Protein AF-A0AAN6T987-F1 (afdb_monomer)

Mean predicted aligned error: 6.11 Å

Sequence (391 aa):
EFERRTQGKVRLLCLGVESRRFRLLRAQGKVAESEVWEEKSRRKEMAALRKELYGGGVGKEGRLFLDPEWDDVVPIVLQEPEKALAAIAYPHDYAEAMAYLRAVMQAKEYSPRCLRLTEHIIGMNPAHYTVWLYRAANVFALKLPLLDEIKWLNGVAFENLKNYQIWHHRHLLVENYYPSIADDADAIAQFAASEREFLQQILAEDTKNYHVWSYRSYLVGKLGVWGSEEERRAIEAMIDDDVRNNSAWSHRFFLVFSDPAHATPGAGATEPDPKVPQAIIDREVEYAKAKIPLAPQNQSGWNYLRGVLVKGARRLASVEDFVSDFVKGLGEGEDTEDVQSTHALDLLAEIYAENGDKDKADLALRRLGQKWDRIRIGYWEWRRKCLEVNA

pLDDT: mean 94.12, std 6.41, range [43.28, 98.75]

Nearest PDB structures (foldseek):
  3q78-assembly1_A  TM=8.808E-01  e=1.040E-16  Cryptococcus neoformans H99
  3q79-assembly1_A  TM=8.823E-01  e=2.554E-16  Cryptococcus neoformans H99
  3q75-assembly1_A  TM=8.668E-01  e=1.040E-16  Cryptococcus neoformans H99
  3e37-assembly1_A  TM=8.695E-01  e=2.386E-14  Homo sapiens
  3ksl-assembly1_A  TM=8.656E-01  e=3.661E-14  Rattus norvegicus

InterPro domains:
  IPR002088 Protein prenyltransferase, alpha subunit [PF01239] (147-176)
  IPR002088 Protein prenyltransferase, alpha subunit [PF01239] (194-222)
  IPR002088 Protein prenyltransferase, alpha subunit [PF01239] (229-257)
  IPR002088 Protein prenyltransferase, alpha subunit [PF01239] (282-309)
  IPR002088 Protein prenyltransferase, alpha subunit [PS51147] (110-144)
  IPR002088 Protein prenyltransferase, alpha subunit [PS51147] (145-179)
  IPR002088 Protein prenyltransferase, alpha subunit [PS51147] (191-225)
  IPR002088 Protein prenyltransferase, alpha subunit [PS51147] (227-261)
  IPR002088 Protein prenyltransferase, alpha subunit [PS51147] (280-314)

Solvent-accessible surface area (backbone atoms only — not comparable to full-atom values): 22014 Å² total; per-residue (Å²): 110,69,68,61,55,52,52,47,52,51,51,45,51,54,54,49,52,52,52,51,52,49,51,60,31,47,79,69,72,67,62,55,74,67,57,53,54,50,47,36,54,52,39,52,54,43,27,53,47,41,32,74,76,67,72,58,56,77,63,65,59,39,76,62,63,39,35,77,90,43,72,90,59,71,61,44,72,88,80,78,61,91,86,51,79,87,70,74,90,65,56,62,64,61,49,26,54,52,8,43,47,51,33,39,60,74,68,66,63,68,49,77,67,54,48,56,49,38,51,56,47,36,76,76,44,63,79,48,54,69,49,54,56,52,40,52,52,30,43,60,74,69,64,54,65,58,67,60,53,51,57,54,46,54,58,58,39,73,78,43,80,88,47,72,49,57,58,50,50,50,51,52,48,48,67,69,45,44,76,82,35,71,92,34,70,66,57,45,52,53,49,50,50,54,51,50,54,53,51,50,58,54,32,71,78,41,77,73,45,62,69,58,54,54,49,50,56,49,47,34,66,75,70,65,48,49,83,36,65,68,59,52,50,56,39,50,51,50,34,69,76,36,68,73,41,48,59,39,55,51,49,52,48,47,43,68,65,59,25,76,91,41,28,59,89,88,63,53,77,86,34,62,36,89,62,44,54,66,71,58,38,54,51,50,45,52,53,27,64,67,51,31,76,80,44,50,67,43,61,50,36,56,53,47,38,53,36,45,31,36,27,58,68,46,64,68,59,81,46,44,76,70,44,47,76,36,51,40,45,79,88,76,39,88,90,53,48,46,68,62,12,66,64,36,44,54,50,48,21,52,27,26,46,76,73,64,41,53,68,60,14,43,50,36,33,48,45,33,24,73,68,74,41,49,94,46,26,71,59,30,55,52,55,46,54,52,67,65,71,80,108

Secondary structure (DSSP, 8-state):
-HHHHHHHHHHHHHHHHHHHHHHHHHTTT---HHHHHHHHHHHHHHHHHHHHHH---TTSSSTTTT-GGGTT-------PPTT-TT-----HHHHHHHHHHHHHHHTT--SHHHHHHHHHHHHH-TT-HHHHHHHHHHHHHTT--HHHHHHHHHHHHHH-SS-HHHHHHHHHHHHHHGGGTTT-HHHHHHHHHHHHHHHHHHHHH-TT-HHHHHHHHHHHHHHT-TT-HHHHHHHHHHHHH-TT-HHHHHHHHHHHHS-TTTS-TT--TTS--TTS-HHHHHHHHHHHHHHGGGSTT-HHHHHHHHHHHHHTT--GGGGHHHHHTTEESTTS-TTT-EES-HHHHHHHHHHHHHHT-HHHHHHHHHHIIIII-GGGHHHHHHHHHHHHHT-

Structure (mmCIF, N/CA/C/O backbone):
data_AF-A0AAN6T987-F1
#
_entry.id   AF-A0AAN6T987-F1
#
loop_
_atom_site.group_PDB
_atom_site.id
_atom_site.type_symbol
_atom_site.label_atom_id
_atom_site.label_alt_id
_atom_site.label_comp_id
_atom_site.label_asym_id
_atom_site.label_entity_id
_atom_site.label_seq_id
_a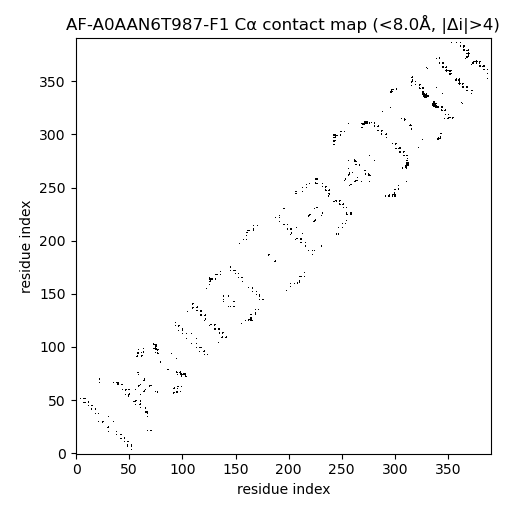tom_site.pdbx_PDB_ins_code
_atom_site.Cartn_x
_atom_site.Cartn_y
_atom_site.Cartn_z
_atom_site.occupancy
_atom_site.B_iso_or_equiv
_atom_site.auth_seq_id
_atom_site.auth_comp_id
_atom_site.auth_asym_id
_atom_site.auth_atom_id
_atom_site.pdbx_PDB_model_num
ATOM 1 N N . GLU A 1 1 ? 56.444 -11.459 -23.597 1.00 77.38 1 GLU A N 1
ATOM 2 C CA . GLU A 1 1 ? 55.361 -10.550 -23.143 1.00 77.38 1 GLU A CA 1
ATOM 3 C C . GLU A 1 1 ? 55.203 -9.330 -24.051 1.00 77.38 1 GLU A C 1
ATOM 5 O O . GLU A 1 1 ? 54.113 -9.112 -24.566 1.00 77.38 1 GLU A O 1
ATOM 10 N N . PHE A 1 2 ? 56.280 -8.581 -24.307 1.00 85.06 2 PHE A N 1
ATOM 11 C CA . PHE A 1 2 ? 56.275 -7.415 -25.201 1.00 85.06 2 PHE A CA 1
ATOM 12 C C . PHE A 1 2 ? 55.675 -7.697 -26.591 1.00 85.06 2 PHE A C 1
ATOM 14 O O . PHE A 1 2 ? 54.754 -7.002 -27.008 1.00 85.06 2 PHE A O 1
ATOM 21 N N . GLU A 1 3 ? 56.122 -8.755 -27.274 1.00 88.25 3 GLU A N 1
ATOM 22 C CA . GLU A 1 3 ? 55.606 -9.137 -28.600 1.00 88.25 3 GLU A CA 1
ATOM 23 C C . GLU A 1 3 ? 54.100 -9.427 -28.590 1.00 88.25 3 GLU A C 1
ATOM 25 O O . GLU A 1 3 ? 53.368 -8.918 -29.436 1.00 88.25 3 GLU A O 1
ATOM 30 N N . ARG A 1 4 ? 53.620 -10.162 -27.578 1.00 86.69 4 ARG A N 1
ATOM 31 C CA . ARG A 1 4 ? 52.193 -10.465 -27.380 1.00 86.69 4 ARG A CA 1
ATOM 32 C C . ARG A 1 4 ? 51.368 -9.184 -27.220 1.00 86.69 4 ARG A C 1
ATOM 34 O O . ARG A 1 4 ? 50.345 -9.023 -27.880 1.00 86.69 4 ARG A O 1
ATOM 41 N N . ARG A 1 5 ? 51.841 -8.232 -26.402 1.00 87.88 5 ARG A N 1
ATOM 42 C CA . ARG A 1 5 ? 51.177 -6.926 -26.228 1.00 87.88 5 ARG A CA 1
ATOM 43 C C . ARG A 1 5 ? 51.186 -6.106 -27.520 1.00 87.88 5 ARG A C 1
ATOM 45 O O . ARG A 1 5 ? 50.198 -5.440 -27.818 1.00 87.88 5 ARG A O 1
ATOM 52 N N . THR A 1 6 ? 52.266 -6.150 -28.297 1.00 90.19 6 THR A N 1
ATOM 53 C CA . THR A 1 6 ? 52.362 -5.455 -29.591 1.00 90.19 6 THR A CA 1
ATOM 54 C C . THR A 1 6 ? 51.392 -6.039 -30.620 1.00 90.19 6 THR A C 1
ATOM 56 O O . THR A 1 6 ? 50.662 -5.281 -31.256 1.00 90.19 6 THR A O 1
ATOM 59 N N . GLN A 1 7 ? 51.301 -7.367 -30.727 1.00 91.62 7 GLN A N 1
ATOM 60 C CA . GLN A 1 7 ? 50.327 -8.043 -31.592 1.00 91.62 7 GLN A CA 1
ATOM 61 C C . GLN A 1 7 ? 48.883 -7.698 -31.202 1.00 91.62 7 GLN A C 1
ATOM 63 O O . GLN A 1 7 ? 48.085 -7.334 -32.067 1.00 91.62 7 GLN A O 1
ATOM 68 N N . GLY A 1 8 ? 48.566 -7.713 -29.902 1.00 88.81 8 GLY A N 1
ATOM 69 C CA . GLY A 1 8 ? 47.251 -7.310 -29.398 1.00 88.81 8 GLY A CA 1
ATOM 70 C C . GLY A 1 8 ? 46.881 -5.870 -29.775 1.00 88.81 8 GLY A C 1
ATOM 71 O O . GLY A 1 8 ? 45.760 -5.613 -30.211 1.00 88.81 8 GLY A O 1
ATOM 72 N N . LYS A 1 9 ? 47.833 -4.927 -29.688 1.00 89.94 9 LYS A N 1
ATOM 73 C CA . LYS A 1 9 ? 47.623 -3.527 -30.106 1.00 89.94 9 LYS A CA 1
ATOM 74 C C . LYS A 1 9 ? 47.338 -3.399 -31.604 1.00 89.94 9 LYS A C 1
ATOM 76 O O . LYS A 1 9 ? 46.436 -2.655 -31.983 1.00 89.94 9 LYS A O 1
ATOM 81 N N . VAL A 1 10 ? 48.083 -4.118 -32.446 1.00 93.00 10 VAL A N 1
ATOM 82 C CA . VAL A 1 10 ? 47.891 -4.113 -33.908 1.00 93.00 10 VAL A CA 1
ATOM 83 C C . VAL A 1 10 ? 46.515 -4.675 -34.261 1.00 93.00 10 VAL A C 1
ATOM 85 O O . VAL A 1 10 ? 45.759 -4.031 -34.987 1.00 93.00 10 VAL A O 1
ATOM 88 N N . ARG A 1 11 ? 46.144 -5.823 -33.680 1.00 93.94 11 ARG A N 1
ATOM 89 C CA . ARG A 1 11 ? 44.827 -6.440 -33.885 1.00 93.94 11 ARG A CA 1
ATOM 90 C C . ARG A 1 11 ? 43.695 -5.503 -33.467 1.00 93.94 11 ARG A C 1
ATOM 92 O O . ARG A 1 11 ? 42.764 -5.297 -34.243 1.00 93.94 11 ARG A O 1
ATOM 99 N N . LEU A 1 12 ? 43.805 -4.877 -32.294 1.00 90.75 12 LEU A N 1
ATOM 100 C CA . LEU A 1 12 ? 42.829 -3.899 -31.810 1.00 90.75 12 LEU A CA 1
ATOM 101 C C . LEU A 1 12 ? 42.673 -2.709 -32.772 1.00 90.75 12 LEU A C 1
ATOM 103 O O . LEU A 1 12 ? 41.559 -2.223 -32.978 1.00 90.75 12 LEU A O 1
ATOM 107 N N . LEU A 1 13 ? 43.769 -2.246 -33.380 1.00 91.00 13 LEU A N 1
ATOM 108 C CA . LEU A 1 13 ? 43.745 -1.153 -34.350 1.00 91.00 13 LEU A CA 1
ATOM 109 C C . LEU A 1 13 ? 43.047 -1.561 -35.657 1.00 91.00 13 LEU A C 1
ATOM 111 O O . LEU A 1 13 ? 42.213 -0.796 -36.144 1.00 91.00 13 LEU A O 1
ATOM 115 N N . CYS A 1 14 ? 43.315 -2.766 -36.174 1.00 94.00 14 CYS A N 1
ATOM 116 C CA . CYS A 1 14 ? 42.636 -3.326 -37.351 1.00 94.00 14 CYS A CA 1
ATOM 117 C C . CYS A 1 14 ? 41.124 -3.464 -37.126 1.00 94.00 14 CYS A C 1
ATOM 119 O O . CYS A 1 14 ? 40.335 -2.914 -37.895 1.00 94.00 14 CYS A O 1
ATOM 121 N N . LEU A 1 15 ? 40.718 -4.101 -36.022 1.00 92.75 15 LEU A N 1
ATOM 122 C CA . LEU A 1 15 ? 39.304 -4.228 -35.645 1.00 92.75 15 LEU A CA 1
ATOM 123 C C . LEU A 1 15 ? 38.641 -2.850 -35.491 1.00 92.75 15 LEU A C 1
ATOM 125 O O . LEU A 1 15 ? 37.498 -2.644 -35.893 1.00 92.75 15 LEU A O 1
ATOM 129 N N . GLY A 1 16 ? 39.378 -1.866 -34.965 1.00 89.56 16 GLY A N 1
ATOM 130 C CA . GLY A 1 16 ? 38.910 -0.488 -34.856 1.00 89.56 16 GLY A CA 1
ATOM 131 C C . GLY A 1 16 ? 38.655 0.198 -36.203 1.00 89.56 16 GLY A C 1
ATOM 132 O O . GLY A 1 16 ? 37.735 1.010 -36.296 1.00 89.56 16 GLY A O 1
ATOM 133 N N . VAL A 1 17 ? 39.433 -0.106 -37.248 1.00 92.81 17 VAL A N 1
ATOM 134 C CA . VAL A 1 17 ? 39.189 0.400 -38.613 1.00 92.81 17 VAL A CA 1
ATOM 135 C C . VAL A 1 17 ? 37.902 -0.196 -39.179 1.00 92.81 17 VAL A C 1
ATOM 137 O O . VAL A 1 17 ? 37.063 0.544 -39.694 1.00 92.81 17 VAL A O 1
ATOM 140 N N . GLU A 1 18 ? 37.716 -1.507 -39.036 1.00 93.12 18 GLU A N 1
ATOM 141 C CA . GLU A 1 18 ? 36.511 -2.195 -39.504 1.00 93.12 18 GLU A CA 1
ATOM 142 C C . GLU A 1 18 ? 35.250 -1.706 -38.782 1.00 93.12 18 GLU A C 1
ATOM 144 O O . GLU A 1 18 ? 34.264 -1.381 -39.438 1.00 93.12 18 GLU A O 1
ATOM 149 N N . SER A 1 19 ? 35.301 -1.552 -37.453 1.00 91.31 19 SER A N 1
ATOM 150 C CA . SER A 1 19 ? 34.181 -1.012 -36.667 1.00 91.31 19 SER A CA 1
ATOM 151 C C . SER A 1 19 ? 33.830 0.422 -37.090 1.00 91.31 19 SER A C 1
ATOM 153 O O . SER A 1 19 ? 32.657 0.772 -37.210 1.00 91.31 19 SER A O 1
ATOM 155 N N . ARG A 1 20 ? 34.826 1.268 -37.409 1.00 90.94 20 ARG A N 1
ATOM 156 C CA . ARG A 1 20 ? 34.562 2.610 -37.965 1.00 90.94 20 ARG A CA 1
ATOM 157 C C . ARG A 1 20 ? 33.876 2.546 -39.328 1.00 90.94 20 ARG A C 1
ATOM 159 O O . ARG A 1 20 ? 32.931 3.297 -39.556 1.00 90.94 20 ARG A O 1
ATOM 166 N N . ARG A 1 21 ? 34.320 1.654 -40.220 1.00 92.12 21 ARG A N 1
ATOM 167 C CA . ARG A 1 21 ? 33.674 1.441 -41.524 1.00 92.12 21 ARG A CA 1
ATOM 168 C C . ARG A 1 21 ? 32.222 0.998 -41.346 1.00 92.12 21 ARG A C 1
ATOM 170 O O . ARG A 1 21 ? 31.346 1.564 -41.993 1.00 92.12 21 ARG A O 1
ATOM 177 N N . PHE A 1 22 ? 31.971 0.048 -40.448 1.00 93.19 22 PHE A N 1
ATOM 178 C CA . PHE A 1 22 ? 30.623 -0.406 -40.115 1.00 93.19 22 PHE A CA 1
ATOM 179 C C . PHE A 1 22 ? 29.729 0.761 -39.674 1.00 93.19 22 PHE A C 1
ATOM 181 O O . PHE A 1 22 ? 28.641 0.932 -40.217 1.00 93.19 22 PHE A O 1
ATOM 188 N N . ARG A 1 23 ? 30.196 1.620 -38.756 1.00 90.25 23 ARG A N 1
ATOM 189 C CA . ARG A 1 23 ? 29.413 2.781 -38.290 1.00 90.25 23 ARG A CA 1
ATOM 190 C C . ARG A 1 23 ? 29.047 3.739 -39.418 1.00 90.25 23 ARG A C 1
ATOM 192 O O . ARG A 1 23 ? 27.911 4.197 -39.479 1.00 90.25 23 ARG A O 1
ATOM 199 N N . LEU A 1 24 ? 29.984 4.009 -40.328 1.00 90.44 24 LEU A N 1
ATOM 200 C CA . LEU A 1 24 ? 29.734 4.862 -41.494 1.00 90.44 24 LEU A CA 1
ATOM 201 C C . LEU A 1 24 ? 28.675 4.267 -42.429 1.00 90.44 24 LEU A C 1
ATOM 203 O O . LEU A 1 24 ? 27.832 5.003 -42.935 1.00 90.44 24 LEU A O 1
ATOM 207 N N . LEU A 1 25 ? 28.699 2.949 -42.644 1.00 91.06 25 LEU A N 1
ATOM 208 C CA . LEU A 1 25 ? 27.689 2.254 -43.447 1.00 91.06 25 LEU A CA 1
ATOM 209 C C . LEU A 1 25 ? 26.327 2.233 -42.744 1.00 91.06 25 LEU A C 1
ATOM 211 O O . LEU A 1 25 ? 25.302 2.483 -43.381 1.00 91.06 25 LEU A O 1
ATOM 215 N N . ARG A 1 26 ? 26.310 1.999 -41.425 1.00 90.12 26 ARG A N 1
ATOM 216 C CA . ARG A 1 26 ? 25.089 1.966 -40.607 1.00 90.12 26 ARG A CA 1
ATOM 217 C C . ARG A 1 26 ? 24.388 3.319 -40.600 1.00 90.12 26 ARG A C 1
ATOM 219 O O . ARG A 1 26 ? 23.181 3.367 -40.799 1.00 90.12 26 ARG A O 1
ATOM 226 N N . ALA A 1 27 ? 25.142 4.410 -40.465 1.00 86.06 27 ALA A N 1
ATOM 227 C CA . ALA A 1 27 ? 24.610 5.771 -40.545 1.00 86.06 27 ALA A CA 1
ATOM 228 C C . ALA A 1 27 ? 23.956 6.094 -41.905 1.00 86.06 27 ALA A C 1
ATOM 230 O O . ALA A 1 27 ? 23.145 7.008 -41.995 1.00 86.06 27 ALA A O 1
ATOM 231 N N . GLN A 1 28 ? 24.283 5.341 -42.961 1.00 89.62 28 GLN A N 1
ATOM 232 C CA . GLN A 1 28 ? 23.681 5.465 -44.294 1.00 89.62 28 GLN A CA 1
ATOM 233 C C . GLN A 1 28 ? 22.525 4.478 -44.533 1.00 89.62 28 GLN A C 1
ATOM 235 O O . GLN A 1 28 ? 22.006 4.427 -45.646 1.00 89.62 28 GLN A O 1
ATOM 240 N N . GLY A 1 29 ? 22.158 3.653 -43.544 1.00 87.19 29 GLY A N 1
ATOM 241 C CA . GLY A 1 29 ? 21.160 2.589 -43.697 1.00 87.19 29 GLY A CA 1
ATOM 242 C C . GLY A 1 29 ? 21.611 1.422 -44.587 1.00 87.19 29 GLY A C 1
ATOM 243 O O . GLY A 1 29 ? 20.775 0.681 -45.090 1.00 87.19 29 GLY A O 1
ATOM 244 N N . LYS A 1 30 ? 22.923 1.259 -44.817 1.00 89.31 30 LYS A N 1
ATOM 245 C CA . LYS A 1 30 ? 23.503 0.278 -45.757 1.00 89.31 30 LYS A CA 1
ATOM 246 C C . LYS A 1 30 ? 24.151 -0.910 -45.044 1.00 89.31 30 LYS A C 1
ATOM 248 O O . LYS A 1 30 ? 25.292 -1.250 -45.342 1.00 89.31 30 LYS A O 1
ATOM 253 N N . VAL A 1 31 ? 23.473 -1.477 -44.054 1.00 89.44 31 VAL A N 1
ATOM 254 C CA . VAL A 1 31 ? 24.000 -2.587 -43.247 1.00 89.44 31 VAL A CA 1
ATOM 255 C C . VAL A 1 31 ? 22.921 -3.649 -43.094 1.00 89.44 31 VAL A C 1
ATOM 257 O O . VAL A 1 31 ? 21.801 -3.327 -42.700 1.00 89.44 31 VAL A O 1
ATOM 260 N N . ALA A 1 32 ? 23.260 -4.900 -43.391 1.00 89.69 32 ALA A N 1
ATOM 261 C CA . ALA A 1 32 ? 22.396 -6.058 -43.182 1.00 89.69 32 ALA A CA 1
ATOM 262 C C . ALA A 1 32 ? 22.442 -6.556 -41.724 1.00 89.69 32 ALA A C 1
ATOM 264 O O . ALA A 1 32 ? 23.400 -6.310 -40.992 1.00 89.69 32 ALA A O 1
ATOM 265 N N . GLU A 1 33 ? 21.438 -7.325 -41.291 1.00 86.75 33 GLU A N 1
ATOM 266 C CA . GLU A 1 33 ? 21.410 -7.894 -39.931 1.00 86.75 33 GLU A CA 1
ATOM 267 C C . GLU A 1 33 ? 22.618 -8.797 -39.626 1.00 86.75 33 GLU A C 1
ATOM 269 O O . GLU A 1 33 ? 23.150 -8.764 -38.514 1.00 86.75 33 GLU A O 1
ATOM 274 N N . SER A 1 34 ? 23.106 -9.551 -40.616 1.00 89.31 34 SER A N 1
ATOM 275 C CA . SER A 1 34 ? 24.316 -10.374 -40.484 1.00 89.31 34 SER A CA 1
ATOM 276 C C . SER A 1 34 ? 25.549 -9.531 -40.147 1.00 89.31 34 SER A C 1
ATOM 278 O O . SER A 1 34 ? 26.329 -9.895 -39.269 1.00 89.31 34 SER A O 1
ATOM 280 N N . GLU A 1 35 ? 25.684 -8.357 -40.766 1.00 90.19 35 GLU A N 1
ATOM 281 C CA . GLU A 1 35 ? 26.784 -7.427 -40.501 1.00 90.19 35 GLU A CA 1
ATOM 282 C C . GLU A 1 35 ? 26.675 -6.805 -39.097 1.00 90.19 35 GLU A C 1
ATOM 284 O O . GLU A 1 35 ? 27.693 -6.523 -38.463 1.00 90.19 35 GLU A O 1
ATOM 289 N N . VAL A 1 36 ? 25.457 -6.621 -38.566 1.00 89.69 36 VAL A N 1
ATOM 290 C CA . VAL A 1 36 ? 25.247 -6.193 -37.168 1.00 89.69 36 VAL A CA 1
ATOM 291 C C . VAL A 1 36 ? 25.736 -7.267 -36.196 1.00 89.69 36 VAL A C 1
ATOM 293 O O . VAL A 1 36 ? 26.368 -6.942 -35.188 1.00 89.69 36 VAL A O 1
ATOM 296 N N . TRP A 1 37 ? 25.471 -8.543 -36.486 1.00 88.50 37 TRP A N 1
ATOM 297 C CA . TRP A 1 37 ? 25.953 -9.652 -35.663 1.00 88.50 37 TRP A CA 1
ATOM 298 C C . TRP A 1 37 ? 27.482 -9.771 -35.703 1.00 88.50 37 TRP A C 1
ATOM 300 O O . TRP A 1 37 ? 28.122 -9.910 -34.655 1.00 88.50 37 TRP A O 1
ATOM 310 N N . GLU A 1 38 ? 28.082 -9.632 -36.886 1.00 92.00 38 GLU A N 1
ATOM 311 C CA . GLU A 1 38 ? 29.537 -9.582 -37.047 1.00 92.00 38 GLU A CA 1
ATOM 312 C C . GLU A 1 38 ? 30.159 -8.419 -36.272 1.00 92.00 38 GLU A C 1
ATOM 314 O O . GLU A 1 38 ? 31.164 -8.605 -35.586 1.00 92.00 38 GLU A O 1
ATOM 319 N N . GLU A 1 39 ? 29.548 -7.230 -36.308 1.00 93.88 39 GLU A N 1
ATOM 320 C CA . GLU A 1 39 ? 30.013 -6.087 -35.518 1.00 93.88 39 GLU A CA 1
ATOM 321 C C . GLU A 1 39 ? 29.928 -6.358 -34.012 1.00 93.88 39 GLU A C 1
ATOM 323 O O . GLU A 1 39 ? 30.866 -6.033 -33.282 1.00 93.88 39 GLU A O 1
ATOM 328 N N . LYS A 1 40 ? 28.857 -6.996 -33.525 1.00 90.25 40 LYS A N 1
ATOM 329 C CA . LYS A 1 40 ? 28.750 -7.379 -32.106 1.00 90.25 40 LYS A CA 1
ATOM 330 C C . LYS A 1 40 ? 29.888 -8.323 -31.700 1.00 90.25 40 LYS A C 1
ATOM 332 O O . LYS A 1 40 ? 30.499 -8.134 -30.646 1.00 90.25 40 LYS A O 1
ATOM 337 N N . SER A 1 41 ? 30.216 -9.302 -32.541 1.00 90.69 41 SER A N 1
ATOM 338 C CA . SER A 1 41 ? 31.347 -10.216 -32.327 1.00 90.69 41 SER A CA 1
ATOM 339 C C . SER A 1 41 ? 32.697 -9.489 -32.369 1.00 90.69 41 SER A C 1
ATOM 341 O O . SER A 1 41 ? 33.518 -9.663 -31.466 1.00 90.69 41 SER A O 1
ATOM 343 N N . ARG A 1 42 ? 32.892 -8.590 -33.341 1.00 93.06 42 ARG A N 1
ATOM 344 C CA . ARG A 1 42 ? 34.087 -7.742 -33.464 1.00 93.06 42 ARG A CA 1
ATOM 345 C C . ARG A 1 42 ? 34.313 -6.908 -32.205 1.00 93.06 42 ARG A C 1
ATOM 347 O O . ARG A 1 42 ? 35.422 -6.864 -31.674 1.00 93.06 42 ARG A O 1
ATOM 354 N N . ARG A 1 43 ? 33.263 -6.270 -31.684 1.00 91.19 43 ARG A N 1
ATOM 355 C CA . ARG A 1 43 ? 33.357 -5.436 -30.479 1.00 91.19 43 ARG A CA 1
ATOM 356 C C . ARG A 1 43 ? 33.686 -6.242 -29.227 1.00 91.19 43 ARG A C 1
ATOM 358 O O . ARG A 1 43 ? 34.440 -5.743 -28.395 1.00 91.19 43 ARG A O 1
ATOM 365 N N . LYS A 1 44 ? 33.189 -7.478 -29.100 1.00 89.06 44 LYS A N 1
ATOM 366 C CA . LYS A 1 44 ? 33.570 -8.379 -27.996 1.00 89.06 44 LYS A CA 1
ATOM 367 C C . LYS A 1 44 ? 35.070 -8.671 -28.011 1.00 89.06 44 LYS A C 1
ATOM 369 O O . LYS A 1 44 ? 35.715 -8.572 -26.971 1.00 89.06 44 LYS A O 1
ATOM 374 N N . GLU A 1 45 ? 35.632 -8.957 -29.187 1.00 91.00 45 GLU A N 1
ATOM 375 C CA . GLU A 1 45 ? 37.079 -9.152 -29.347 1.00 91.00 45 GLU A CA 1
ATOM 376 C C . GLU A 1 45 ? 37.850 -7.873 -28.977 1.00 91.00 45 GLU A C 1
ATOM 378 O O . GLU A 1 45 ? 38.806 -7.912 -28.201 1.00 91.00 45 GLU A O 1
ATOM 383 N N . MET A 1 46 ? 37.391 -6.713 -29.456 1.00 88.81 46 MET A N 1
ATOM 384 C CA . MET A 1 46 ? 37.994 -5.419 -29.118 1.00 88.81 46 MET A CA 1
ATOM 385 C C . MET A 1 46 ? 37.960 -5.123 -27.613 1.00 88.81 46 MET A C 1
ATOM 387 O O . MET A 1 46 ? 38.939 -4.605 -27.075 1.00 88.81 46 MET A O 1
ATOM 391 N N . ALA A 1 47 ? 36.852 -5.423 -26.933 1.00 86.75 47 ALA A N 1
ATOM 392 C CA . ALA A 1 47 ? 36.703 -5.235 -25.493 1.00 86.75 47 ALA A CA 1
ATOM 393 C C . ALA A 1 47 ? 37.654 -6.147 -24.705 1.00 86.75 47 ALA A C 1
ATOM 395 O O . ALA A 1 47 ? 38.369 -5.661 -23.828 1.00 86.75 47 ALA A O 1
ATOM 396 N N . ALA A 1 48 ? 37.755 -7.427 -25.078 1.00 88.00 48 ALA A N 1
ATOM 397 C CA . ALA A 1 48 ? 38.693 -8.367 -24.464 1.00 88.00 48 ALA A CA 1
ATOM 398 C C . ALA A 1 48 ? 40.152 -7.893 -24.600 1.00 88.00 48 ALA A C 1
ATOM 400 O O . ALA A 1 48 ? 40.877 -7.824 -23.606 1.00 88.00 48 ALA A O 1
ATOM 401 N N . LEU A 1 49 ? 40.550 -7.462 -25.805 1.00 88.00 49 LEU A N 1
ATOM 402 C CA . LEU A 1 49 ? 41.884 -6.907 -26.056 1.00 88.00 49 LEU A CA 1
ATOM 403 C C . LEU A 1 49 ? 42.139 -5.629 -25.246 1.00 88.00 49 LEU A C 1
ATOM 405 O O . LEU A 1 49 ? 43.229 -5.441 -24.711 1.00 88.00 49 LEU A O 1
ATOM 409 N N . ARG A 1 50 ? 41.149 -4.736 -25.120 1.00 86.06 50 ARG A N 1
ATOM 410 C CA . ARG A 1 50 ? 41.283 -3.515 -24.306 1.00 86.06 50 ARG A CA 1
ATOM 411 C C . ARG A 1 50 ? 41.453 -3.825 -22.827 1.00 86.06 50 ARG A C 1
ATOM 413 O O . ARG A 1 50 ? 42.276 -3.182 -22.178 1.00 86.06 50 ARG A O 1
ATOM 420 N N . LYS A 1 51 ? 40.700 -4.793 -22.309 1.00 84.75 51 LYS A N 1
ATOM 421 C CA . LYS A 1 51 ? 40.802 -5.233 -20.920 1.00 84.75 51 LYS A CA 1
ATOM 422 C C . LYS A 1 51 ? 42.188 -5.797 -20.620 1.00 84.75 51 LYS A C 1
ATOM 424 O O . LYS A 1 51 ? 42.812 -5.368 -19.656 1.00 84.75 51 LYS A O 1
ATOM 429 N N . GLU A 1 52 ? 42.701 -6.673 -21.482 1.00 86.56 52 GLU A N 1
ATOM 430 C CA . GLU A 1 52 ? 44.048 -7.245 -21.341 1.00 86.56 52 GLU A CA 1
ATOM 431 C C . GLU A 1 52 ? 45.147 -6.174 -21.436 1.00 86.56 52 GLU A C 1
ATOM 433 O O . GLU A 1 52 ? 46.099 -6.169 -20.657 1.00 86.56 52 GLU A O 1
ATOM 438 N N . LEU A 1 53 ? 45.028 -5.246 -22.388 1.00 85.31 53 LEU A N 1
ATOM 439 C CA . LEU A 1 53 ? 46.080 -4.265 -22.653 1.00 85.31 53 LEU A CA 1
ATOM 440 C C . LEU A 1 53 ? 46.083 -3.085 -21.674 1.00 85.31 53 LEU A C 1
ATOM 442 O O . LEU A 1 53 ? 47.167 -2.557 -21.395 1.00 85.31 53 LEU A O 1
ATOM 446 N N . TYR A 1 54 ? 44.902 -2.663 -21.206 1.00 82.62 54 TYR A N 1
ATOM 447 C CA . TYR A 1 54 ? 44.679 -1.369 -20.547 1.00 82.62 54 TYR A CA 1
ATOM 448 C C . TYR A 1 54 ? 43.807 -1.418 -19.282 1.00 82.62 54 TYR A C 1
ATOM 450 O O . TYR A 1 54 ? 43.589 -0.371 -18.682 1.00 82.62 54 TYR A O 1
ATOM 458 N N . GLY A 1 55 ? 43.306 -2.584 -18.861 1.00 73.38 55 GLY A N 1
ATOM 459 C CA . GLY A 1 55 ? 42.566 -2.724 -17.599 1.00 73.38 55 GLY A CA 1
ATOM 460 C C . GLY A 1 55 ? 41.074 -2.365 -17.642 1.00 73.38 55 GLY A C 1
ATOM 461 O O . GLY A 1 55 ? 40.445 -2.328 -16.591 1.00 73.38 55 GLY A O 1
ATOM 462 N N . GLY A 1 56 ? 40.491 -2.147 -18.827 1.00 68.12 56 GLY A N 1
ATOM 463 C CA . GLY A 1 56 ? 39.042 -1.946 -18.990 1.00 68.12 56 GLY A CA 1
ATOM 464 C C . GLY A 1 56 ? 38.544 -0.531 -18.655 1.00 68.12 56 GLY A C 1
ATOM 465 O O . GLY A 1 56 ? 39.306 0.439 -18.687 1.00 68.12 56 GLY A O 1
ATOM 466 N N . GLY A 1 57 ? 37.237 -0.385 -18.408 1.00 67.69 57 GLY A N 1
ATOM 467 C CA . GLY A 1 57 ? 36.619 0.877 -17.980 1.00 67.69 57 GLY A CA 1
ATOM 468 C C . GLY A 1 57 ? 35.113 0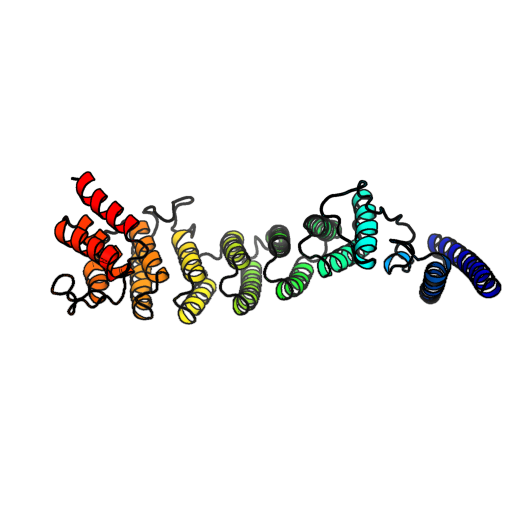.988 -18.253 1.00 67.69 57 GLY A C 1
ATOM 469 O O . GLY A 1 57 ? 34.595 0.445 -19.228 1.00 67.69 57 GLY A O 1
ATOM 470 N N . VAL A 1 58 ? 34.407 1.754 -17.411 1.00 68.94 58 VAL A N 1
ATOM 471 C CA . VAL A 1 58 ? 32.955 1.990 -17.536 1.00 68.94 58 VAL A CA 1
ATOM 472 C C . VAL A 1 58 ? 32.621 2.617 -18.896 1.00 68.94 58 VAL A C 1
ATOM 474 O O . VAL A 1 58 ? 33.238 3.606 -19.296 1.00 68.94 58 VAL A O 1
ATOM 477 N N . GLY A 1 59 ? 31.658 2.026 -19.612 1.00 64.38 59 GLY A N 1
ATOM 478 C CA . GLY A 1 59 ? 31.213 2.491 -20.932 1.00 64.38 59 GLY A CA 1
ATOM 479 C C . GLY A 1 59 ? 32.174 2.194 -22.088 1.00 64.38 59 GLY A C 1
ATOM 480 O O . GLY A 1 59 ? 32.044 2.799 -23.150 1.00 64.38 59 GLY A O 1
ATOM 481 N N . LYS A 1 60 ? 33.168 1.312 -21.899 1.00 68.56 60 LYS A N 1
ATOM 482 C CA . LYS A 1 60 ? 34.171 0.970 -22.932 1.00 68.56 60 LYS A CA 1
ATOM 483 C C . LYS A 1 60 ? 34.230 -0.511 -23.305 1.00 68.56 60 LYS A C 1
ATOM 485 O O . LYS A 1 60 ? 34.985 -0.863 -24.216 1.00 68.56 60 LYS A O 1
ATOM 490 N N . GLU A 1 61 ? 33.486 -1.353 -22.596 1.00 75.69 61 GLU A N 1
ATOM 491 C CA . GLU A 1 61 ? 33.521 -2.814 -22.737 1.00 75.69 61 GLU A CA 1
ATOM 492 C C . GLU A 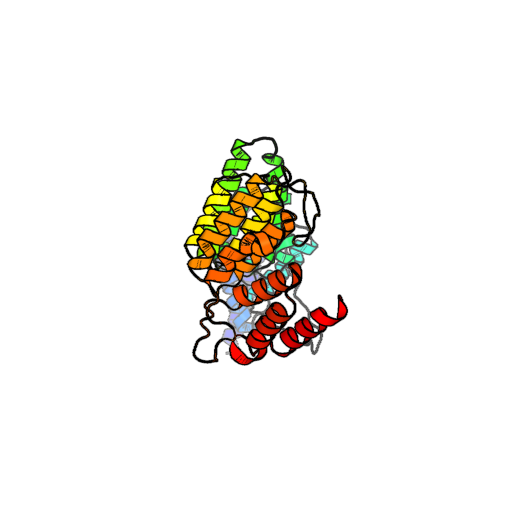1 61 ? 32.211 -3.517 -22.349 1.00 75.69 61 GLU A C 1
ATOM 494 O O . GLU A 1 61 ? 32.112 -4.732 -22.516 1.00 75.69 61 GLU A O 1
ATOM 499 N N . GLY A 1 62 ? 31.221 -2.789 -21.822 1.00 81.12 62 GLY A N 1
ATOM 500 C CA . GLY A 1 62 ? 29.986 -3.385 -21.335 1.00 81.12 62 GLY A CA 1
ATOM 501 C C . GLY A 1 62 ? 28.943 -3.587 -22.435 1.00 81.12 62 GLY A C 1
ATOM 502 O O . GLY A 1 62 ? 29.144 -3.255 -23.607 1.00 81.12 62 GLY A O 1
ATOM 503 N N . ARG A 1 63 ? 27.821 -4.203 -22.057 1.00 88.00 63 ARG A N 1
ATOM 504 C CA . ARG A 1 63 ? 26.778 -4.673 -22.975 1.00 88.00 63 ARG A CA 1
ATOM 505 C C . ARG A 1 63 ? 26.273 -3.570 -23.904 1.00 88.00 63 ARG A C 1
ATOM 507 O O . ARG A 1 63 ? 26.057 -3.851 -25.080 1.00 88.00 63 ARG A O 1
ATOM 514 N N . LEU A 1 64 ? 26.097 -2.350 -23.396 1.00 90.88 64 LEU A N 1
ATOM 515 C CA . LEU A 1 64 ? 25.549 -1.237 -24.177 1.00 90.88 64 LEU A CA 1
ATOM 516 C C . LEU A 1 64 ? 26.579 -0.694 -25.169 1.00 90.88 64 LEU A C 1
ATOM 518 O O . LEU A 1 64 ? 26.252 -0.490 -26.331 1.00 90.88 64 LEU A O 1
ATOM 522 N N . PHE A 1 65 ? 27.848 -0.574 -24.766 1.00 87.31 65 PHE A N 1
ATOM 523 C CA . PHE A 1 65 ? 28.936 -0.197 -25.677 1.00 87.31 65 PHE A CA 1
ATOM 524 C C . PHE A 1 65 ? 29.109 -1.191 -26.842 1.00 87.31 65 PHE A C 1
ATOM 526 O O . PHE A 1 65 ? 29.430 -0.823 -27.978 1.00 87.31 65 PHE A O 1
ATOM 533 N N . LEU A 1 66 ? 28.907 -2.479 -26.561 1.00 89.19 66 LEU A N 1
ATOM 534 C CA . LEU A 1 66 ? 28.996 -3.541 -27.559 1.00 89.19 66 LEU A CA 1
ATOM 535 C C . LEU A 1 66 ? 27.801 -3.571 -28.521 1.00 89.19 66 LEU A C 1
ATOM 537 O O . LEU A 1 66 ? 27.903 -4.212 -29.569 1.00 89.19 66 LEU A O 1
ATOM 541 N N . ASP A 1 67 ? 26.689 -2.913 -28.196 1.00 90.75 67 ASP A N 1
ATOM 542 C CA . ASP A 1 67 ? 25.504 -2.900 -29.042 1.00 90.75 67 ASP A CA 1
ATOM 543 C C . ASP A 1 67 ? 25.527 -1.693 -29.997 1.00 90.75 67 ASP A C 1
ATOM 545 O O . ASP A 1 67 ? 25.460 -0.549 -29.544 1.00 90.75 67 ASP A O 1
ATOM 549 N N . PRO A 1 68 ? 25.588 -1.902 -31.327 1.00 91.50 68 PRO A N 1
ATOM 550 C CA . PRO A 1 68 ? 25.647 -0.787 -32.266 1.00 91.50 68 PRO A CA 1
ATOM 551 C C . PRO A 1 68 ? 24.363 0.055 -32.325 1.00 91.50 68 PRO A C 1
ATOM 553 O O . PRO A 1 68 ? 24.347 1.098 -32.975 1.00 91.50 68 PRO A O 1
ATOM 556 N N . GLU A 1 69 ? 23.278 -0.370 -31.669 1.00 91.69 69 GLU A N 1
ATOM 557 C CA . GLU A 1 69 ? 22.112 0.487 -31.422 1.00 91.69 69 GLU A CA 1
ATOM 558 C C . GLU A 1 69 ? 22.441 1.716 -30.565 1.00 91.69 69 GLU A C 1
ATOM 560 O O . GLU A 1 69 ? 21.716 2.694 -30.659 1.00 91.69 69 GLU A O 1
ATOM 565 N N . TRP A 1 70 ? 23.519 1.702 -29.778 1.00 93.88 70 TRP A N 1
ATOM 566 C CA . TRP A 1 70 ? 23.889 2.787 -28.862 1.00 93.88 70 TRP A CA 1
ATOM 567 C C . TRP A 1 70 ? 25.046 3.666 -29.368 1.00 93.88 70 TRP A C 1
ATOM 569 O O . TRP A 1 70 ? 25.563 4.492 -28.621 1.00 93.88 70 TRP A O 1
ATOM 579 N N . ASP A 1 71 ? 25.460 3.513 -30.631 1.00 90.38 71 ASP A N 1
ATOM 580 C CA . ASP A 1 71 ? 26.613 4.224 -31.212 1.00 90.38 71 ASP A CA 1
ATOM 581 C C . ASP A 1 71 ? 26.465 5.750 -31.264 1.00 90.38 71 ASP A C 1
ATOM 583 O O . ASP A 1 71 ? 27.467 6.469 -31.285 1.00 90.38 71 ASP A O 1
ATOM 587 N N . ASP A 1 72 ? 25.231 6.242 -31.324 1.00 91.19 72 ASP A N 1
ATOM 588 C CA . ASP A 1 72 ? 24.886 7.662 -31.326 1.00 91.19 72 ASP A CA 1
ATOM 589 C C . ASP A 1 72 ? 24.860 8.277 -29.917 1.00 91.19 72 ASP A C 1
ATOM 591 O O . ASP A 1 72 ? 24.805 9.500 -29.784 1.00 91.19 72 ASP A O 1
ATOM 595 N N . VAL A 1 73 ? 24.945 7.458 -28.863 1.00 93.94 73 VAL A N 1
ATOM 596 C CA . VAL A 1 73 ? 24.876 7.909 -27.472 1.00 93.94 73 VAL A CA 1
ATOM 597 C C . VAL A 1 73 ? 26.271 7.944 -26.855 1.00 93.94 73 VAL A C 1
ATOM 599 O O . VAL A 1 73 ? 26.952 6.930 -26.722 1.00 93.94 73 VAL A O 1
ATOM 602 N N . VAL A 1 74 ? 26.690 9.128 -26.407 1.00 92.81 74 VAL A N 1
ATOM 603 C CA . VAL A 1 74 ? 27.922 9.289 -25.625 1.00 92.81 74 VAL A CA 1
ATOM 604 C C . VAL A 1 74 ? 27.584 9.146 -24.133 1.00 92.81 74 VAL A C 1
ATOM 606 O O . VAL A 1 74 ? 26.869 9.998 -23.604 1.00 92.81 74 VAL A O 1
ATOM 609 N N . PRO A 1 75 ? 28.069 8.103 -23.428 1.00 93.88 75 PRO A N 1
ATOM 610 C CA . PRO A 1 75 ? 27.698 7.861 -22.036 1.00 93.88 75 PRO A CA 1
ATOM 611 C C . PRO A 1 75 ? 28.264 8.936 -21.100 1.00 93.88 75 PRO A C 1
ATOM 613 O O . PRO A 1 75 ? 29.427 9.330 -21.204 1.00 93.88 75 PRO A O 1
ATOM 616 N N . ILE A 1 76 ? 27.460 9.358 -20.122 1.00 94.62 76 ILE A N 1
ATOM 617 C CA . ILE A 1 76 ? 27.850 10.351 -19.113 1.00 94.62 76 ILE A CA 1
ATOM 618 C C . ILE A 1 76 ? 28.246 9.612 -17.838 1.00 94.62 76 ILE A C 1
ATOM 620 O O . ILE A 1 76 ? 27.395 9.155 -17.078 1.00 94.62 76 ILE A O 1
ATOM 624 N N . VAL A 1 77 ? 29.543 9.448 -17.590 1.00 91.94 77 VAL A N 1
ATOM 625 C CA . VAL A 1 77 ? 30.054 8.718 -16.415 1.00 91.94 77 VAL A CA 1
ATOM 626 C C . VAL A 1 77 ? 29.902 9.568 -15.148 1.00 91.94 77 VAL A C 1
ATOM 628 O O . VAL A 1 77 ? 30.176 10.765 -15.169 1.00 91.94 77 VAL A O 1
ATOM 631 N N . LEU A 1 78 ? 29.454 8.953 -14.048 1.00 89.88 78 LEU A N 1
ATOM 632 C CA . LEU A 1 78 ? 29.368 9.616 -12.746 1.00 89.88 78 LEU A CA 1
ATOM 633 C C . LEU A 1 78 ? 30.781 9.970 -12.273 1.00 89.88 78 LEU A C 1
ATOM 635 O O . LEU A 1 78 ? 31.643 9.096 -12.212 1.00 89.88 78 LEU A O 1
ATOM 639 N N . GLN A 1 79 ? 31.004 11.239 -11.943 1.00 88.00 79 GLN A N 1
ATOM 640 C CA . GLN A 1 79 ? 32.241 11.701 -11.323 1.00 88.00 79 GLN A CA 1
ATOM 641 C C . GLN A 1 79 ? 31.941 12.052 -9.871 1.00 88.00 79 GLN A C 1
ATOM 643 O O . GLN A 1 79 ? 31.235 13.021 -9.596 1.00 88.00 79 GLN A O 1
ATOM 648 N N . GLU A 1 80 ? 32.446 11.237 -8.953 1.00 86.12 80 GLU A N 1
ATOM 649 C CA . GLU A 1 80 ? 32.352 11.509 -7.523 1.00 86.12 80 GLU A CA 1
ATOM 650 C C . GLU A 1 80 ? 33.551 12.358 -7.072 1.00 86.12 80 GLU A C 1
ATOM 652 O O . GLU A 1 80 ? 34.657 12.183 -7.596 1.00 86.12 80 GLU A O 1
ATOM 657 N N . PRO A 1 81 ? 33.358 13.296 -6.128 1.00 89.44 81 PRO A N 1
ATOM 658 C CA . PRO A 1 81 ? 34.451 14.104 -5.606 1.00 89.44 81 PRO A CA 1
ATOM 659 C C . PRO A 1 81 ? 35.484 13.240 -4.874 1.00 89.44 81 PRO A C 1
ATOM 661 O O . PRO A 1 81 ? 35.175 12.178 -4.326 1.00 89.44 81 PRO A O 1
ATOM 664 N N . GLU A 1 82 ? 36.723 13.726 -4.820 1.00 85.31 82 GLU A N 1
ATOM 665 C CA . GLU A 1 82 ? 37.775 13.082 -4.037 1.00 85.31 82 GLU A CA 1
ATOM 666 C C . GLU A 1 82 ? 37.341 13.005 -2.560 1.00 85.31 82 GLU A C 1
ATOM 668 O O . GLU A 1 82 ? 36.939 14.010 -1.974 1.00 85.31 82 GLU A O 1
ATOM 673 N N . LYS A 1 83 ? 37.406 11.804 -1.964 1.00 88.81 83 LYS A N 1
ATOM 674 C CA . LYS A 1 83 ? 36.912 11.494 -0.603 1.00 88.81 83 LYS A CA 1
ATOM 675 C C . LYS A 1 83 ? 35.388 11.588 -0.430 1.00 88.81 83 LYS A C 1
ATOM 677 O O . LYS A 1 83 ? 34.918 11.895 0.666 1.00 88.81 83 LYS A O 1
ATOM 682 N N . ALA A 1 84 ? 34.617 11.293 -1.478 1.00 90.12 84 ALA A N 1
ATOM 683 C CA . ALA A 1 84 ? 33.173 11.111 -1.365 1.00 90.12 84 ALA A CA 1
ATOM 684 C C . ALA A 1 84 ? 32.816 10.158 -0.205 1.00 90.12 84 ALA A C 1
ATOM 686 O O . ALA A 1 84 ? 33.319 9.035 -0.112 1.00 90.12 84 ALA A O 1
ATOM 687 N N . LEU A 1 85 ? 31.952 10.626 0.699 1.00 90.50 85 LEU A N 1
ATOM 688 C CA . LEU A 1 85 ? 31.425 9.809 1.787 1.00 90.50 85 LEU A CA 1
ATOM 689 C C . LEU A 1 85 ? 30.412 8.812 1.216 1.00 90.50 85 LEU A C 1
ATOM 691 O O . LEU A 1 85 ? 29.572 9.190 0.405 1.00 90.50 85 LEU A O 1
ATOM 695 N N . ALA A 1 86 ? 30.488 7.555 1.661 1.00 91.94 86 ALA A N 1
ATOM 696 C CA . ALA A 1 86 ? 29.604 6.470 1.224 1.00 91.94 86 ALA A CA 1
ATOM 697 C C . ALA A 1 86 ? 29.602 6.206 -0.300 1.00 91.94 86 ALA A C 1
ATOM 699 O O . ALA A 1 86 ? 28.594 5.760 -0.846 1.00 91.94 86 ALA A O 1
ATOM 700 N N . ALA A 1 87 ? 30.734 6.442 -0.977 1.00 90.88 87 ALA A N 1
ATOM 701 C CA . ALA A 1 87 ? 30.907 6.061 -2.376 1.00 90.88 87 ALA A CA 1
ATOM 702 C C . ALA A 1 87 ? 30.683 4.552 -2.556 1.00 90.88 87 ALA A C 1
ATOM 704 O O . ALA A 1 87 ? 31.256 3.726 -1.837 1.00 90.88 87 ALA A O 1
ATOM 705 N N . ILE A 1 88 ? 29.843 4.192 -3.522 1.00 91.56 88 ILE A N 1
ATOM 706 C CA . ILE A 1 88 ? 29.513 2.798 -3.809 1.00 91.56 88 ILE A CA 1
ATOM 707 C C . ILE A 1 88 ? 30.468 2.294 -4.887 1.00 91.56 88 ILE A C 1
ATOM 709 O O . ILE A 1 88 ? 30.574 2.867 -5.970 1.00 91.56 88 ILE A O 1
ATOM 713 N N . ALA A 1 89 ? 31.124 1.165 -4.626 1.00 91.12 89 ALA A N 1
ATOM 714 C CA . ALA A 1 89 ? 31.880 0.442 -5.641 1.00 91.12 89 ALA A CA 1
ATOM 715 C C . ALA A 1 89 ? 30.913 -0.274 -6.605 1.00 91.12 89 ALA A C 1
ATOM 717 O O . ALA A 1 89 ? 30.662 -1.472 -6.481 1.00 91.12 89 ALA A O 1
ATOM 718 N N . TYR A 1 90 ? 30.314 0.481 -7.530 1.00 90.75 90 TYR A N 1
ATOM 719 C CA . TYR A 1 90 ? 29.295 -0.037 -8.442 1.00 90.75 90 TYR A CA 1
ATOM 720 C C . TYR A 1 90 ? 29.836 -1.168 -9.333 1.00 90.75 90 TYR A C 1
ATOM 722 O O . TYR A 1 90 ? 30.918 -1.026 -9.914 1.00 90.75 90 TYR A O 1
ATOM 730 N N . PRO A 1 91 ? 29.062 -2.251 -9.542 1.00 90.75 91 PRO A N 1
ATOM 731 C CA . PRO A 1 91 ? 29.347 -3.212 -10.600 1.00 90.75 91 PRO A CA 1
ATOM 732 C C . PRO A 1 91 ? 29.446 -2.518 -11.964 1.00 90.75 91 PRO A C 1
ATOM 734 O O . PRO A 1 91 ? 28.689 -1.588 -12.252 1.00 90.75 91 PRO A O 1
ATOM 737 N N . HIS A 1 92 ? 30.349 -2.995 -12.828 1.00 87.62 92 HIS A N 1
ATOM 738 C CA . HIS A 1 92 ? 30.597 -2.385 -14.141 1.00 87.62 92 HIS A CA 1
ATOM 739 C C . HIS A 1 92 ? 29.332 -2.243 -14.996 1.00 87.62 92 HIS A C 1
ATOM 741 O O . HIS A 1 92 ? 29.169 -1.223 -15.662 1.00 87.62 92 HIS A O 1
ATOM 747 N N . ASP A 1 93 ? 28.442 -3.238 -14.952 1.00 91.12 93 ASP A N 1
ATOM 748 C CA . ASP A 1 93 ? 27.184 -3.231 -15.703 1.00 91.12 93 ASP A CA 1
ATOM 749 C C . ASP A 1 93 ? 26.233 -2.126 -15.217 1.00 91.12 93 ASP A C 1
ATOM 751 O O . ASP A 1 93 ? 25.761 -1.313 -16.010 1.00 91.12 93 ASP A O 1
ATOM 755 N N . TYR A 1 94 ? 26.045 -2.001 -13.898 1.00 94.44 94 TYR A N 1
ATOM 756 C CA . TYR A 1 94 ? 25.234 -0.928 -13.316 1.00 94.44 94 TYR A CA 1
ATOM 757 C C . TYR A 1 94 ? 25.817 0.458 -13.622 1.00 94.44 94 TYR A C 1
ATOM 759 O O . TYR A 1 94 ? 25.095 1.372 -14.023 1.00 94.44 94 TYR A O 1
ATOM 767 N N . ALA A 1 95 ? 27.138 0.616 -13.477 1.00 93.56 95 ALA A N 1
ATOM 768 C CA . ALA A 1 95 ? 27.821 1.873 -13.766 1.00 93.56 95 ALA A CA 1
ATOM 769 C C . ALA A 1 95 ? 27.685 2.284 -15.244 1.00 93.56 95 ALA A C 1
ATOM 771 O O . ALA A 1 95 ? 27.476 3.466 -15.532 1.00 93.56 95 ALA A O 1
ATOM 772 N N . GLU A 1 96 ? 27.777 1.323 -16.173 1.00 94.38 96 GLU A N 1
ATOM 773 C CA . GLU A 1 96 ? 27.565 1.559 -17.602 1.00 94.38 96 GLU A CA 1
ATOM 774 C C . GLU A 1 96 ? 26.109 1.933 -17.887 1.00 94.38 96 GLU A C 1
ATOM 776 O O 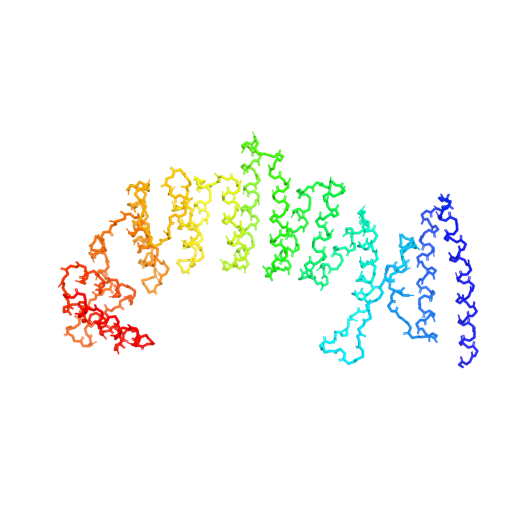. GLU A 1 96 ? 25.864 2.984 -18.482 1.00 94.38 96 GLU A O 1
ATOM 781 N N . ALA A 1 97 ? 25.147 1.130 -17.428 1.00 97.00 97 ALA A N 1
ATOM 782 C CA . ALA A 1 97 ? 23.727 1.373 -17.662 1.00 97.00 97 ALA A CA 1
ATOM 783 C C . ALA A 1 97 ? 23.299 2.757 -17.155 1.00 97.00 97 ALA A C 1
ATOM 785 O O . ALA A 1 97 ? 22.658 3.518 -17.879 1.00 97.00 97 ALA A O 1
ATOM 786 N N . MET A 1 98 ? 23.754 3.148 -15.961 1.00 97.38 98 MET A N 1
ATOM 787 C CA . MET A 1 98 ? 23.510 4.483 -15.416 1.00 97.38 98 MET A CA 1
ATOM 788 C C . MET A 1 98 ? 24.177 5.604 -16.226 1.00 97.38 98 MET A C 1
ATOM 790 O O . MET A 1 98 ? 23.658 6.721 -16.264 1.00 97.38 98 MET A O 1
ATOM 794 N N . ALA A 1 99 ? 25.318 5.350 -16.875 1.00 96.25 99 ALA A N 1
ATOM 795 C CA . ALA A 1 99 ? 25.982 6.345 -17.716 1.00 96.25 99 ALA A CA 1
ATOM 796 C C . ALA A 1 99 ? 25.238 6.602 -19.028 1.00 96.25 99 ALA A C 1
ATOM 798 O O . ALA A 1 99 ? 25.088 7.760 -19.428 1.00 96.25 99 ALA A O 1
ATOM 799 N N . TYR A 1 100 ? 24.722 5.546 -19.655 1.00 97.81 100 TYR A N 1
ATOM 800 C CA . TYR A 1 100 ? 23.828 5.677 -20.803 1.00 97.81 100 TYR A CA 1
ATOM 801 C C . TYR A 1 100 ? 22.493 6.304 -20.403 1.00 97.81 100 TYR A C 1
ATOM 803 O O . TYR A 1 100 ? 22.025 7.199 -21.102 1.00 97.81 100 TYR A O 1
ATOM 811 N N . LEU A 1 101 ? 21.932 5.930 -19.245 1.00 98.19 101 LEU A N 1
ATOM 812 C CA . LEU A 1 101 ? 20.688 6.510 -18.734 1.00 98.19 101 LEU A CA 1
ATOM 813 C C . LEU A 1 101 ? 20.805 8.031 -18.599 1.00 98.19 101 LEU A C 1
ATOM 815 O O . LEU A 1 101 ? 19.954 8.757 -19.103 1.00 98.19 101 LEU A O 1
ATOM 819 N N . ARG A 1 102 ? 21.880 8.525 -17.970 1.00 98.06 102 ARG A N 1
ATOM 820 C CA . ARG A 1 102 ? 22.126 9.971 -17.841 1.00 98.06 102 ARG A CA 1
ATOM 821 C C . ARG A 1 102 ? 22.167 10.672 -19.202 1.00 98.06 102 ARG A C 1
ATOM 823 O O . ARG A 1 102 ? 21.598 11.753 -19.329 1.00 98.06 102 ARG A O 1
ATOM 830 N N . ALA A 1 103 ? 22.792 10.055 -20.205 1.00 97.75 103 ALA A N 1
ATOM 831 C CA . ALA A 1 103 ? 22.887 10.613 -21.552 1.00 97.75 103 ALA A CA 1
ATOM 832 C C . ALA A 1 103 ? 21.513 10.732 -22.234 1.00 97.75 103 ALA A C 1
ATOM 834 O O . ALA A 1 103 ? 21.143 11.817 -22.685 1.00 97.75 103 ALA A O 1
ATOM 835 N N . VAL A 1 104 ? 20.720 9.654 -22.248 1.00 98.31 104 VAL A N 1
ATOM 836 C CA . VAL A 1 104 ? 19.392 9.666 -22.892 1.00 98.31 104 VAL A CA 1
ATOM 837 C C . VAL A 1 104 ? 18.380 10.531 -22.142 1.00 98.31 104 VAL A C 1
ATOM 839 O O . VAL A 1 104 ? 17.556 11.200 -22.766 1.00 98.31 104 VAL A O 1
ATOM 842 N N . MET A 1 105 ? 18.487 10.610 -20.811 1.00 98.19 105 MET A N 1
ATOM 843 C CA . MET A 1 105 ? 17.688 11.531 -20.003 1.00 98.19 105 MET A CA 1
ATOM 844 C C . MET A 1 105 ? 18.013 12.995 -20.319 1.00 98.19 105 MET A C 1
ATOM 846 O O . MET A 1 105 ? 17.094 13.800 -20.464 1.00 98.19 105 MET A O 1
ATOM 850 N N . GLN A 1 106 ? 19.297 13.349 -20.459 1.00 97.56 106 GLN A N 1
ATOM 851 C CA . GLN A 1 106 ? 19.703 14.708 -20.832 1.00 97.56 106 GLN A CA 1
ATOM 852 C C . GLN A 1 106 ? 19.203 15.084 -22.233 1.00 97.56 106 GLN A C 1
ATOM 854 O O . GLN A 1 106 ? 18.757 16.212 -22.441 1.00 97.56 106 GLN A O 1
ATOM 859 N N . ALA A 1 107 ? 19.229 14.135 -23.171 1.00 97.44 107 ALA A N 1
ATOM 860 C CA . ALA A 1 107 ? 18.693 14.311 -24.518 1.00 97.44 107 ALA A CA 1
ATOM 861 C C . ALA A 1 107 ? 17.152 14.310 -24.577 1.00 97.44 107 ALA A C 1
ATOM 863 O O . ALA A 1 107 ? 16.591 14.601 -25.631 1.00 97.44 107 ALA A O 1
ATOM 864 N N . LYS A 1 108 ? 16.466 13.993 -23.465 1.00 97.50 108 LYS A N 1
ATOM 865 C CA . LYS A 1 108 ? 15.012 13.760 -23.401 1.00 97.50 108 LYS A CA 1
ATOM 866 C C . LYS A 1 108 ? 14.536 12.762 -24.461 1.00 97.50 108 LYS A C 1
ATOM 868 O O . LYS A 1 108 ? 13.491 12.943 -25.081 1.00 97.50 108 LYS A O 1
ATOM 873 N N . GLU A 1 109 ? 15.322 11.716 -24.688 1.00 98.19 109 GLU A N 1
ATOM 874 C CA . GLU A 1 109 ? 14.969 10.686 -25.655 1.00 98.19 109 GLU A CA 1
ATOM 875 C C . GLU A 1 109 ? 13.853 9.796 -25.096 1.00 98.19 109 GLU A C 1
ATOM 877 O O . GLU A 1 109 ? 13.952 9.308 -23.972 1.00 98.19 109 GLU A O 1
ATOM 882 N N . TYR A 1 110 ? 12.813 9.529 -25.884 1.00 98.25 110 TYR A N 1
ATOM 883 C CA . TYR A 1 110 ? 11.785 8.541 -25.555 1.00 98.25 110 TYR A CA 1
ATOM 884 C C . TYR A 1 110 ? 11.709 7.522 -26.688 1.00 98.25 110 TYR A C 1
ATOM 886 O O . TYR A 1 110 ? 11.363 7.868 -27.815 1.00 98.25 110 TYR A O 1
ATOM 894 N N . SER A 1 111 ? 12.121 6.284 -26.418 1.00 98.06 111 SER A N 1
ATOM 895 C CA . SER A 1 111 ? 12.356 5.274 -27.446 1.00 98.06 111 SER A CA 1
ATOM 896 C C . SER A 1 111 ? 12.283 3.855 -26.864 1.00 98.06 111 SER A C 1
ATOM 898 O O . SER A 1 111 ? 12.550 3.651 -25.674 1.00 98.06 111 SER A O 1
ATOM 900 N N . PRO A 1 112 ? 11.995 2.831 -27.690 1.00 97.56 112 PRO A N 1
ATOM 901 C CA . PRO A 1 112 ? 11.981 1.442 -27.231 1.00 97.56 112 PRO A CA 1
ATOM 902 C C . PRO A 1 112 ? 13.297 0.977 -26.582 1.00 97.56 112 PRO A C 1
ATOM 904 O O . PRO A 1 112 ? 13.274 0.126 -25.691 1.00 97.56 112 PRO A O 1
ATOM 907 N N . ARG A 1 113 ? 14.452 1.533 -26.984 1.00 96.94 113 ARG A N 1
ATOM 908 C CA . ARG A 1 113 ? 15.745 1.214 -26.349 1.00 96.94 113 ARG A CA 1
ATOM 909 C C . ARG A 1 113 ? 15.868 1.808 -24.947 1.00 96.94 113 ARG A C 1
ATOM 911 O O . ARG A 1 113 ? 16.393 1.138 -24.060 1.00 96.94 113 ARG A O 1
ATOM 918 N N . CYS A 1 114 ? 15.321 3.003 -24.712 1.00 98.31 114 CYS A N 1
ATOM 919 C CA . CYS A 1 114 ? 15.263 3.593 -23.376 1.00 98.31 114 CYS A CA 1
ATOM 920 C C . CYS A 1 114 ? 14.386 2.762 -22.432 1.00 98.31 114 CYS A C 1
ATOM 922 O O . CYS A 1 114 ? 14.760 2.572 -21.277 1.00 98.31 114 CYS A O 1
ATOM 924 N N . LEU A 1 115 ? 13.275 2.192 -22.912 1.00 97.56 115 LEU A N 1
ATOM 925 C CA . LEU A 1 115 ? 12.460 1.273 -22.107 1.00 97.56 115 LEU A CA 1
ATOM 926 C C . LEU A 1 115 ? 13.242 0.036 -21.666 1.00 97.56 115 LEU A C 1
ATOM 928 O O . LEU A 1 115 ? 13.279 -0.249 -20.468 1.00 97.56 115 LEU A O 1
ATOM 932 N N . ARG A 1 116 ? 13.937 -0.639 -22.592 1.00 97.81 116 ARG A N 1
ATOM 933 C CA . ARG A 1 116 ? 14.800 -1.787 -22.251 1.00 97.81 116 ARG A CA 1
ATOM 934 C C . ARG A 1 116 ? 15.911 -1.407 -21.272 1.00 97.81 116 ARG A C 1
ATOM 936 O O . ARG A 1 116 ? 16.238 -2.184 -20.381 1.00 97.81 116 ARG A O 1
ATOM 943 N N . LEU A 1 117 ? 16.482 -0.208 -21.415 1.00 98.44 117 LEU A N 1
ATOM 944 C CA . LEU A 1 117 ? 17.487 0.296 -20.480 1.00 98.44 117 LEU A CA 1
ATOM 945 C C . LEU A 1 117 ? 16.902 0.499 -19.075 1.00 98.44 117 LEU A C 1
ATOM 947 O O . LEU A 1 117 ? 17.505 0.064 -18.099 1.00 98.44 117 LEU A O 1
ATOM 951 N N . THR A 1 118 ? 15.731 1.134 -18.962 1.00 98.62 118 THR A N 1
ATOM 952 C CA . THR A 1 118 ? 15.081 1.337 -17.655 1.00 98.62 118 THR A CA 1
ATOM 953 C C . THR A 1 118 ? 14.702 0.020 -16.989 1.00 98.62 118 THR A C 1
ATOM 955 O O . THR A 1 118 ? 14.931 -0.122 -15.796 1.00 98.62 118 THR A O 1
ATOM 958 N N . GLU A 1 119 ? 14.196 -0.955 -17.747 1.00 98.12 119 GLU A N 1
ATOM 959 C CA . GLU A 1 119 ? 13.904 -2.305 -17.252 1.00 98.12 119 GLU A CA 1
ATOM 960 C C . GLU A 1 119 ? 15.161 -2.983 -16.695 1.00 98.12 119 GLU A C 1
ATOM 962 O O . GLU A 1 119 ? 15.148 -3.467 -15.566 1.00 98.12 119 GLU A O 1
ATOM 967 N N . HIS A 1 120 ? 16.274 -2.938 -17.438 1.00 97.62 120 HIS A N 1
ATOM 968 C CA . HIS A 1 120 ? 17.555 -3.496 -16.992 1.00 97.62 120 HIS A CA 1
ATOM 969 C C . HIS A 1 120 ? 18.041 -2.855 -15.685 1.00 97.62 120 HIS A C 1
ATOM 971 O O . HIS A 1 120 ? 18.480 -3.546 -14.767 1.00 97.62 120 HIS A O 1
ATOM 977 N N . ILE A 1 121 ? 17.932 -1.529 -15.568 1.00 98.31 121 ILE A N 1
ATOM 978 C CA . ILE A 1 121 ? 18.348 -0.807 -14.359 1.00 98.31 121 ILE A CA 1
ATOM 979 C C . ILE A 1 121 ? 17.414 -1.106 -13.182 1.00 98.31 121 ILE A C 1
ATOM 981 O O . ILE A 1 121 ? 17.904 -1.286 -12.071 1.00 98.31 121 ILE A O 1
ATOM 985 N N . ILE A 1 122 ? 16.101 -1.202 -13.410 1.00 98.38 122 ILE A N 1
ATOM 986 C CA . ILE A 1 122 ? 15.121 -1.584 -12.382 1.00 98.38 122 ILE A CA 1
ATOM 987 C C . ILE A 1 122 ? 15.409 -2.996 -11.865 1.00 98.38 122 ILE A C 1
ATOM 989 O O . ILE A 1 122 ? 15.386 -3.198 -10.656 1.00 98.38 122 ILE A O 1
ATOM 993 N N . GLY A 1 123 ? 15.774 -3.934 -12.744 1.00 97.12 123 GLY A N 1
ATOM 994 C CA . GLY A 1 123 ? 16.181 -5.285 -12.344 1.00 97.12 123 GLY A CA 1
ATOM 995 C C . GLY A 1 123 ? 17.432 -5.327 -11.454 1.00 97.12 123 GLY A C 1
ATOM 996 O O . GLY A 1 123 ? 17.598 -6.259 -10.675 1.00 97.12 123 GLY A O 1
ATOM 997 N N . MET A 1 124 ? 18.303 -4.312 -11.520 1.00 96.81 124 MET A N 1
ATOM 998 C CA . MET A 1 124 ? 19.467 -4.186 -10.629 1.00 96.81 124 MET A CA 1
ATOM 999 C C . MET A 1 124 ? 19.180 -3.358 -9.370 1.00 96.81 124 MET A C 1
ATOM 1001 O O . MET A 1 124 ? 19.736 -3.631 -8.308 1.00 96.81 124 MET A O 1
ATOM 1005 N N . ASN A 1 125 ? 18.368 -2.306 -9.488 1.00 97.50 125 ASN A N 1
ATOM 1006 C CA . ASN A 1 125 ? 18.017 -1.398 -8.401 1.00 97.50 125 ASN A CA 1
ATOM 1007 C C . ASN A 1 125 ? 16.571 -0.893 -8.559 1.00 97.50 125 ASN A C 1
ATOM 1009 O O . ASN A 1 125 ? 16.339 0.209 -9.077 1.00 97.50 125 ASN A O 1
ATOM 1013 N N . PRO A 1 126 ? 15.587 -1.646 -8.050 1.00 97.44 126 PRO A N 1
ATOM 1014 C CA . PRO A 1 126 ? 14.180 -1.288 -8.175 1.00 97.44 126 PRO A CA 1
ATOM 1015 C C . PRO A 1 126 ? 13.813 -0.084 -7.301 1.00 97.44 126 PRO A C 1
ATOM 1017 O O . PRO A 1 126 ? 12.730 0.469 -7.451 1.00 97.44 126 PRO A O 1
ATOM 1020 N N . ALA A 1 127 ? 14.677 0.365 -6.386 1.00 97.62 127 ALA A N 1
ATOM 1021 C CA . ALA A 1 127 ? 14.420 1.532 -5.540 1.00 97.62 127 ALA A CA 1
ATOM 1022 C C . ALA A 1 127 ? 14.791 2.871 -6.213 1.00 97.62 127 ALA A C 1
ATOM 1024 O O . ALA A 1 127 ? 14.558 3.945 -5.649 1.00 97.62 127 ALA A O 1
ATOM 1025 N N . HIS A 1 128 ? 15.372 2.850 -7.419 1.00 97.88 128 HIS A N 1
ATOM 1026 C CA . HIS A 1 128 ? 15.852 4.066 -8.073 1.00 97.88 128 HIS A CA 1
ATOM 1027 C C . HIS A 1 128 ? 14.711 4.902 -8.679 1.00 97.88 128 HIS A C 1
ATOM 1029 O O . HIS A 1 128 ? 14.397 4.810 -9.864 1.00 97.88 128 HIS A O 1
ATOM 1035 N N . TYR A 1 129 ? 14.129 5.801 -7.885 1.00 97.94 129 TYR A N 1
ATOM 1036 C CA . TYR A 1 129 ? 12.954 6.602 -8.266 1.00 97.94 129 TYR A CA 1
ATOM 1037 C C . TYR A 1 129 ? 13.107 7.403 -9.573 1.00 97.94 129 TYR A C 1
ATOM 1039 O O . TYR A 1 129 ? 12.169 7.473 -10.360 1.00 97.94 129 TYR A O 1
ATOM 1047 N N . THR A 1 130 ? 14.287 7.961 -9.862 1.00 98.00 130 THR A N 1
ATOM 1048 C CA . THR A 1 130 ? 14.550 8.674 -11.125 1.00 98.00 130 THR A CA 1
ATOM 1049 C C . THR A 1 130 ? 14.331 7.797 -12.361 1.00 98.00 130 THR A C 1
ATOM 1051 O O . THR A 1 130 ? 13.807 8.274 -13.367 1.00 98.00 130 THR A O 1
ATOM 1054 N N . VAL A 1 131 ? 14.705 6.516 -12.284 1.00 98.50 131 VAL A N 1
ATOM 1055 C CA . VAL A 1 131 ? 14.549 5.553 -13.383 1.00 98.50 131 VAL A CA 1
ATOM 1056 C C . VAL A 1 131 ? 13.069 5.282 -13.628 1.00 98.50 131 VAL A C 1
ATOM 1058 O O . VAL A 1 131 ? 12.637 5.288 -14.775 1.00 98.50 131 VAL A O 1
ATOM 1061 N N . TRP A 1 132 ? 12.284 5.127 -12.559 1.00 98.69 132 TRP A N 1
ATOM 1062 C CA . TRP A 1 132 ? 10.834 4.939 -12.640 1.00 98.69 132 TRP A CA 1
ATOM 1063 C C . TRP A 1 132 ? 10.116 6.137 -13.256 1.00 98.69 132 TRP A C 1
ATOM 1065 O O . TRP A 1 132 ? 9.307 5.963 -14.164 1.00 98.69 132 TRP A O 1
ATOM 1075 N N . LEU A 1 133 ? 10.462 7.359 -12.840 1.00 98.19 133 LEU A N 1
ATOM 1076 C CA . LEU A 1 133 ? 9.895 8.574 -13.434 1.00 98.19 133 LEU A CA 1
ATOM 1077 C C . LEU A 1 133 ? 10.217 8.678 -14.929 1.00 98.19 133 LEU A C 1
ATOM 1079 O O . LEU A 1 133 ? 9.350 9.009 -15.739 1.00 98.19 133 LEU A O 1
ATOM 1083 N N . TYR A 1 134 ? 11.456 8.364 -15.312 1.00 98.62 134 TYR A N 1
ATOM 1084 C CA . TYR A 1 134 ? 11.853 8.372 -16.716 1.00 98.62 134 TYR A CA 1
ATOM 1085 C C . TYR A 1 134 ? 11.185 7.248 -17.520 1.00 98.62 134 TYR A C 1
ATOM 1087 O O . TYR A 1 134 ? 10.781 7.480 -18.661 1.00 98.62 134 TYR A O 1
ATOM 1095 N N . ARG A 1 135 ? 11.001 6.061 -16.927 1.00 98.62 135 ARG A N 1
ATOM 1096 C CA . ARG A 1 135 ? 10.250 4.957 -17.536 1.00 98.62 135 ARG A CA 1
ATOM 1097 C C . ARG A 1 135 ? 8.801 5.355 -17.802 1.00 98.62 135 ARG A C 1
ATOM 1099 O O . ARG A 1 135 ? 8.351 5.191 -18.930 1.00 98.62 135 ARG A O 1
ATOM 1106 N N . ALA A 1 136 ? 8.106 5.932 -16.820 1.00 98.44 136 ALA A N 1
ATOM 1107 C CA . ALA A 1 136 ? 6.737 6.423 -16.987 1.00 98.44 136 ALA A CA 1
ATOM 1108 C C . ALA A 1 136 ? 6.639 7.453 -18.125 1.00 98.44 136 ALA A C 1
ATOM 1110 O O . ALA A 1 136 ? 5.799 7.320 -19.013 1.00 98.44 136 ALA A O 1
ATOM 1111 N N . ALA A 1 137 ? 7.561 8.423 -18.171 1.00 98.25 137 ALA A N 1
ATOM 1112 C CA . ALA A 1 137 ? 7.624 9.388 -19.268 1.00 98.25 137 ALA A CA 1
ATOM 1113 C C . ALA A 1 137 ? 7.809 8.708 -20.638 1.00 98.25 137 ALA A C 1
ATOM 1115 O O . ALA A 1 137 ? 7.179 9.113 -21.612 1.00 98.25 137 ALA A O 1
ATOM 1116 N N . ASN A 1 138 ? 8.624 7.651 -20.709 1.00 98.12 138 ASN A N 1
ATOM 1117 C CA . ASN A 1 138 ? 8.816 6.854 -21.921 1.00 98.12 138 ASN A CA 1
ATOM 1118 C C . ASN A 1 138 ? 7.533 6.125 -22.349 1.00 98.12 138 ASN A C 1
ATOM 1120 O O . ASN A 1 138 ? 7.125 6.243 -23.502 1.00 98.12 138 ASN A O 1
ATOM 1124 N N . VAL A 1 139 ? 6.883 5.418 -21.416 1.00 98.50 139 VAL A N 1
ATOM 1125 C CA . VAL A 1 139 ? 5.621 4.689 -21.639 1.00 98.50 139 VAL A CA 1
ATOM 1126 C C . VAL A 1 139 ? 4.555 5.621 -22.217 1.00 98.50 139 VAL A C 1
ATOM 1128 O O . VAL A 1 139 ? 3.935 5.297 -23.231 1.00 98.50 139 VAL A O 1
ATOM 1131 N N . PHE A 1 140 ? 4.389 6.808 -21.626 1.00 97.94 140 PHE A N 1
ATOM 1132 C CA . PHE A 1 140 ? 3.386 7.778 -22.064 1.00 97.94 140 PHE A CA 1
ATOM 1133 C C . PHE A 1 140 ? 3.750 8.457 -23.388 1.00 97.94 140 PHE A C 1
ATOM 1135 O O . PHE A 1 140 ? 2.892 8.587 -24.261 1.00 97.94 140 PHE A O 1
ATOM 1142 N N . ALA A 1 141 ? 5.013 8.850 -23.583 1.00 97.69 141 ALA A N 1
ATOM 1143 C CA . ALA A 1 141 ? 5.460 9.475 -24.830 1.00 97.69 141 ALA A CA 1
ATOM 1144 C C . ALA A 1 141 ? 5.319 8.531 -26.035 1.00 97.69 141 ALA A C 1
ATOM 1146 O O . ALA A 1 141 ? 4.930 8.963 -27.120 1.00 97.69 141 ALA A O 1
ATOM 1147 N N . LEU A 1 142 ? 5.592 7.239 -25.831 1.00 97.44 142 LEU A N 1
ATOM 1148 C CA . LEU A 1 142 ? 5.452 6.201 -26.853 1.00 97.44 142 LEU A CA 1
ATOM 1149 C C . LEU A 1 142 ? 4.016 5.689 -27.013 1.00 97.44 142 LEU A C 1
ATOM 1151 O O . LEU A 1 142 ? 3.761 4.925 -27.941 1.00 97.44 142 LEU A O 1
ATOM 1155 N N . LYS A 1 143 ? 3.087 6.111 -26.143 1.00 97.19 143 LYS A N 1
ATOM 1156 C CA . LYS A 1 143 ? 1.687 5.661 -26.120 1.00 97.19 143 LYS A CA 1
ATOM 1157 C C . LYS A 1 143 ? 1.569 4.137 -26.087 1.00 97.19 143 LYS A C 1
ATOM 1159 O O . LYS A 1 143 ? 0.781 3.550 -26.829 1.00 97.19 143 LYS A O 1
ATOM 1164 N N . LEU A 1 144 ? 2.386 3.496 -25.253 1.00 97.12 144 LEU A N 1
ATOM 1165 C CA . LEU A 1 144 ? 2.303 2.050 -25.093 1.00 97.12 144 LEU A CA 1
ATOM 1166 C C . LEU A 1 144 ? 0.972 1.642 -24.445 1.00 97.12 144 LEU A C 1
ATOM 1168 O O . LEU A 1 144 ? 0.435 2.407 -23.638 1.00 97.12 144 LEU A O 1
ATOM 1172 N N . PRO A 1 145 ? 0.451 0.438 -24.746 1.00 97.56 145 PRO A N 1
ATOM 1173 C CA . PRO A 1 145 ? -0.713 -0.091 -24.050 1.00 97.56 145 PRO A CA 1
ATOM 1174 C C . PRO A 1 145 ? -0.441 -0.187 -22.543 1.00 97.56 145 PRO A C 1
ATOM 1176 O O . PRO A 1 145 ? 0.433 -0.930 -22.098 1.00 97.56 145 PRO A O 1
ATOM 1179 N N . LEU A 1 146 ? -1.191 0.571 -21.740 1.00 98.12 146 LEU A N 1
ATOM 1180 C CA . LEU A 1 146 ? -0.943 0.662 -20.295 1.00 98.12 146 LEU A CA 1
ATOM 1181 C C . LEU A 1 146 ? -1.190 -0.668 -19.573 1.00 98.12 146 LEU A C 1
ATOM 1183 O O . LEU A 1 146 ? -0.504 -0.967 -18.600 1.00 98.12 146 LEU A O 1
ATOM 1187 N N . LEU A 1 147 ? -2.114 -1.490 -20.077 1.00 97.81 147 LEU A N 1
ATOM 1188 C CA . LEU A 1 147 ? -2.368 -2.829 -19.541 1.00 97.81 147 LEU A CA 1
ATOM 1189 C C . LEU A 1 147 ? -1.168 -3.773 -19.717 1.00 97.81 147 LEU A C 1
ATOM 1191 O O . LEU A 1 147 ? -0.908 -4.591 -18.835 1.00 97.81 147 LEU A O 1
ATOM 1195 N N . ASP A 1 148 ? -0.402 -3.631 -20.802 1.00 97.94 148 ASP A N 1
ATOM 1196 C CA . ASP A 1 148 ? 0.810 -4.429 -21.011 1.00 97.94 148 ASP A CA 1
ATOM 1197 C C . ASP A 1 148 ? 1.906 -4.028 -20.014 1.00 97.94 148 ASP A C 1
ATOM 1199 O O . ASP A 1 148 ? 2.587 -4.888 -19.454 1.00 97.94 148 ASP A O 1
ATOM 1203 N N . GLU A 1 149 ? 2.036 -2.729 -19.724 1.00 98.38 149 GLU A N 1
ATOM 1204 C CA . GLU A 1 149 ? 2.964 -2.229 -18.704 1.00 98.38 149 GLU A CA 1
ATOM 1205 C C . GLU A 1 149 ? 2.533 -2.644 -17.286 1.00 98.38 149 GLU A C 1
ATOM 1207 O O . GLU A 1 149 ? 3.382 -3.030 -16.485 1.00 98.38 149 GLU A O 1
ATOM 1212 N N . ILE A 1 150 ? 1.229 -2.644 -16.974 1.00 98.31 150 ILE A N 1
ATOM 1213 C CA . ILE A 1 150 ? 0.700 -3.188 -15.709 1.00 98.31 150 ILE A CA 1
ATOM 1214 C C . ILE A 1 150 ? 1.042 -4.678 -15.586 1.00 98.31 150 ILE A C 1
ATOM 1216 O O . ILE A 1 150 ? 1.505 -5.121 -14.534 1.00 98.31 150 ILE A O 1
ATOM 1220 N N . LYS A 1 151 ? 0.876 -5.455 -16.663 1.00 97.94 151 LYS A N 1
ATOM 1221 C CA . LYS A 1 151 ? 1.222 -6.881 -16.684 1.00 97.94 151 LYS A CA 1
ATOM 1222 C C . LYS A 1 151 ? 2.718 -7.114 -16.464 1.00 97.94 151 LYS A C 1
ATOM 1224 O O . LYS A 1 151 ? 3.076 -8.013 -15.707 1.00 97.94 151 LYS A O 1
ATOM 1229 N N . TRP A 1 152 ? 3.584 -6.315 -17.087 1.00 97.75 152 TRP A N 1
ATOM 1230 C CA . TRP A 1 152 ? 5.024 -6.346 -16.814 1.00 97.75 152 TRP A CA 1
ATOM 1231 C C . TRP A 1 152 ? 5.318 -6.008 -15.344 1.00 97.75 152 TRP A C 1
ATOM 1233 O O . TRP A 1 152 ? 6.046 -6.739 -14.670 1.00 97.75 152 TRP A O 1
ATOM 1243 N N . LEU A 1 153 ? 4.682 -4.958 -14.815 1.00 98.06 153 LEU A N 1
ATOM 1244 C CA . LEU A 1 153 ? 4.858 -4.509 -13.435 1.00 98.06 153 LEU A CA 1
ATOM 1245 C C . LEU A 1 153 ? 4.429 -5.565 -12.407 1.00 98.06 153 LEU A C 1
ATOM 1247 O O . LEU A 1 153 ? 5.036 -5.631 -11.341 1.00 98.06 153 LEU A O 1
ATOM 1251 N N . ASN A 1 154 ? 3.432 -6.406 -12.717 1.00 97.50 154 ASN A N 1
ATOM 1252 C CA . ASN A 1 154 ? 3.047 -7.529 -11.856 1.00 97.50 154 ASN A CA 1
ATOM 1253 C C . ASN A 1 154 ? 4.252 -8.436 -11.561 1.00 97.50 154 ASN A C 1
ATOM 1255 O O . ASN A 1 154 ? 4.491 -8.763 -10.402 1.00 97.50 154 ASN A O 1
ATOM 1259 N N . GLY A 1 155 ? 5.044 -8.787 -12.582 1.00 96.50 155 GLY A N 1
ATOM 1260 C CA . GLY A 1 155 ? 6.252 -9.603 -12.410 1.00 96.50 155 GLY A CA 1
ATOM 1261 C C . GLY A 1 155 ? 7.287 -8.919 -11.516 1.00 96.50 155 GLY A C 1
ATOM 1262 O O . GLY A 1 155 ? 7.755 -9.506 -10.543 1.00 96.50 155 GLY A O 1
ATOM 1263 N N . VAL A 1 156 ? 7.555 -7.634 -11.773 1.00 96.88 156 VAL A N 1
ATOM 1264 C CA . VAL A 1 156 ? 8.498 -6.839 -10.966 1.00 96.88 156 VAL A CA 1
ATOM 1265 C C . VAL A 1 156 ? 8.052 -6.749 -9.501 1.00 96.88 156 VAL A C 1
ATOM 1267 O O . VAL A 1 156 ? 8.890 -6.781 -8.599 1.00 96.88 156 VAL A O 1
ATOM 1270 N N . ALA A 1 157 ? 6.743 -6.653 -9.247 1.00 96.38 157 ALA A N 1
ATOM 1271 C CA . ALA A 1 157 ? 6.173 -6.583 -7.906 1.00 96.38 157 ALA A CA 1
ATOM 1272 C C . ALA A 1 157 ? 6.340 -7.888 -7.112 1.00 96.38 157 ALA A C 1
ATOM 1274 O O . ALA A 1 157 ? 6.686 -7.818 -5.933 1.00 96.38 157 ALA A O 1
ATOM 1275 N N . PHE A 1 158 ? 6.155 -9.058 -7.739 1.00 94.88 158 PHE A N 1
ATOM 1276 C CA . PHE A 1 158 ? 6.388 -10.354 -7.083 1.00 94.88 158 PHE A CA 1
ATOM 1277 C C . PHE A 1 158 ? 7.848 -10.547 -6.674 1.00 94.88 158 PHE A C 1
ATOM 1279 O O . PHE A 1 158 ? 8.130 -11.081 -5.606 1.00 94.88 158 PHE A O 1
ATOM 1286 N N . GLU A 1 159 ? 8.782 -10.054 -7.484 1.00 94.50 159 GLU A N 1
ATOM 1287 C CA . GLU A 1 159 ? 10.209 -10.103 -7.162 1.00 94.50 159 GLU A CA 1
ATOM 1288 C C . GLU A 1 159 ? 10.597 -9.105 -6.055 1.00 94.50 159 GLU A C 1
ATOM 1290 O O . GLU A 1 159 ? 11.622 -9.271 -5.395 1.00 94.50 159 GLU A O 1
ATOM 1295 N N . ASN A 1 160 ? 9.787 -8.061 -5.829 1.00 93.69 160 ASN A N 1
ATOM 1296 C CA . ASN A 1 160 ? 10.141 -6.905 -5.003 1.00 93.69 160 ASN A CA 1
ATOM 1297 C C . ASN A 1 160 ? 8.965 -6.405 -4.146 1.00 93.69 160 ASN A C 1
ATOM 1299 O O . ASN A 1 160 ? 8.551 -5.246 -4.238 1.00 93.69 160 ASN A O 1
ATOM 1303 N N . LEU A 1 161 ? 8.458 -7.264 -3.256 1.00 89.62 161 LEU A N 1
ATOM 1304 C CA . LEU A 1 161 ? 7.235 -7.026 -2.471 1.00 89.62 161 LEU A CA 1
ATOM 1305 C C . LEU A 1 161 ? 7.215 -5.699 -1.678 1.00 89.62 161 LEU A C 1
ATOM 1307 O O . LEU A 1 161 ? 6.149 -5.119 -1.457 1.00 89.62 161 LEU A O 1
ATOM 1311 N N . LYS A 1 162 ? 8.378 -5.200 -1.233 1.00 93.12 162 LYS A N 1
ATOM 1312 C CA . LYS A 1 162 ? 8.510 -4.011 -0.366 1.00 93.12 162 LYS A CA 1
ATOM 1313 C C . LYS A 1 162 ? 9.251 -2.877 -1.069 1.00 93.12 162 LYS A C 1
ATOM 1315 O O . LYS A 1 162 ? 10.392 -2.564 -0.737 1.00 93.12 162 LYS A O 1
ATOM 1320 N N . ASN A 1 163 ? 8.599 -2.263 -2.054 1.00 94.94 163 ASN A N 1
ATOM 1321 C CA . ASN A 1 163 ? 9.183 -1.192 -2.855 1.00 94.94 163 ASN A CA 1
ATOM 1322 C C . ASN A 1 163 ? 8.168 -0.075 -3.155 1.00 94.94 163 ASN A C 1
ATOM 1324 O O . ASN A 1 163 ? 7.164 -0.304 -3.824 1.00 94.94 163 ASN A O 1
ATOM 1328 N N . TYR A 1 164 ? 8.451 1.153 -2.709 1.00 96.88 164 TYR A N 1
ATOM 1329 C CA . TYR A 1 164 ? 7.567 2.308 -2.920 1.00 96.88 164 TYR A CA 1
ATOM 1330 C C . TYR A 1 164 ? 7.370 2.660 -4.399 1.00 96.88 164 TYR A C 1
ATOM 1332 O O . TYR A 1 164 ? 6.278 3.062 -4.799 1.00 96.88 164 TYR A O 1
ATOM 1340 N N . GLN A 1 165 ? 8.423 2.549 -5.208 1.00 98.00 165 GLN A N 1
ATOM 1341 C CA . GLN A 1 165 ? 8.413 2.998 -6.594 1.00 98.00 165 GLN A CA 1
ATOM 1342 C C . GLN A 1 165 ? 7.511 2.126 -7.469 1.00 98.00 165 GLN A C 1
ATOM 1344 O O . GLN A 1 165 ? 6.827 2.666 -8.331 1.00 98.00 165 GLN A O 1
ATOM 1349 N N . ILE A 1 166 ? 7.438 0.819 -7.202 1.00 97.62 166 ILE A N 1
ATOM 1350 C CA . ILE A 1 166 ? 6.533 -0.109 -7.897 1.00 97.62 166 ILE A CA 1
ATOM 1351 C C . ILE A 1 166 ? 5.074 0.306 -7.697 1.00 97.62 166 ILE A C 1
ATOM 1353 O O . ILE A 1 166 ? 4.337 0.472 -8.667 1.00 97.62 166 ILE A O 1
ATOM 1357 N N . TRP A 1 167 ? 4.659 0.538 -6.450 1.00 97.69 167 TRP A N 1
ATOM 1358 C CA . TRP A 1 167 ? 3.279 0.927 -6.139 1.00 97.69 167 TRP A CA 1
ATOM 1359 C C . TRP A 1 167 ? 2.942 2.332 -6.634 1.00 97.69 167 TRP A C 1
ATOM 1361 O O . TRP A 1 167 ? 1.833 2.570 -7.111 1.00 97.69 167 TRP A O 1
ATOM 1371 N N . HIS A 1 168 ? 3.909 3.252 -6.599 1.00 97.88 168 HIS A N 1
ATOM 1372 C CA . HIS A 1 168 ? 3.736 4.573 -7.193 1.00 97.88 168 HIS A CA 1
ATOM 1373 C C . HIS A 1 168 ? 3.617 4.511 -8.724 1.00 97.88 168 HIS A C 1
ATOM 1375 O O . HIS A 1 168 ? 2.743 5.160 -9.293 1.00 97.88 168 HIS A O 1
ATOM 1381 N N . HIS A 1 169 ? 4.442 3.704 -9.400 1.00 98.44 169 HIS A N 1
ATOM 1382 C CA . HIS A 1 169 ? 4.346 3.500 -10.849 1.00 98.44 169 HIS A CA 1
ATOM 1383 C C . HIS A 1 169 ? 3.003 2.873 -11.220 1.00 98.44 169 HIS A C 1
ATOM 1385 O O . HIS A 1 169 ? 2.339 3.361 -12.128 1.00 98.44 169 HIS A O 1
ATOM 1391 N N . ARG A 1 170 ? 2.537 1.878 -10.452 1.00 98.25 170 ARG A N 1
ATOM 1392 C CA . ARG A 1 170 ? 1.203 1.292 -10.630 1.00 98.25 170 ARG A CA 1
ATOM 1393 C C . ARG A 1 170 ? 0.102 2.346 -10.521 1.00 98.25 170 ARG A C 1
ATOM 1395 O O . ARG A 1 170 ? -0.739 2.432 -11.409 1.00 98.25 170 ARG A O 1
ATOM 1402 N N . HIS A 1 171 ? 0.153 3.196 -9.494 1.00 97.94 171 HIS A N 1
ATOM 1403 C CA . HIS A 1 171 ? -0.776 4.317 -9.337 1.00 97.94 171 HIS A CA 1
ATOM 1404 C C . HIS A 1 171 ? -0.762 5.252 -10.558 1.00 97.94 171 HIS A C 1
ATOM 1406 O O . HIS A 1 171 ? -1.821 5.616 -11.059 1.00 97.94 171 HIS A O 1
ATOM 1412 N N . LEU A 1 172 ? 0.411 5.625 -11.085 1.00 98.19 172 LEU A N 1
ATOM 1413 C CA . LEU A 1 172 ? 0.500 6.458 -12.295 1.00 98.19 172 LEU A CA 1
ATOM 1414 C C . LEU A 1 172 ? -0.141 5.785 -13.514 1.00 98.19 172 LEU A C 1
ATOM 1416 O O . LEU A 1 172 ? -0.827 6.456 -14.285 1.00 98.19 172 LEU A O 1
ATOM 1420 N N . LEU A 1 173 ? 0.061 4.478 -13.694 1.00 98.56 173 LEU A N 1
ATOM 1421 C CA . LEU A 1 173 ? -0.551 3.731 -14.794 1.00 98.56 173 LEU A CA 1
ATOM 1422 C C . LEU A 1 173 ? -2.077 3.723 -14.673 1.00 98.56 173 LEU A C 1
ATOM 1424 O O . LEU A 1 173 ? -2.752 4.005 -15.659 1.00 98.56 173 LEU A O 1
ATOM 1428 N N . VAL A 1 174 ? -2.621 3.491 -13.473 1.00 98.25 174 VAL A N 1
ATOM 1429 C CA . VAL A 1 174 ? -4.074 3.539 -13.232 1.00 98.25 174 VAL A CA 1
ATOM 1430 C C . VAL A 1 174 ? -4.640 4.936 -13.460 1.00 98.25 174 VAL A C 1
ATOM 1432 O O . VAL A 1 174 ? -5.659 5.068 -14.133 1.00 98.25 174 VAL A O 1
ATOM 1435 N N . GLU A 1 175 ? -3.974 5.987 -12.978 1.00 98.06 175 GLU A N 1
ATOM 1436 C CA . GLU A 1 175 ? -4.412 7.370 -13.208 1.00 98.06 175 GLU A CA 1
ATOM 1437 C C . GLU A 1 175 ? -4.509 7.721 -14.699 1.00 98.06 175 GLU A C 1
ATOM 1439 O O . GLU A 1 175 ? -5.410 8.459 -15.092 1.00 98.06 175 GLU A O 1
ATOM 1444 N N . ASN A 1 176 ? -3.619 7.174 -15.532 1.00 98.06 176 ASN A N 1
ATOM 1445 C CA . ASN A 1 176 ? -3.615 7.419 -16.977 1.00 98.06 176 ASN A CA 1
ATOM 1446 C C . ASN A 1 176 ? -4.502 6.439 -17.762 1.00 98.06 176 ASN A C 1
ATOM 1448 O O . ASN A 1 176 ? -4.933 6.764 -18.866 1.00 98.06 176 ASN A O 1
ATOM 1452 N N . TYR A 1 177 ? -4.791 5.259 -17.209 1.00 98.19 177 TYR A N 1
ATOM 1453 C CA . TYR A 1 177 ? -5.669 4.270 -17.829 1.00 98.19 177 TYR A CA 1
ATOM 1454 C C . TYR A 1 177 ? -7.147 4.543 -17.543 1.00 98.19 177 TYR A C 1
ATOM 1456 O O . TYR A 1 177 ? -7.966 4.475 -18.458 1.00 98.19 177 TYR A O 1
ATOM 1464 N N . TYR A 1 178 ? -7.493 4.920 -16.309 1.00 98.06 178 TYR A N 1
ATOM 1465 C CA . TYR A 1 178 ? -8.877 5.124 -15.876 1.00 98.06 178 TYR A CA 1
ATOM 1466 C C . TYR A 1 178 ? -9.703 6.047 -16.794 1.00 98.06 178 TYR A C 1
ATOM 1468 O O . TYR A 1 178 ? -10.823 5.667 -17.124 1.00 98.06 178 TYR A O 1
ATOM 1476 N N . PRO A 1 179 ? -9.194 7.198 -17.291 1.00 97.81 179 PRO A N 1
ATOM 1477 C CA . PRO A 1 179 ? -9.957 8.050 -18.207 1.00 97.81 179 PRO A CA 1
ATOM 1478 C C . PRO A 1 179 ? -10.434 7.342 -19.483 1.00 97.81 179 PRO A C 1
ATOM 1480 O O . PRO A 1 179 ? -11.410 7.780 -20.078 1.00 97.81 179 PRO A O 1
ATOM 1483 N N . SER A 1 180 ? -9.769 6.260 -19.906 1.00 97.19 180 SER A N 1
ATOM 1484 C CA . SER A 1 180 ? -10.173 5.476 -21.082 1.00 97.19 180 SER A CA 1
ATOM 1485 C C . SER A 1 180 ? -11.344 4.522 -20.829 1.00 97.19 180 SER A C 1
ATOM 1487 O O . SER A 1 180 ? -11.956 4.066 -21.790 1.00 97.19 180 SER A O 1
ATOM 1489 N N . ILE A 1 181 ? -11.663 4.241 -19.561 1.00 97.69 181 ILE A N 1
ATOM 1490 C CA . ILE A 1 181 ? -12.741 3.331 -19.142 1.00 97.69 181 ILE A CA 1
ATOM 1491 C C . ILE A 1 181 ? -13.778 4.011 -18.237 1.00 97.69 181 ILE A C 1
ATOM 1493 O O . ILE A 1 181 ? -14.699 3.354 -17.773 1.00 97.69 181 ILE A O 1
ATOM 1497 N N . ALA A 1 182 ? -13.637 5.311 -17.957 1.00 96.44 182 ALA A N 1
ATOM 1498 C CA . ALA A 1 182 ? -14.420 6.012 -16.935 1.00 96.44 182 ALA A CA 1
ATOM 1499 C C . ALA A 1 182 ? -15.941 5.982 -17.180 1.00 96.44 182 ALA A C 1
ATOM 1501 O O . ALA A 1 182 ? -16.709 5.985 -16.221 1.00 96.44 182 ALA A O 1
ATOM 1502 N N . ASP A 1 183 ? -16.355 5.928 -18.448 1.00 96.38 183 ASP A N 1
ATOM 1503 C CA . ASP A 1 183 ? -17.763 5.880 -18.861 1.00 96.38 183 ASP A CA 1
ATOM 1504 C C . ASP A 1 183 ? -18.259 4.445 -19.150 1.00 96.38 183 ASP A C 1
ATOM 1506 O O . ASP A 1 183 ? -19.395 4.258 -19.586 1.00 96.38 183 ASP A O 1
ATOM 1510 N N . ASP A 1 184 ? -17.426 3.424 -18.914 1.00 97.31 184 ASP A N 1
ATOM 1511 C CA . ASP A 1 184 ? -17.725 2.011 -19.169 1.00 97.31 184 ASP A CA 1
ATOM 1512 C C . ASP A 1 184 ? -17.694 1.209 -17.858 1.00 97.31 184 ASP A C 1
ATOM 1514 O O . ASP A 1 184 ? -16.644 0.800 -17.351 1.00 97.31 184 ASP A O 1
ATOM 1518 N N . ALA A 1 185 ? -18.885 0.976 -17.302 1.00 95.44 185 ALA A N 1
ATOM 1519 C CA . ALA A 1 185 ? -19.054 0.251 -16.048 1.00 95.44 185 ALA A CA 1
ATOM 1520 C C . ALA A 1 185 ? -18.544 -1.200 -16.119 1.00 95.44 185 ALA A C 1
ATOM 1522 O O . ALA A 1 185 ? -17.990 -1.696 -15.135 1.00 95.44 185 ALA A O 1
ATOM 1523 N N . ASP A 1 186 ? -18.680 -1.865 -17.270 1.00 96.62 186 ASP A N 1
ATOM 1524 C CA . ASP A 1 186 ? -18.222 -3.244 -17.445 1.00 96.62 186 ASP A CA 1
ATOM 1525 C C . ASP A 1 186 ? -16.691 -3.292 -17.502 1.00 96.62 186 ASP A C 1
ATOM 1527 O O . ASP A 1 186 ? -16.073 -4.151 -16.866 1.00 96.62 186 ASP A O 1
ATOM 1531 N N . ALA A 1 187 ? -16.059 -2.338 -18.191 1.00 97.50 187 ALA A N 1
ATOM 1532 C CA . ALA A 1 187 ? -14.603 -2.217 -18.219 1.00 97.50 187 ALA A CA 1
ATOM 1533 C C . ALA A 1 187 ? -14.022 -1.879 -16.834 1.00 97.50 187 ALA A C 1
ATOM 1535 O O . ALA A 1 187 ? -13.003 -2.456 -16.443 1.00 97.50 187 ALA A O 1
ATOM 1536 N N . ILE A 1 188 ? -14.678 -1.007 -16.058 1.00 97.19 188 ILE A N 1
ATOM 1537 C CA . ILE A 1 188 ? -14.298 -0.721 -14.663 1.00 97.19 188 ILE A CA 1
ATOM 1538 C C . ILE A 1 188 ? -14.413 -1.981 -13.804 1.00 97.19 188 ILE A C 1
ATOM 1540 O O . ILE A 1 188 ? -13.479 -2.295 -13.065 1.00 97.19 188 ILE A O 1
ATOM 1544 N N . ALA A 1 189 ? -15.515 -2.726 -13.913 1.00 95.56 189 ALA A N 1
ATOM 1545 C CA . ALA A 1 189 ? -15.723 -3.949 -13.142 1.00 95.56 189 ALA A CA 1
ATOM 1546 C C . ALA A 1 189 ? -14.681 -5.029 -13.480 1.00 95.56 189 ALA A C 1
ATOM 1548 O O . ALA A 1 189 ? -14.117 -5.652 -12.575 1.00 95.56 189 ALA A O 1
ATOM 1549 N N . GLN A 1 190 ? -14.371 -5.217 -14.767 1.00 96.50 190 GLN A N 1
ATOM 1550 C CA . GLN A 1 190 ? -13.325 -6.138 -15.222 1.00 96.50 190 GLN A CA 1
ATOM 1551 C C . GLN A 1 190 ? -11.945 -5.717 -14.712 1.00 96.50 190 GLN A C 1
ATOM 1553 O O . GLN A 1 190 ? -11.195 -6.548 -14.193 1.00 96.50 190 GLN A O 1
ATOM 1558 N N . PHE A 1 191 ? -11.621 -4.424 -14.796 1.00 97.88 191 PHE A N 1
ATOM 1559 C CA . PHE A 1 191 ? -10.353 -3.909 -14.296 1.00 97.88 191 PHE A CA 1
ATOM 1560 C C . PHE A 1 191 ? -10.238 -4.077 -12.773 1.00 97.88 191 PHE A C 1
ATOM 1562 O O . PHE A 1 191 ? -9.243 -4.622 -12.295 1.00 97.88 191 PHE A O 1
ATOM 1569 N N . ALA A 1 192 ? -11.283 -3.728 -12.016 1.00 97.00 192 ALA A N 1
ATOM 1570 C CA . ALA A 1 192 ? -11.350 -3.924 -10.567 1.00 97.00 192 ALA A CA 1
ATOM 1571 C C . ALA A 1 192 ? -11.176 -5.397 -10.167 1.00 97.00 192 ALA A C 1
ATOM 1573 O O . ALA A 1 192 ? -10.478 -5.693 -9.197 1.00 97.00 192 ALA A O 1
ATOM 1574 N N . ALA A 1 193 ? -11.781 -6.326 -10.914 1.00 96.44 193 ALA A N 1
ATOM 1575 C CA . ALA A 1 193 ? -11.616 -7.756 -10.682 1.00 96.44 193 ALA A CA 1
ATOM 1576 C C . ALA A 1 193 ? -10.166 -8.205 -10.909 1.00 96.44 193 ALA A C 1
ATOM 1578 O O . ALA A 1 193 ? -9.614 -8.898 -10.056 1.00 96.44 193 ALA A O 1
ATOM 1579 N N . SER A 1 194 ? -9.542 -7.755 -12.002 1.00 97.38 194 SER A N 1
ATOM 1580 C CA . SER A 1 194 ? -8.144 -8.080 -12.309 1.00 97.38 194 SER A CA 1
ATOM 1581 C C . SER A 1 194 ? -7.163 -7.514 -11.273 1.00 97.38 194 SER A C 1
ATOM 1583 O O . SER A 1 194 ? -6.259 -8.220 -10.824 1.00 97.38 194 SER A O 1
ATOM 1585 N N . GLU A 1 195 ? -7.371 -6.272 -10.817 1.00 97.75 195 GLU A N 1
ATOM 1586 C CA . GLU A 1 195 ? -6.573 -5.680 -9.743 1.00 97.75 195 GLU A CA 1
ATOM 1587 C C . GLU A 1 195 ? -6.773 -6.439 -8.431 1.00 97.75 195 GLU A C 1
ATOM 1589 O O . GLU A 1 195 ? -5.796 -6.778 -7.770 1.00 97.75 195 GLU A O 1
ATOM 1594 N N . ARG A 1 196 ? -8.016 -6.762 -8.055 1.00 95.81 196 ARG A N 1
ATOM 1595 C CA . ARG A 1 196 ? -8.299 -7.520 -6.829 1.00 95.81 196 ARG A CA 1
ATOM 1596 C C . ARG A 1 196 ? -7.617 -8.887 -6.836 1.00 95.81 196 ARG A C 1
ATOM 1598 O O . ARG A 1 196 ? -7.034 -9.255 -5.820 1.00 95.81 196 ARG A O 1
ATOM 1605 N N . GLU A 1 197 ? -7.655 -9.612 -7.953 1.00 96.44 197 GLU A N 1
ATOM 1606 C CA . GLU A 1 197 ? -6.964 -10.898 -8.101 1.00 96.44 197 GLU A CA 1
ATOM 1607 C C . GLU A 1 197 ? -5.449 -10.742 -7.901 1.00 96.44 197 GLU A C 1
ATOM 1609 O O . GLU A 1 197 ? -4.847 -11.460 -7.102 1.00 96.44 197 GLU A O 1
ATOM 1614 N N . PHE A 1 198 ? -4.834 -9.755 -8.556 1.00 97.62 198 PHE A N 1
ATOM 1615 C CA . PHE A 1 198 ? -3.409 -9.479 -8.389 1.00 97.62 198 PHE A CA 1
ATOM 1616 C C . PHE A 1 198 ? -3.049 -9.115 -6.938 1.00 97.62 198 PHE A C 1
ATOM 1618 O O . PHE A 1 198 ? -2.088 -9.647 -6.380 1.00 97.62 198 PHE A O 1
ATOM 1625 N N . LEU A 1 199 ? -3.829 -8.245 -6.289 1.00 96.75 199 LEU A N 1
ATOM 1626 C CA . LEU A 1 199 ? -3.579 -7.854 -4.900 1.00 96.75 199 LEU A CA 1
ATOM 1627 C C . LEU A 1 199 ? -3.754 -9.025 -3.931 1.00 96.75 199 LEU A C 1
ATOM 1629 O O . LEU A 1 199 ? -3.000 -9.112 -2.965 1.00 96.75 199 LEU A O 1
ATOM 1633 N N . GLN A 1 200 ? -4.700 -9.934 -4.184 1.00 95.31 200 GLN A N 1
ATOM 1634 C CA . GLN A 1 200 ? -4.850 -11.163 -3.401 1.00 95.31 200 GLN A CA 1
ATOM 1635 C C . GLN A 1 200 ? -3.607 -12.050 -3.503 1.00 95.31 200 GLN A C 1
ATOM 1637 O O . GLN A 1 200 ? -3.142 -12.540 -2.478 1.00 95.31 200 GLN A O 1
ATOM 1642 N N . GLN A 1 201 ? -3.024 -12.199 -4.696 1.00 96.12 201 GLN A N 1
ATOM 1643 C CA . GLN A 1 201 ? -1.783 -12.962 -4.874 1.00 96.12 201 GLN A 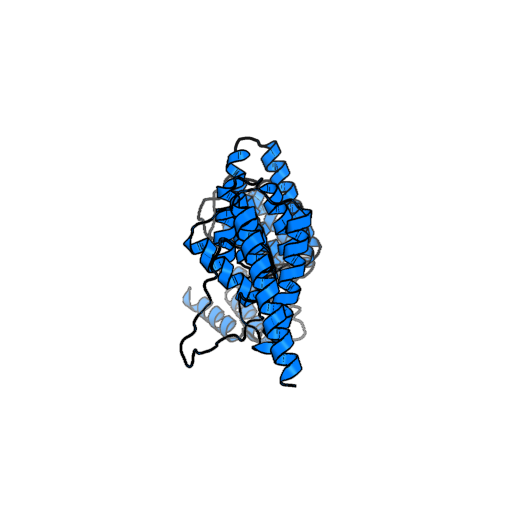CA 1
ATOM 1644 C C . GLN A 1 201 ? -0.616 -12.335 -4.095 1.00 96.12 201 GLN A C 1
ATOM 1646 O O . GLN A 1 201 ? 0.108 -13.041 -3.402 1.00 96.12 201 GLN A O 1
ATOM 1651 N N . ILE A 1 202 ? -0.460 -11.007 -4.130 1.00 96.31 202 ILE A N 1
ATOM 1652 C CA . ILE A 1 202 ? 0.594 -10.329 -3.357 1.00 96.31 202 ILE A CA 1
ATOM 1653 C C . ILE A 1 202 ? 0.343 -10.432 -1.841 1.00 96.31 202 ILE A C 1
ATOM 1655 O O . ILE A 1 202 ? 1.281 -10.623 -1.066 1.00 96.31 202 ILE A O 1
ATOM 1659 N N . LEU A 1 203 ? -0.911 -10.311 -1.394 1.00 96.19 203 LEU A N 1
ATOM 1660 C CA . LEU A 1 203 ? -1.271 -10.441 0.024 1.00 96.19 203 LEU A CA 1
ATOM 1661 C C . LEU A 1 203 ? -1.154 -11.881 0.530 1.00 96.19 203 LEU A C 1
ATOM 1663 O O . LEU A 1 203 ? -0.987 -12.063 1.731 1.00 96.19 203 LEU A O 1
ATOM 1667 N N . ALA A 1 204 ? -1.208 -12.888 -0.342 1.00 94.69 204 ALA A N 1
ATOM 1668 C CA . ALA A 1 204 ? -0.908 -14.264 0.039 1.00 94.69 204 ALA A CA 1
ATOM 1669 C C . ALA A 1 204 ? 0.569 -14.434 0.450 1.00 94.69 204 ALA A C 1
ATOM 1671 O O . ALA A 1 204 ? 0.856 -15.212 1.356 1.00 94.69 204 ALA A O 1
ATOM 1672 N N . GLU A 1 205 ? 1.485 -13.662 -0.150 1.00 94.94 205 GLU A N 1
ATOM 1673 C CA . GLU A 1 205 ? 2.913 -13.648 0.210 1.00 94.94 205 GLU A CA 1
ATOM 1674 C C . GLU A 1 205 ? 3.198 -12.808 1.472 1.00 94.94 205 GLU A C 1
ATOM 1676 O O . GLU A 1 205 ? 4.008 -13.185 2.319 1.00 94.94 205 GLU A O 1
ATOM 1681 N N . ASP A 1 206 ? 2.533 -11.655 1.625 1.00 94.38 206 ASP A N 1
ATOM 1682 C CA . ASP A 1 206 ? 2.624 -10.806 2.822 1.00 94.38 206 ASP A CA 1
ATOM 1683 C C . ASP A 1 206 ? 1.267 -10.152 3.126 1.00 94.38 206 ASP A C 1
ATOM 1685 O O . ASP A 1 206 ? 0.942 -9.062 2.639 1.00 94.38 206 ASP A O 1
ATOM 1689 N N . THR A 1 207 ? 0.485 -10.799 3.998 1.00 94.88 207 THR A N 1
ATOM 1690 C CA . THR A 1 207 ? -0.888 -10.391 4.360 1.00 94.88 207 THR A CA 1
ATOM 1691 C C . THR A 1 207 ? -0.970 -9.017 5.025 1.00 94.88 207 THR A C 1
ATOM 1693 O O . THR A 1 207 ? -2.062 -8.451 5.157 1.00 94.88 207 THR A O 1
ATOM 1696 N N . LYS A 1 208 ? 0.169 -8.451 5.444 1.00 93.00 208 LYS A N 1
ATOM 1697 C CA . LYS A 1 208 ? 0.269 -7.173 6.160 1.00 93.00 208 LYS A CA 1
ATOM 1698 C C . LYS A 1 208 ? 1.080 -6.133 5.386 1.00 93.00 208 LYS A C 1
ATOM 1700 O O . LYS A 1 208 ? 1.430 -5.097 5.953 1.00 93.00 208 LYS A O 1
ATOM 1705 N N . ASN A 1 209 ? 1.324 -6.351 4.092 1.00 95.50 209 ASN A N 1
ATOM 1706 C CA . ASN A 1 209 ? 2.051 -5.410 3.248 1.00 95.50 209 ASN A CA 1
ATOM 1707 C C . ASN A 1 209 ? 1.335 -4.051 3.156 1.00 95.50 209 ASN A C 1
ATOM 1709 O O . ASN A 1 209 ? 0.295 -3.904 2.512 1.00 95.50 209 ASN A O 1
ATOM 1713 N N . TYR A 1 210 ? 1.922 -3.035 3.790 1.00 95.06 210 TYR A N 1
ATOM 1714 C CA . TYR A 1 210 ? 1.320 -1.708 3.903 1.00 95.06 210 TYR A CA 1
ATOM 1715 C C . TYR A 1 210 ? 1.101 -1.024 2.547 1.00 95.06 210 TYR A C 1
ATOM 1717 O O . TYR A 1 210 ? 0.090 -0.349 2.355 1.00 95.06 210 TYR A O 1
ATOM 1725 N N . HIS A 1 211 ? 2.012 -1.217 1.589 1.00 94.75 211 HIS A N 1
ATOM 1726 C CA . HIS A 1 211 ? 1.876 -0.610 0.267 1.00 94.75 211 HIS A CA 1
ATOM 1727 C C . HIS A 1 211 ? 0.664 -1.160 -0.481 1.00 94.75 211 HIS A C 1
ATOM 1729 O O . HIS A 1 211 ? -0.089 -0.395 -1.079 1.00 94.75 211 HIS A O 1
ATOM 1735 N N . VAL A 1 212 ? 0.457 -2.476 -0.392 1.00 96.50 212 VAL A N 1
ATOM 1736 C CA . VAL A 1 212 ? -0.662 -3.166 -1.037 1.00 96.50 212 VAL A CA 1
ATOM 1737 C C . VAL A 1 212 ? -1.982 -2.688 -0.449 1.00 96.50 212 VAL A C 1
ATOM 1739 O O . VAL A 1 212 ? -2.890 -2.335 -1.192 1.00 96.50 212 VAL A O 1
ATOM 1742 N N . TRP A 1 213 ? -2.078 -2.608 0.882 1.00 97.44 213 TRP A N 1
ATOM 1743 C CA . TRP A 1 213 ? -3.280 -2.121 1.561 1.00 97.44 213 TRP A CA 1
ATOM 1744 C C . TRP A 1 213 ? -3.590 -0.657 1.236 1.00 97.44 213 TRP A C 1
ATOM 1746 O O . TRP A 1 213 ? -4.742 -0.325 0.958 1.00 97.44 213 TRP A O 1
ATOM 1756 N N . SER A 1 214 ? -2.572 0.207 1.206 1.00 96.50 214 SER A N 1
ATOM 1757 C CA . SER A 1 214 ? -2.732 1.612 0.814 1.00 96.50 214 SER A CA 1
ATOM 1758 C C . SER A 1 214 ? -3.202 1.746 -0.638 1.00 96.50 214 SER A C 1
ATOM 1760 O O . SER A 1 214 ? -4.136 2.500 -0.915 1.00 96.50 214 SER A O 1
ATOM 1762 N N . TYR A 1 215 ? -2.613 0.974 -1.552 1.00 97.81 215 TYR A N 1
ATOM 1763 C CA . TYR A 1 215 ? -3.009 0.955 -2.956 1.00 97.81 215 TYR A CA 1
ATOM 1764 C C . TYR A 1 215 ? -4.425 0.391 -3.155 1.00 97.81 215 TYR A C 1
ATOM 1766 O O . TYR A 1 215 ? -5.209 0.949 -3.919 1.00 97.81 215 TYR A O 1
ATOM 1774 N N . ARG A 1 216 ? -4.797 -0.656 -2.410 1.00 96.88 216 ARG A N 1
ATOM 1775 C CA . ARG A 1 216 ? -6.146 -1.235 -2.423 1.00 96.88 216 ARG A CA 1
ATOM 1776 C C . ARG A 1 216 ? -7.203 -0.212 -2.006 1.00 96.88 216 ARG A C 1
ATOM 1778 O O . ARG A 1 216 ? -8.205 -0.063 -2.695 1.00 96.88 216 ARG A O 1
ATOM 1785 N N . SER A 1 217 ? -6.960 0.551 -0.936 1.00 95.88 217 SER A N 1
ATOM 1786 C CA . SER A 1 217 ? -7.849 1.649 -0.523 1.00 95.88 217 SER A CA 1
ATOM 1787 C C . SER A 1 217 ? -7.958 2.753 -1.576 1.00 95.88 217 SER A C 1
ATOM 1789 O O . SER A 1 217 ? -9.053 3.257 -1.819 1.00 95.88 217 SER A O 1
ATOM 1791 N N . TYR A 1 218 ? -6.851 3.104 -2.238 1.00 97.56 218 TYR A N 1
ATOM 1792 C CA . TYR A 1 218 ? -6.878 4.030 -3.372 1.00 97.56 218 TYR A CA 1
ATOM 1793 C C . TYR A 1 218 ? -7.773 3.509 -4.509 1.00 97.56 218 TYR A C 1
ATOM 1795 O O . TYR A 1 218 ? -8.622 4.256 -4.993 1.00 97.56 218 TYR A O 1
ATOM 1803 N N . LEU A 1 219 ? -7.637 2.235 -4.897 1.00 97.44 219 LEU A N 1
ATOM 1804 C CA . LEU A 1 219 ? -8.435 1.643 -5.973 1.00 97.44 219 LEU A CA 1
ATOM 1805 C C . LEU A 1 219 ? -9.931 1.647 -5.676 1.00 97.44 219 LEU A C 1
ATOM 1807 O O . LEU A 1 219 ? -10.716 1.924 -6.579 1.00 97.44 219 LEU A O 1
ATOM 1811 N N . VAL A 1 220 ? -10.326 1.389 -4.426 1.00 96.62 220 VAL A N 1
ATOM 1812 C CA . VAL A 1 220 ? -11.737 1.455 -4.020 1.00 96.62 220 VAL A CA 1
ATOM 1813 C C . VAL A 1 220 ? -12.332 2.822 -4.354 1.00 96.62 220 VAL A C 1
ATOM 1815 O O . VAL A 1 220 ? -13.374 2.901 -5.003 1.00 96.62 220 VAL A O 1
ATOM 1818 N N . GLY A 1 221 ? -11.637 3.897 -3.970 1.00 95.25 221 GLY A N 1
ATOM 1819 C CA . GLY A 1 221 ? -12.057 5.261 -4.276 1.00 95.25 221 GLY A CA 1
ATOM 1820 C C . GLY A 1 221 ? -11.992 5.582 -5.767 1.00 95.25 221 GLY A C 1
ATOM 1821 O O . GLY A 1 221 ? -12.937 6.151 -6.309 1.00 95.25 221 GLY A O 1
ATOM 1822 N N . LYS A 1 222 ? -10.901 5.195 -6.438 1.00 96.75 222 LYS A N 1
ATOM 1823 C CA . LYS A 1 222 ? -10.663 5.500 -7.855 1.00 96.75 222 LYS A CA 1
ATOM 1824 C C . LYS A 1 222 ? -11.672 4.830 -8.785 1.00 96.75 222 LYS A C 1
ATOM 1826 O O . LYS A 1 222 ? -12.095 5.457 -9.748 1.00 96.75 222 LYS A O 1
ATOM 1831 N N . LEU A 1 223 ? -12.031 3.579 -8.501 1.00 96.31 223 LEU A N 1
ATOM 1832 C CA . LEU A 1 223 ? -12.949 2.769 -9.307 1.00 96.31 223 LEU A CA 1
ATOM 1833 C C . LEU A 1 223 ? -14.398 2.826 -8.798 1.00 96.31 223 LEU A C 1
ATOM 1835 O O . LEU A 1 223 ? -15.279 2.232 -9.409 1.00 96.31 223 LEU A O 1
ATOM 1839 N N . GLY A 1 224 ? -14.654 3.509 -7.678 1.00 93.81 224 GLY A N 1
ATOM 1840 C CA . GLY A 1 224 ? -15.995 3.647 -7.105 1.00 93.81 224 GLY A CA 1
ATOM 1841 C C . GLY A 1 224 ? -16.591 2.343 -6.561 1.00 93.81 224 GLY A C 1
ATOM 1842 O O . GLY A 1 224 ? -17.809 2.223 -6.474 1.00 93.81 224 GLY A O 1
ATOM 1843 N N . VAL A 1 225 ? -15.764 1.366 -6.175 1.00 92.12 225 VAL A N 1
ATOM 1844 C CA . VAL A 1 225 ? -16.206 0.006 -5.794 1.00 92.12 225 VAL A CA 1
ATOM 1845 C C . VAL A 1 225 ? -16.511 -0.161 -4.295 1.00 92.12 225 VAL A C 1
ATOM 1847 O O . VAL A 1 225 ? -16.420 -1.264 -3.762 1.00 92.12 225 VAL A O 1
ATOM 1850 N N . TRP A 1 226 ? -16.895 0.915 -3.603 1.00 91.38 226 TRP A N 1
ATOM 1851 C CA . TRP A 1 226 ? -17.181 0.933 -2.157 1.00 91.38 226 TRP A CA 1
ATOM 1852 C C . TRP A 1 226 ? -18.208 -0.120 -1.711 1.00 91.38 226 TRP A C 1
ATOM 1854 O O . TRP A 1 226 ? -17.971 -0.853 -0.753 1.00 91.38 226 TRP A O 1
ATOM 1864 N N . GLY A 1 227 ? -19.314 -0.240 -2.451 1.00 81.06 227 GLY A N 1
ATOM 1865 C CA . GLY A 1 227 ? -20.398 -1.187 -2.180 1.00 81.06 227 GLY A CA 1
ATOM 1866 C C . GLY A 1 227 ? -20.234 -2.568 -2.827 1.00 81.06 227 GLY A C 1
ATOM 1867 O O . GLY A 1 227 ? -21.199 -3.329 -2.853 1.00 81.06 227 GLY A O 1
ATOM 1868 N N . SER A 1 228 ? -19.061 -2.898 -3.384 1.00 88.25 228 SER A N 1
ATOM 1869 C CA . SER A 1 228 ? -18.834 -4.196 -4.037 1.00 88.25 228 SER A CA 1
ATOM 1870 C C . SER A 1 228 ? -18.943 -5.340 -3.028 1.00 88.25 228 SER A C 1
ATOM 1872 O O . SER A 1 228 ? -18.198 -5.411 -2.043 1.00 88.25 228 SER A O 1
ATOM 1874 N N . GLU A 1 229 ? -19.852 -6.282 -3.293 1.00 90.50 229 GLU A N 1
ATOM 1875 C CA . GLU A 1 229 ? -19.959 -7.496 -2.485 1.00 90.50 229 GLU A CA 1
ATOM 1876 C C . GLU A 1 229 ? -18.693 -8.345 -2.580 1.00 90.50 229 GLU A C 1
ATOM 1878 O O . GLU A 1 229 ? -18.295 -8.961 -1.595 1.00 90.50 229 GLU A O 1
ATOM 1883 N N . GLU A 1 230 ? -18.049 -8.367 -3.744 1.00 92.12 230 GLU A N 1
ATOM 1884 C CA . GLU A 1 230 ? -16.816 -9.107 -3.989 1.00 92.12 230 GLU A CA 1
ATOM 1885 C C . GLU A 1 230 ? -15.675 -8.571 -3.128 1.00 92.12 230 GLU A C 1
ATOM 1887 O O . GLU A 1 230 ? -14.936 -9.356 -2.535 1.00 92.12 230 GLU A O 1
ATOM 1892 N N . GLU A 1 231 ? -15.546 -7.246 -3.026 1.00 94.19 231 GLU A N 1
ATOM 1893 C CA . GLU A 1 231 ? -14.518 -6.630 -2.193 1.00 94.19 231 GLU A CA 1
ATOM 1894 C C . GLU A 1 231 ? -14.779 -6.891 -0.708 1.00 94.19 231 GLU A C 1
ATOM 1896 O O . GLU A 1 231 ? -13.882 -7.341 0.007 1.00 94.19 231 GLU A O 1
ATOM 1901 N N . ARG A 1 232 ? -16.028 -6.735 -0.254 1.00 93.25 232 ARG A N 1
ATOM 1902 C CA . ARG A 1 232 ? -16.406 -7.076 1.123 1.00 93.25 232 ARG A CA 1
ATOM 1903 C C . ARG A 1 232 ? -16.131 -8.548 1.446 1.00 93.25 232 ARG A C 1
ATOM 1905 O O . ARG A 1 232 ? -15.516 -8.826 2.473 1.00 93.25 232 ARG A O 1
ATOM 1912 N N . ARG A 1 233 ? -16.539 -9.483 0.578 1.00 94.81 233 ARG A N 1
ATOM 1913 C CA . ARG A 1 233 ? -16.305 -10.929 0.760 1.00 94.81 233 ARG A CA 1
ATOM 1914 C C . ARG A 1 233 ? -14.818 -11.265 0.779 1.00 94.81 233 ARG A C 1
ATOM 1916 O O . ARG A 1 233 ? -14.401 -12.084 1.589 1.00 94.81 233 ARG A O 1
ATOM 1923 N N . ALA A 1 234 ? -14.014 -10.624 -0.069 1.00 95.06 234 ALA A N 1
ATOM 1924 C CA . ALA A 1 234 ? -12.569 -10.828 -0.072 1.00 95.06 234 ALA A CA 1
ATOM 1925 C C . ALA A 1 234 ? -11.934 -10.419 1.267 1.00 95.06 234 ALA A C 1
ATOM 1927 O O . ALA A 1 234 ? -11.045 -11.104 1.756 1.00 95.06 234 ALA A O 1
ATOM 1928 N N . ILE A 1 235 ? -12.393 -9.325 1.880 1.00 96.25 235 ILE A N 1
ATOM 1929 C CA . ILE A 1 235 ? -11.903 -8.887 3.195 1.00 96.25 235 ILE A CA 1
ATOM 1930 C C . ILE A 1 235 ? -12.420 -9.774 4.327 1.00 96.25 235 ILE A C 1
ATOM 1932 O O . ILE A 1 235 ? -11.667 -10.076 5.249 1.00 96.25 235 ILE A O 1
ATOM 1936 N N . GLU A 1 236 ? -13.679 -10.209 4.257 1.00 96.56 236 GLU A N 1
ATOM 1937 C CA . GLU A 1 236 ? -14.251 -11.169 5.209 1.00 96.56 236 GLU A CA 1
ATOM 1938 C C . GLU A 1 236 ? -13.460 -12.480 5.206 1.00 96.56 236 GLU A C 1
ATOM 1940 O O . GLU A 1 236 ? -13.042 -12.915 6.272 1.00 96.56 236 GLU A O 1
ATOM 1945 N N . ALA A 1 237 ? -13.132 -13.022 4.028 1.00 96.81 237 ALA A N 1
ATOM 1946 C CA . ALA A 1 237 ? -12.288 -14.210 3.903 1.00 96.81 237 ALA A CA 1
ATOM 1947 C C . ALA A 1 237 ? -10.911 -14.023 4.568 1.00 96.81 237 ALA A C 1
ATOM 1949 O O . ALA A 1 237 ? -10.458 -14.888 5.307 1.00 96.81 237 ALA A O 1
ATOM 1950 N N . MET A 1 238 ? -10.275 -12.858 4.401 1.00 97.25 238 MET A N 1
ATOM 1951 C CA . MET A 1 238 ? -8.990 -12.575 5.056 1.00 97.25 238 MET A CA 1
ATOM 1952 C C . MET A 1 238 ? -9.091 -12.486 6.588 1.00 97.25 238 MET A C 1
ATOM 1954 O O . MET A 1 238 ? -8.133 -12.828 7.280 1.00 97.25 238 MET A O 1
ATOM 1958 N N . ILE A 1 239 ? -10.218 -12.001 7.122 1.00 98.25 239 ILE A N 1
ATOM 1959 C CA . ILE A 1 239 ? -10.483 -11.976 8.572 1.00 98.25 239 ILE A CA 1
ATOM 1960 C C . ILE A 1 239 ? -10.820 -13.384 9.081 1.00 98.25 239 ILE A C 1
ATOM 1962 O O . ILE A 1 239 ? -10.484 -13.712 10.217 1.00 98.25 239 ILE A O 1
ATOM 1966 N N . ASP A 1 240 ? -11.475 -14.207 8.267 1.00 97.81 240 ASP A N 1
ATOM 1967 C CA . ASP A 1 240 ? -11.791 -15.596 8.604 1.00 97.81 240 ASP A CA 1
ATOM 1968 C C . ASP A 1 240 ? -10.529 -16.460 8.667 1.00 97.81 240 ASP A C 1
ATOM 1970 O O . ASP A 1 240 ? -10.375 -17.241 9.606 1.00 97.81 240 ASP A O 1
ATOM 1974 N N . ASP A 1 241 ? -9.600 -16.250 7.734 1.00 97.12 241 ASP A N 1
ATOM 1975 C CA . ASP A 1 241 ? -8.308 -16.937 7.701 1.00 97.12 241 ASP A CA 1
ATOM 1976 C C . ASP A 1 241 ? -7.382 -16.490 8.849 1.00 97.12 241 ASP A C 1
ATOM 1978 O O . ASP A 1 241 ? -6.751 -17.320 9.507 1.00 97.12 241 ASP A O 1
ATOM 1982 N N . ASP A 1 242 ? -7.303 -15.182 9.128 1.00 98.00 242 ASP A N 1
ATOM 1983 C CA . ASP A 1 242 ? -6.588 -14.633 10.286 1.00 98.00 242 ASP A CA 1
ATOM 1984 C C . ASP A 1 242 ? -7.380 -13.499 10.947 1.00 98.00 242 ASP A C 1
ATOM 1986 O O . ASP A 1 242 ? -7.250 -12.317 10.611 1.00 98.00 242 ASP A O 1
ATOM 1990 N N . VAL A 1 243 ? -8.124 -13.845 12.002 1.00 98.12 243 VAL A N 1
ATOM 1991 C CA . VAL A 1 243 ? -8.902 -12.872 12.784 1.00 98.12 243 VAL A CA 1
ATOM 1992 C C . VAL A 1 243 ? -8.022 -11.799 13.442 1.00 98.12 243 VAL A C 1
ATOM 1994 O O . VAL A 1 243 ? -8.529 -10.752 13.843 1.00 98.12 243 VAL A O 1
ATOM 1997 N N . ARG A 1 244 ? -6.699 -12.002 13.548 1.00 98.19 244 ARG A N 1
ATOM 1998 C CA . ARG A 1 244 ? -5.726 -11.025 14.079 1.00 98.19 244 ARG A CA 1
ATOM 1999 C C . ARG A 1 244 ? -5.142 -10.115 12.997 1.00 98.19 244 ARG A C 1
ATOM 2001 O O . ARG A 1 244 ? -4.290 -9.273 13.300 1.00 98.19 244 ARG A O 1
ATOM 2008 N N . ASN A 1 245 ? -5.575 -10.242 11.744 1.00 98.12 245 ASN A N 1
ATOM 2009 C CA . ASN A 1 245 ? -5.114 -9.384 10.663 1.00 98.12 245 ASN A CA 1
ATOM 2010 C C . ASN A 1 245 ? -5.704 -7.969 10.782 1.00 98.12 245 ASN A C 1
ATOM 2012 O O . ASN A 1 245 ? -6.741 -7.640 10.205 1.00 98.12 245 ASN A O 1
ATOM 2016 N N . ASN A 1 246 ? -5.009 -7.100 11.520 1.00 98.25 246 ASN A N 1
ATOM 2017 C CA . ASN A 1 246 ? -5.425 -5.714 11.723 1.00 98.25 246 ASN A CA 1
ATOM 2018 C C . ASN A 1 246 ? -5.576 -4.920 10.416 1.00 98.25 246 ASN A C 1
ATOM 2020 O O . ASN A 1 246 ? -6.386 -3.998 10.358 1.00 98.25 246 ASN A O 1
ATOM 2024 N N . SER A 1 247 ? -4.819 -5.257 9.370 1.00 98.12 247 SER A N 1
ATOM 2025 C CA . SER A 1 247 ? -4.935 -4.582 8.076 1.00 98.12 247 SER A CA 1
ATOM 2026 C C . SER A 1 247 ? -6.273 -4.892 7.405 1.00 98.12 247 SER A C 1
ATOM 2028 O O . SER A 1 247 ? -6.917 -3.975 6.904 1.00 98.12 247 SER A O 1
ATOM 2030 N N . ALA A 1 248 ? -6.742 -6.142 7.486 1.00 98.06 248 ALA A N 1
ATOM 2031 C CA . ALA A 1 248 ? -8.058 -6.531 6.985 1.00 98.06 248 ALA A CA 1
ATOM 2032 C C . ALA A 1 248 ? -9.195 -5.872 7.790 1.00 98.06 248 ALA A C 1
ATOM 2034 O O . ALA A 1 248 ? -10.121 -5.320 7.199 1.00 98.06 248 ALA A O 1
ATOM 2035 N N . TRP A 1 249 ? -9.089 -5.824 9.125 1.00 98.38 249 TRP A N 1
ATOM 2036 C CA . TRP A 1 249 ? -10.036 -5.085 9.979 1.00 98.38 249 TRP A CA 1
ATOM 2037 C C . TRP A 1 249 ? -10.082 -3.588 9.657 1.00 98.38 249 TRP A C 1
ATOM 2039 O O . TRP A 1 249 ? -11.161 -3.007 9.545 1.00 98.38 249 TRP A O 1
ATOM 2049 N N . SER A 1 250 ? -8.914 -2.969 9.481 1.00 97.56 250 SER A N 1
ATOM 2050 C CA . SER A 1 250 ? -8.790 -1.558 9.109 1.00 97.56 250 SER A CA 1
ATOM 2051 C C . SER A 1 250 ? -9.403 -1.287 7.736 1.00 97.56 250 SER A C 1
ATOM 2053 O O . SER A 1 250 ? -10.171 -0.341 7.570 1.00 97.56 250 SER A O 1
ATOM 2055 N N . HIS A 1 251 ? -9.141 -2.157 6.758 1.00 97.25 251 HIS A N 1
ATOM 2056 C CA . HIS A 1 251 ? -9.710 -2.016 5.425 1.00 97.25 251 HIS A CA 1
ATOM 2057 C C . HIS A 1 251 ? -11.228 -2.246 5.422 1.00 97.25 251 HIS A C 1
ATOM 2059 O O . HIS A 1 251 ? -11.945 -1.497 4.768 1.00 97.25 251 HIS A O 1
ATOM 2065 N N . ARG A 1 252 ? -11.750 -3.191 6.218 1.00 97.19 252 ARG A N 1
ATOM 2066 C CA . ARG A 1 252 ? -13.199 -3.336 6.431 1.00 97.19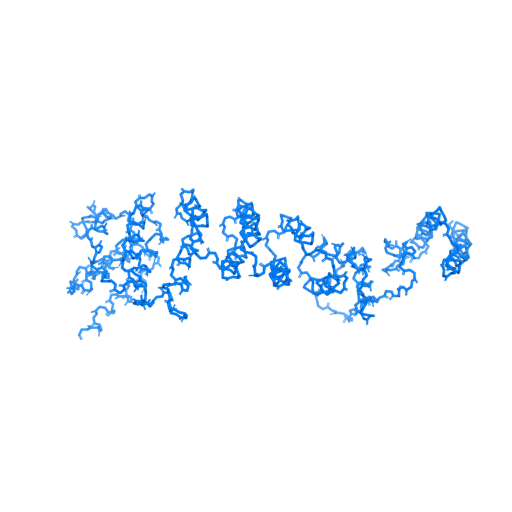 252 ARG A CA 1
ATOM 2067 C C . ARG A 1 252 ? -13.808 -2.045 6.979 1.00 97.19 252 ARG A C 1
ATOM 2069 O O . ARG A 1 252 ? -14.826 -1.589 6.466 1.00 97.19 252 ARG A O 1
ATOM 2076 N N . PHE A 1 253 ? -13.175 -1.443 7.989 1.00 97.12 253 PHE A N 1
ATOM 2077 C CA . PHE A 1 253 ? -13.646 -0.188 8.576 1.00 97.12 253 PHE A CA 1
ATOM 2078 C C . PHE A 1 253 ? -13.674 0.926 7.527 1.00 97.12 253 PHE A C 1
ATOM 2080 O O . PHE A 1 253 ? -14.663 1.640 7.411 1.00 97.12 253 PHE A O 1
ATOM 2087 N N . PHE A 1 254 ? -12.619 1.034 6.719 1.00 96.19 254 PHE A N 1
ATOM 2088 C CA . PHE A 1 254 ? -12.548 1.965 5.596 1.00 96.19 254 PHE A CA 1
ATOM 2089 C C . PHE A 1 254 ? -13.679 1.747 4.577 1.00 96.19 254 PHE A C 1
ATOM 2091 O O . PHE A 1 254 ? -14.381 2.701 4.257 1.00 96.19 254 PHE A O 1
ATOM 2098 N N . LEU A 1 255 ? -13.914 0.511 4.121 1.00 95.69 255 LEU A N 1
ATOM 2099 C CA . LEU A 1 255 ? -14.987 0.204 3.164 1.00 95.69 255 LEU A CA 1
ATOM 2100 C C . LEU A 1 255 ? -16.360 0.647 3.682 1.00 95.69 255 LEU A C 1
ATOM 2102 O O . LEU A 1 255 ? -17.139 1.235 2.942 1.00 95.69 255 LEU A O 1
ATOM 2106 N N . VAL A 1 256 ? -16.647 0.393 4.961 1.00 95.25 256 VAL A N 1
ATOM 2107 C CA . VAL A 1 256 ? -17.963 0.681 5.547 1.00 95.25 256 VAL A CA 1
ATOM 2108 C C . VAL A 1 256 ? -18.119 2.150 5.943 1.00 95.25 256 VAL A C 1
ATOM 2110 O O . VAL A 1 256 ? -19.174 2.739 5.740 1.00 95.25 256 VAL A O 1
ATOM 2113 N N . PHE A 1 257 ? -17.099 2.772 6.526 1.00 95.94 257 PHE A N 1
ATOM 2114 C CA . PHE A 1 257 ? -17.220 4.106 7.125 1.00 95.94 257 PHE A CA 1
ATOM 2115 C C . PHE A 1 257 ? -16.594 5.218 6.283 1.00 95.94 257 PHE A C 1
ATOM 2117 O O . PHE A 1 257 ? -16.455 6.342 6.762 1.00 95.94 257 PHE A O 1
ATOM 2124 N N . SER A 1 258 ? -16.198 4.925 5.043 1.00 94.81 258 SER A N 1
ATOM 2125 C CA . SER A 1 258 ? -15.741 5.925 4.068 1.00 94.81 258 SER A CA 1
ATOM 2126 C C . SER A 1 258 ? -16.489 5.868 2.729 1.00 94.81 258 SER A C 1
ATOM 2128 O O . SER A 1 258 ? -16.166 6.655 1.843 1.00 94.81 258 SER A O 1
ATOM 2130 N N . ASP A 1 259 ? -17.517 5.018 2.592 1.00 94.94 259 ASP A N 1
ATOM 2131 C CA . ASP A 1 259 ? -18.381 4.979 1.404 1.00 94.94 259 ASP A CA 1
ATOM 2132 C C . ASP A 1 259 ? -19.150 6.311 1.234 1.00 94.94 259 ASP A C 1
ATOM 2134 O O . ASP A 1 259 ? -19.976 6.657 2.088 1.00 94.94 259 ASP A O 1
ATOM 2138 N N . PRO A 1 260 ? -18.953 7.061 0.132 1.00 94.50 260 PRO A N 1
ATOM 2139 C CA . PRO A 1 260 ? -19.647 8.325 -0.118 1.00 94.50 260 PRO A CA 1
ATOM 2140 C C . PRO A 1 260 ? -21.183 8.240 -0.093 1.00 94.50 260 PRO A C 1
ATOM 2142 O O . PRO A 1 260 ? -21.843 9.251 0.190 1.00 94.50 260 PRO A O 1
ATOM 2145 N N . ALA A 1 261 ? -21.762 7.060 -0.351 1.00 94.44 261 ALA A N 1
ATOM 2146 C CA . ALA A 1 261 ? -23.205 6.834 -0.323 1.00 94.44 261 ALA A CA 1
ATOM 2147 C C . ALA A 1 261 ? -23.809 7.118 1.061 1.00 94.44 261 ALA A C 1
ATOM 2149 O O . ALA A 1 261 ? -24.916 7.649 1.158 1.00 94.44 261 ALA A O 1
ATOM 2150 N N . HIS A 1 262 ? -23.071 6.828 2.135 1.00 94.56 262 HIS A N 1
ATOM 2151 C CA . HIS A 1 262 ? -23.590 6.915 3.501 1.00 94.56 262 HIS A CA 1
ATOM 2152 C C . HIS A 1 262 ? -22.585 7.383 4.563 1.00 94.56 262 HIS A C 1
ATOM 2154 O O . HIS A 1 262 ? -22.924 7.419 5.738 1.00 94.56 262 HIS A O 1
ATOM 2160 N N . ALA A 1 263 ? -21.375 7.781 4.182 1.00 95.00 263 ALA A N 1
ATOM 2161 C CA . ALA A 1 263 ? -20.401 8.411 5.067 1.00 95.00 263 ALA A CA 1
ATOM 2162 C C . ALA A 1 263 ? -20.234 9.899 4.735 1.00 95.00 263 ALA A C 1
ATOM 2164 O O . ALA A 1 263 ? -20.438 10.344 3.594 1.00 95.00 263 ALA A O 1
ATOM 2165 N N . THR A 1 264 ? -19.896 10.690 5.747 1.00 95.19 264 THR A N 1
ATOM 2166 C CA . THR A 1 264 ? -19.605 12.117 5.623 1.00 95.19 264 THR A CA 1
ATOM 2167 C C . THR A 1 264 ? -18.136 12.305 5.225 1.00 95.19 264 THR A C 1
ATOM 2169 O O . THR A 1 264 ? -17.245 11.859 5.953 1.00 95.19 264 THR A O 1
ATOM 2172 N N . PRO A 1 265 ? -17.837 12.967 4.088 1.00 91.62 265 PRO A N 1
ATOM 2173 C CA . PRO A 1 265 ? -16.459 13.199 3.667 1.00 91.62 265 PRO A CA 1
ATOM 2174 C C . PRO A 1 265 ? -15.647 13.938 4.735 1.00 91.62 265 PRO A C 1
ATOM 2176 O O . PRO A 1 265 ? -16.064 14.985 5.225 1.00 91.62 265 PRO A O 1
ATOM 2179 N N . GLY A 1 266 ? -14.476 13.399 5.076 1.00 87.38 266 GLY A N 1
ATOM 2180 C CA . GLY A 1 266 ? -13.563 14.000 6.052 1.00 87.38 266 GLY A CA 1
ATOM 2181 C C . GLY A 1 266 ? -13.913 13.760 7.525 1.00 87.38 266 GLY A C 1
ATOM 2182 O O . GLY A 1 266 ? -13.142 14.194 8.375 1.00 87.38 266 GLY A O 1
ATOM 2183 N N . ALA A 1 267 ? -15.008 13.059 7.843 1.00 91.56 267 ALA A N 1
ATOM 2184 C CA . ALA A 1 267 ? -15.328 12.696 9.224 1.00 91.56 267 ALA A CA 1
ATOM 2185 C C . ALA A 1 267 ? -14.249 11.775 9.816 1.00 9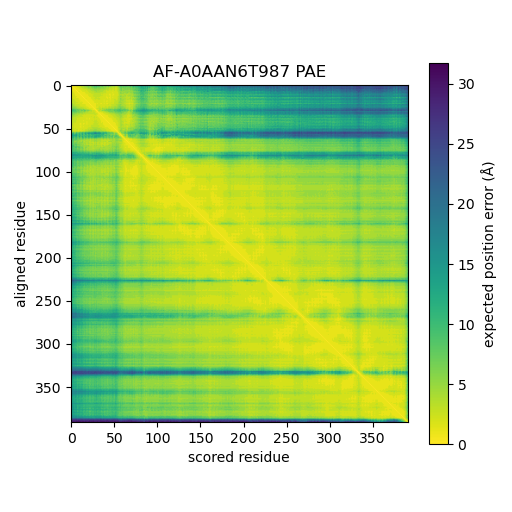1.56 267 ALA A C 1
ATOM 2187 O O . ALA A 1 267 ? -13.916 10.735 9.233 1.00 91.56 267 ALA A O 1
ATOM 2188 N N . GLY A 1 268 ? -13.726 12.126 10.994 1.00 89.44 268 GLY A N 1
ATOM 2189 C CA . GLY A 1 268 ? -12.661 11.377 11.651 1.00 89.44 268 GLY A CA 1
ATOM 2190 C C . GLY A 1 268 ? -13.057 9.928 11.9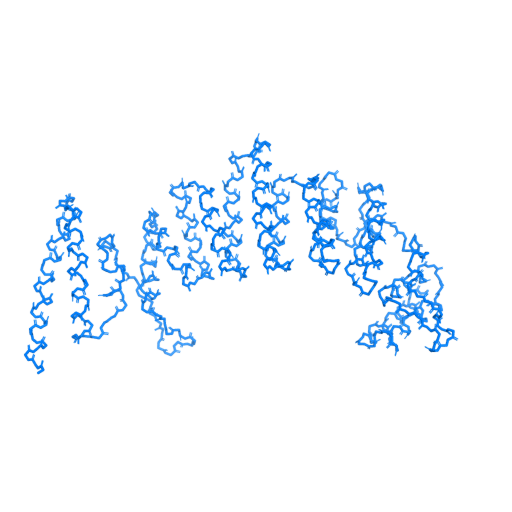49 1.00 89.44 268 GLY A C 1
ATOM 2191 O O . GLY A 1 268 ? -14.224 9.609 12.183 1.00 89.44 268 GLY A O 1
ATOM 2192 N N . ALA A 1 269 ? -12.082 9.014 11.960 1.00 85.12 269 ALA A N 1
ATOM 2193 C CA . ALA A 1 269 ? -12.332 7.605 12.289 1.00 85.12 269 ALA A CA 1
ATOM 2194 C C . ALA A 1 269 ? -12.868 7.418 13.722 1.00 85.12 269 ALA A C 1
ATOM 2196 O O . ALA A 1 269 ? -13.605 6.473 13.986 1.00 85.12 269 ALA A O 1
ATOM 2197 N N . THR A 1 270 ? -12.525 8.341 14.624 1.00 88.94 270 THR A N 1
ATOM 2198 C CA . THR A 1 270 ? -12.935 8.371 16.034 1.00 88.94 270 THR A CA 1
ATOM 2199 C C . THR A 1 270 ? -13.998 9.435 16.312 1.00 88.94 270 THR A C 1
ATOM 2201 O O . THR A 1 270 ? -14.073 9.952 17.423 1.00 88.94 270 THR A O 1
ATOM 2204 N N . GLU A 1 271 ? -14.800 9.790 15.309 1.00 95.00 271 GLU A N 1
ATOM 2205 C CA . GLU A 1 271 ? -15.884 10.766 15.432 1.00 95.00 271 GLU A CA 1
ATOM 2206 C C . GLU A 1 271 ? -17.220 10.138 15.018 1.00 95.00 271 GLU A C 1
ATOM 2208 O O . GLU A 1 271 ? -17.245 9.319 14.089 1.00 95.00 271 GLU A O 1
ATOM 2213 N N . PRO A 1 272 ? -18.334 10.522 15.666 1.00 97.12 272 PRO A N 1
ATOM 2214 C CA . PRO A 1 272 ? -19.664 10.144 15.214 1.00 97.12 272 PRO A CA 1
ATOM 2215 C C . PRO A 1 272 ? -19.950 10.618 13.792 1.00 97.12 272 PRO A C 1
ATOM 2217 O O . PRO A 1 272 ? -19.574 11.723 13.409 1.00 97.12 272 PRO A O 1
ATOM 2220 N N . ASP A 1 273 ? -20.679 9.806 13.031 1.00 97.31 273 ASP A N 1
ATOM 2221 C CA . ASP A 1 273 ? -21.141 10.164 11.694 1.00 97.31 273 ASP A CA 1
ATOM 2222 C C . ASP A 1 273 ? -22.638 9.844 11.549 1.00 97.31 273 ASP A C 1
ATOM 2224 O O . ASP A 1 273 ? -23.007 8.721 11.197 1.00 97.31 273 ASP A O 1
ATOM 2228 N N . PRO A 1 274 ? -23.525 10.825 11.807 1.00 95.31 274 PRO A N 1
ATOM 2229 C CA . PRO A 1 274 ? -24.974 10.634 11.734 1.00 95.31 274 PRO A CA 1
ATOM 2230 C C . PRO A 1 274 ? -25.493 10.231 10.348 1.00 95.31 274 PRO A C 1
ATOM 2232 O O . PRO A 1 274 ? -26.642 9.803 10.239 1.00 95.31 274 PRO A O 1
ATOM 2235 N N . LYS A 1 275 ? -24.684 10.387 9.287 1.00 96.62 275 LYS A N 1
ATOM 2236 C CA . LYS A 1 275 ? -25.061 9.977 7.930 1.00 96.62 275 LYS A CA 1
ATOM 2237 C C . LYS A 1 275 ? -25.057 8.454 7.776 1.00 96.62 275 LYS A C 1
ATOM 2239 O O . LYS A 1 275 ? -25.779 7.946 6.920 1.00 96.62 275 LYS A O 1
ATOM 2244 N N . VAL A 1 276 ? -24.305 7.733 8.614 1.00 97.19 276 VAL A N 1
ATOM 2245 C CA . VAL A 1 276 ? -24.223 6.271 8.557 1.00 97.19 276 VAL A CA 1
ATOM 2246 C C . VAL A 1 276 ? -25.524 5.656 9.099 1.00 97.19 276 VAL A C 1
ATOM 2248 O O . VAL A 1 276 ? -25.871 5.873 10.263 1.00 97.19 276 VAL A O 1
ATOM 2251 N N . PRO A 1 277 ? -26.260 4.860 8.297 1.00 97.12 277 PRO A N 1
ATOM 2252 C CA . PRO A 1 277 ? -27.495 4.219 8.726 1.00 97.12 277 PRO A CA 1
ATOM 2253 C C . PRO A 1 277 ? -27.299 3.331 9.952 1.00 97.12 277 PRO A C 1
ATOM 2255 O O . PRO A 1 277 ? -26.382 2.511 10.001 1.00 97.12 277 PRO A O 1
ATOM 2258 N N . GLN A 1 278 ? -28.236 3.402 10.899 1.00 96.44 278 GLN A N 1
ATOM 2259 C CA . GLN A 1 278 ? -28.195 2.576 12.111 1.00 96.44 278 GLN A CA 1
ATOM 2260 C C . GLN A 1 278 ? -28.176 1.072 11.807 1.00 96.44 278 GLN A C 1
ATOM 2262 O O . GLN A 1 278 ? -27.459 0.343 12.477 1.00 96.44 278 GLN A O 1
ATOM 2267 N N . ALA A 1 279 ? -28.839 0.627 10.734 1.00 97.81 279 ALA A N 1
ATOM 2268 C CA . ALA A 1 279 ? -28.787 -0.766 10.290 1.00 97.81 279 ALA A CA 1
ATOM 2269 C C . ALA A 1 279 ? -27.366 -1.234 9.900 1.00 97.81 279 ALA A C 1
ATOM 2271 O O . ALA A 1 279 ? -27.032 -2.402 10.086 1.00 97.81 279 ALA A O 1
ATOM 2272 N N . ILE A 1 280 ? -26.513 -0.337 9.381 1.00 97.12 280 ILE A N 1
ATOM 2273 C CA . ILE A 1 280 ? -25.097 -0.644 9.121 1.00 97.12 280 ILE A CA 1
ATOM 2274 C C . ILE A 1 280 ? -24.343 -0.762 10.445 1.00 97.12 280 ILE A C 1
ATOM 2276 O O . ILE A 1 280 ? -23.571 -1.702 10.615 1.00 97.12 280 ILE A O 1
ATOM 2280 N N . ILE A 1 281 ? -24.601 0.140 11.397 1.00 98.31 281 ILE A N 1
ATOM 2281 C CA . ILE A 1 281 ? -24.005 0.065 12.737 1.00 98.31 281 ILE A CA 1
ATOM 2282 C C . ILE A 1 281 ? -24.382 -1.254 13.421 1.00 98.31 281 ILE A C 1
ATOM 2284 O O . ILE A 1 281 ? -23.495 -1.949 13.904 1.00 98.31 281 ILE A O 1
ATOM 2288 N N . ASP A 1 282 ? -25.663 -1.637 13.407 1.00 98.50 282 ASP A N 1
ATOM 2289 C CA . ASP A 1 282 ? -26.148 -2.907 13.966 1.00 98.50 282 ASP A CA 1
ATOM 2290 C C . ASP A 1 282 ? -25.423 -4.106 13.350 1.00 98.50 282 ASP A C 1
ATOM 2292 O O . ASP A 1 282 ? -24.877 -4.945 14.067 1.00 98.50 282 ASP A O 1
ATOM 2296 N N . ARG A 1 283 ? -25.352 -4.150 12.013 1.00 97.94 283 ARG A N 1
ATOM 2297 C CA . ARG A 1 283 ? -24.646 -5.205 11.280 1.00 97.94 283 ARG A CA 1
ATOM 2298 C C . ARG A 1 283 ? -23.178 -5.303 11.695 1.00 97.94 283 ARG A C 1
ATOM 2300 O O . ARG A 1 283 ? -22.677 -6.405 11.897 1.00 97.94 283 ARG A O 1
ATOM 2307 N N . GLU A 1 284 ? -22.478 -4.175 11.796 1.00 98.31 284 GLU A N 1
ATOM 2308 C CA . GLU A 1 284 ? -21.049 -4.161 12.123 1.00 98.31 284 GLU A CA 1
ATOM 2309 C C . GLU A 1 284 ? -20.756 -4.460 13.598 1.00 98.31 284 GLU A C 1
ATOM 2311 O O . GLU A 1 284 ? -19.739 -5.094 13.890 1.00 98.31 284 GLU A O 1
ATOM 2316 N N . VAL A 1 285 ? -21.647 -4.073 14.519 1.00 98.69 285 VAL A N 1
ATOM 2317 C CA . VAL A 1 285 ? -21.572 -4.479 15.932 1.00 98.69 285 VAL A CA 1
ATOM 2318 C C . VAL A 1 285 ? -21.694 -5.995 16.042 1.00 98.69 285 VAL A C 1
ATOM 2320 O O . VAL A 1 285 ? -20.838 -6.634 16.654 1.00 98.69 285 VAL A O 1
ATOM 2323 N N . GLU A 1 286 ? -22.708 -6.588 15.410 1.00 98.69 286 GLU A N 1
ATOM 2324 C CA . GLU A 1 286 ? -22.912 -8.038 15.452 1.00 98.69 286 GLU A CA 1
ATOM 2325 C C . GLU A 1 286 ? -21.789 -8.799 14.732 1.00 98.69 286 GLU A C 1
ATOM 2327 O O . GLU A 1 286 ? -21.333 -9.831 15.224 1.00 98.69 286 GLU A O 1
ATOM 2332 N N . TYR A 1 287 ? -21.245 -8.254 13.637 1.00 98.62 287 TYR A N 1
ATOM 2333 C CA . TYR A 1 287 ? -20.055 -8.815 12.992 1.00 98.62 287 TYR A CA 1
ATOM 2334 C C . TYR A 1 287 ? -18.856 -8.856 13.951 1.00 98.62 287 TYR A C 1
ATOM 2336 O O . TYR A 1 287 ? -18.207 -9.894 14.091 1.00 98.62 287 TYR A O 1
ATOM 2344 N N . ALA A 1 288 ? -18.568 -7.756 14.654 1.00 98.62 288 ALA A N 1
ATOM 2345 C CA . ALA A 1 288 ? -17.476 -7.716 15.623 1.00 98.62 288 ALA A CA 1
ATOM 2346 C C . ALA A 1 288 ? -17.702 -8.709 16.776 1.00 98.62 288 ALA A C 1
ATOM 2348 O O . ALA A 1 288 ? -16.797 -9.476 17.111 1.00 98.62 288 ALA A O 1
ATOM 2349 N N . LYS A 1 289 ? -18.923 -8.754 17.327 1.00 98.69 289 LYS A N 1
ATOM 2350 C CA . LYS A 1 289 ? -19.312 -9.678 18.407 1.00 98.69 289 LYS A CA 1
ATOM 2351 C C . LYS A 1 289 ? -19.226 -11.144 17.985 1.00 98.69 289 LYS A C 1
ATOM 2353 O O . LYS A 1 289 ? -18.882 -11.979 18.812 1.00 98.69 289 LYS A O 1
ATOM 2358 N N . ALA A 1 290 ? -19.449 -11.461 16.710 1.00 98.56 290 ALA A N 1
ATOM 2359 C CA . ALA A 1 290 ? -19.267 -12.812 16.184 1.00 98.56 290 ALA A CA 1
ATOM 2360 C C . ALA A 1 290 ? -17.786 -13.221 16.056 1.00 98.56 290 ALA A C 1
ATOM 2362 O O . ALA A 1 290 ? -17.458 -14.396 16.211 1.00 98.56 290 ALA A O 1
ATOM 2363 N N . LYS A 1 291 ? -16.874 -12.278 15.772 1.00 98.62 291 LYS A N 1
ATOM 2364 C CA . LYS A 1 291 ? -15.442 -12.577 15.559 1.00 98.62 291 LYS A CA 1
ATOM 2365 C C . LYS A 1 291 ? -14.595 -12.504 16.827 1.00 98.62 291 LYS A C 1
ATOM 2367 O O . LYS A 1 291 ? -13.641 -13.268 16.953 1.00 98.62 291 LYS A O 1
ATOM 2372 N N . ILE A 1 292 ? -14.919 -11.615 17.766 1.00 98.75 292 ILE A N 1
ATOM 2373 C CA . ILE A 1 292 ? -14.171 -11.441 19.024 1.00 98.75 292 ILE A CA 1
ATOM 2374 C C . ILE A 1 292 ? -14.008 -12.764 19.809 1.00 98.75 292 ILE A C 1
ATOM 2376 O O . ILE A 1 292 ? -12.878 -13.056 20.206 1.00 98.75 292 ILE A O 1
ATOM 2380 N N . PRO A 1 293 ? -15.045 -13.615 19.982 1.00 98.56 293 PRO A N 1
ATOM 2381 C CA . PRO A 1 293 ? -14.918 -14.887 20.699 1.00 98.56 293 PRO A CA 1
ATOM 2382 C C . PRO A 1 293 ? -13.905 -15.866 20.092 1.00 98.56 293 PRO A C 1
ATOM 2384 O O . PRO A 1 293 ? -13.384 -16.717 20.807 1.00 98.56 293 PRO A O 1
ATOM 2387 N N . LEU A 1 294 ? -13.588 -15.747 18.796 1.00 98.19 294 LEU A N 1
ATOM 2388 C CA . LEU A 1 294 ? -12.604 -16.608 18.124 1.00 98.19 294 LEU A CA 1
ATOM 2389 C C . LEU A 1 294 ? -11.172 -16.344 18.617 1.00 98.19 294 LEU A C 1
ATOM 2391 O O . LEU A 1 294 ? -10.311 -17.221 18.560 1.00 98.19 294 LEU A O 1
ATOM 2395 N N . ALA A 1 295 ? -10.904 -15.128 19.096 1.00 98.25 295 ALA A N 1
ATOM 2396 C CA . ALA A 1 295 ? -9.642 -14.754 19.719 1.00 98.25 295 ALA A CA 1
ATOM 2397 C C . ALA A 1 295 ? -9.874 -13.612 20.726 1.00 98.25 295 ALA A C 1
ATOM 2399 O O . ALA A 1 295 ? -9.557 -12.464 20.419 1.00 98.25 295 ALA A O 1
ATOM 2400 N N . PRO A 1 296 ? -10.373 -13.891 21.943 1.00 98.00 296 PRO A N 1
ATOM 2401 C CA . PRO A 1 296 ? -10.801 -12.845 22.878 1.00 98.00 296 PRO A CA 1
ATOM 2402 C C . PRO A 1 296 ? -9.701 -11.844 23.250 1.00 98.00 296 PRO A C 1
ATOM 2404 O O . PRO A 1 296 ? -9.966 -10.658 23.416 1.00 98.00 296 PRO A O 1
ATOM 2407 N N . GLN A 1 297 ? -8.443 -12.282 23.315 1.00 97.88 297 GLN A N 1
ATOM 2408 C CA . GLN A 1 297 ? -7.289 -11.424 23.612 1.00 97.88 297 GLN A CA 1
ATOM 2409 C C . GLN A 1 297 ? -6.732 -10.676 22.374 1.00 97.88 297 GLN A C 1
ATOM 2411 O O . GLN A 1 297 ? -5.716 -9.993 22.467 1.00 97.88 297 GLN A O 1
ATOM 2416 N N . ASN A 1 298 ? -7.361 -10.785 21.199 1.00 97.56 298 ASN A N 1
ATOM 2417 C CA . ASN A 1 298 ? -6.969 -10.054 19.991 1.00 97.56 298 ASN A CA 1
ATOM 2418 C C . ASN A 1 298 ? -7.542 -8.632 19.976 1.00 97.56 298 ASN A C 1
ATOM 2420 O O . ASN A 1 298 ? -8.751 -8.451 19.854 1.00 97.56 298 ASN A O 1
ATOM 2424 N N . GLN A 1 299 ? -6.675 -7.622 19.988 1.00 97.56 299 GLN A N 1
ATOM 2425 C CA . GLN A 1 299 ? -7.090 -6.221 20.031 1.00 97.56 299 GLN A CA 1
ATOM 2426 C C . GLN A 1 299 ? -7.888 -5.749 18.802 1.00 97.56 299 GLN A C 1
ATOM 2428 O O . GLN A 1 299 ? -8.716 -4.850 18.939 1.00 97.56 299 GLN A O 1
ATOM 2433 N N . SER A 1 300 ? -7.666 -6.313 17.608 1.00 98.31 300 SER A N 1
ATOM 2434 C CA . SER A 1 300 ? -8.262 -5.774 16.374 1.00 98.31 300 SER A CA 1
ATOM 2435 C C . SER A 1 300 ? -9.791 -5.781 16.390 1.00 98.31 300 SER A C 1
ATOM 2437 O O . SER A 1 300 ? -10.396 -4.761 16.065 1.00 98.31 300 SER A O 1
ATOM 2439 N N . GLY A 1 301 ? -10.417 -6.876 16.838 1.00 98.25 301 GLY A N 1
ATOM 2440 C CA . GLY A 1 301 ? -11.878 -6.959 16.946 1.00 98.25 301 GLY A CA 1
ATOM 2441 C C . GLY A 1 301 ? -12.454 -5.956 17.952 1.00 98.25 301 GLY A C 1
ATOM 2442 O O . GLY A 1 301 ? -13.459 -5.308 17.671 1.00 98.25 301 GLY A O 1
ATOM 2443 N N . TRP A 1 302 ? -11.777 -5.754 19.088 1.00 98.56 302 TRP A N 1
ATOM 2444 C CA . TRP A 1 302 ? -12.178 -4.771 20.102 1.00 98.56 302 TRP A CA 1
ATOM 2445 C C . TRP A 1 302 ? -12.055 -3.333 19.607 1.00 98.56 302 TRP A C 1
ATOM 2447 O O . TRP A 1 302 ? -12.977 -2.539 19.782 1.00 98.56 302 TRP A O 1
ATOM 2457 N N . ASN A 1 303 ? -10.941 -2.994 18.954 1.00 98.12 303 ASN A N 1
ATOM 2458 C CA . ASN A 1 303 ? -10.750 -1.672 18.362 1.00 98.12 303 ASN A CA 1
ATOM 2459 C C . ASN A 1 303 ? -11.795 -1.401 17.271 1.00 98.12 303 ASN A C 1
ATOM 2461 O O . ASN A 1 303 ? -12.333 -0.297 17.209 1.00 98.12 303 ASN A O 1
ATOM 2465 N N . TYR A 1 304 ? -12.117 -2.408 16.452 1.00 98.50 304 TYR A N 1
ATOM 2466 C CA . TYR A 1 304 ? -13.169 -2.307 15.445 1.00 98.50 304 TYR A CA 1
ATOM 2467 C C . TYR A 1 304 ? -14.536 -2.048 16.085 1.00 98.50 304 TYR A C 1
ATOM 2469 O O . TYR A 1 304 ? -15.197 -1.079 15.720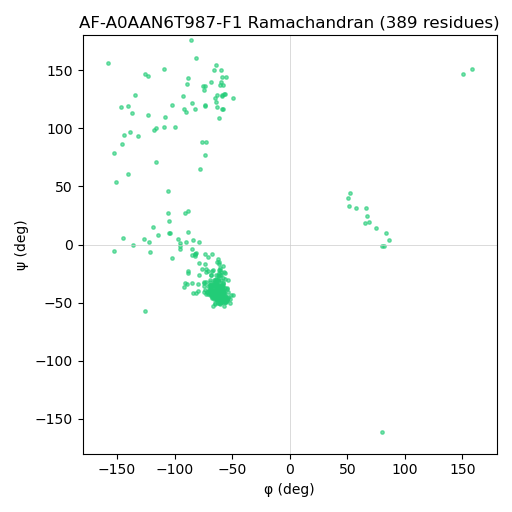 1.00 98.50 304 TYR A O 1
ATOM 2477 N N . LEU A 1 305 ? -14.927 -2.846 17.088 1.00 98.44 305 LEU A N 1
ATOM 2478 C CA . LEU A 1 305 ? -16.183 -2.662 17.822 1.00 98.44 305 LEU A CA 1
ATOM 2479 C C . LEU A 1 305 ? -16.293 -1.243 18.396 1.00 98.44 305 LEU A C 1
ATOM 2481 O O . LEU A 1 305 ? -17.304 -0.574 18.192 1.00 98.44 305 LEU A O 1
ATOM 2485 N N . ARG A 1 306 ? -15.236 -0.752 19.055 1.00 97.31 306 ARG A N 1
ATOM 2486 C CA . ARG A 1 306 ? -15.195 0.619 19.587 1.00 97.31 306 ARG A CA 1
ATOM 2487 C C . ARG A 1 306 ? -15.378 1.661 18.484 1.00 97.31 306 ARG A C 1
ATOM 2489 O O . ARG A 1 306 ? -16.185 2.571 18.646 1.00 97.31 306 ARG A O 1
ATOM 2496 N N . GLY A 1 307 ? -14.681 1.514 17.356 1.00 97.31 307 GLY A N 1
ATOM 2497 C CA . GLY A 1 307 ? -14.820 2.416 16.210 1.00 97.31 307 GLY A CA 1
ATOM 2498 C C . GLY A 1 307 ? -16.245 2.448 15.648 1.00 97.31 307 GLY A C 1
ATOM 2499 O O . GLY A 1 307 ? -16.771 3.523 15.374 1.00 97.31 307 GLY A O 1
ATOM 2500 N N . VAL A 1 308 ? -16.893 1.285 15.527 1.00 98.06 308 VAL A N 1
ATOM 2501 C CA . VAL A 1 308 ? -18.287 1.165 15.065 1.00 98.06 308 VAL A CA 1
ATOM 2502 C C . VAL A 1 308 ? -19.247 1.884 16.018 1.00 98.06 308 VAL A C 1
ATOM 2504 O O . VAL A 1 308 ? -20.110 2.638 15.565 1.00 98.06 308 VAL A O 1
ATOM 2507 N N . LEU A 1 309 ? -19.090 1.689 17.333 1.00 97.62 309 LEU A N 1
ATOM 2508 C CA . LEU A 1 309 ? -19.922 2.354 18.342 1.00 97.62 309 LEU A CA 1
ATOM 2509 C C . LEU A 1 309 ? -19.765 3.876 18.280 1.00 97.62 309 LEU A C 1
ATOM 2511 O O . LEU A 1 309 ? -20.768 4.589 18.248 1.00 97.62 309 LEU A O 1
ATOM 2515 N N . VAL A 1 310 ? -18.524 4.364 18.179 1.00 96.69 310 VAL A N 1
ATOM 2516 C CA . VAL A 1 310 ? -18.232 5.795 18.025 1.00 96.69 310 VAL A CA 1
ATOM 2517 C C . VAL A 1 310 ? -18.891 6.351 16.765 1.00 96.69 310 VAL A C 1
ATOM 2519 O O . VAL A 1 310 ? -19.623 7.334 16.862 1.00 96.69 310 VAL A O 1
ATOM 2522 N N . LYS A 1 311 ? -18.718 5.693 15.609 1.00 97.38 311 LYS A N 1
ATOM 2523 C CA . LYS A 1 311 ? -19.346 6.105 14.342 1.00 97.38 311 LYS A CA 1
ATOM 2524 C C . LYS A 1 311 ? -20.866 6.184 14.444 1.00 97.38 311 LYS A C 1
ATOM 2526 O O . LYS A 1 311 ? -21.457 7.134 13.941 1.00 97.38 311 LYS A O 1
ATOM 2531 N N . GLY A 1 312 ? -21.486 5.236 15.141 1.00 96.69 312 GLY A N 1
ATOM 2532 C CA . GLY A 1 312 ? -22.929 5.205 15.366 1.00 96.69 312 GLY A CA 1
ATOM 2533 C C . GLY A 1 312 ? -23.452 6.137 16.462 1.00 96.69 312 GLY A C 1
ATOM 2534 O O . GLY A 1 312 ? -24.650 6.075 16.741 1.00 96.69 312 GLY A O 1
ATOM 2535 N N . ALA A 1 313 ? -22.593 6.945 17.102 1.00 96.12 313 ALA A N 1
ATOM 2536 C CA . ALA A 1 313 ? -22.913 7.716 18.309 1.00 96.12 313 ALA A CA 1
ATOM 2537 C C . ALA A 1 313 ? -23.532 6.853 19.431 1.00 96.12 313 ALA A C 1
ATOM 2539 O O . ALA A 1 313 ? -24.403 7.308 20.177 1.00 96.12 313 ALA A O 1
ATOM 2540 N N . ARG A 1 314 ? -23.123 5.581 19.530 1.00 96.25 314 ARG A N 1
ATOM 2541 C CA . ARG A 1 314 ? -23.661 4.628 20.503 1.00 96.25 314 ARG A CA 1
ATOM 2542 C C . ARG A 1 314 ? -22.875 4.679 21.801 1.00 96.25 314 ARG A C 1
ATOM 2544 O O . ARG A 1 314 ? -21.648 4.702 21.801 1.00 96.25 314 ARG A O 1
ATOM 2551 N N . ARG A 1 315 ? -23.613 4.621 22.908 1.00 96.62 315 ARG A N 1
ATOM 2552 C CA . ARG A 1 315 ? -23.057 4.443 24.250 1.00 96.62 315 ARG A CA 1
ATOM 2553 C C . ARG A 1 315 ? -22.273 3.139 24.344 1.00 96.62 315 ARG A C 1
ATOM 2555 O O . ARG A 1 315 ? -22.744 2.112 23.846 1.00 96.62 315 ARG A O 1
ATOM 2562 N N . LEU A 1 316 ? -21.134 3.154 25.032 1.00 97.12 316 LEU A N 1
ATOM 2563 C CA . LEU A 1 316 ? -20.338 1.941 25.248 1.00 97.12 316 LEU A CA 1
ATOM 2564 C C . LEU A 1 316 ? -21.112 0.919 26.086 1.00 97.12 316 LEU A C 1
ATOM 2566 O O . LEU A 1 316 ? -21.023 -0.278 25.822 1.00 97.12 316 LEU A O 1
ATOM 2570 N N . ALA A 1 317 ? -21.946 1.385 27.023 1.00 97.00 317 ALA A N 1
ATOM 2571 C CA . ALA A 1 317 ? -22.809 0.523 27.829 1.00 97.00 317 ALA A CA 1
ATOM 2572 C C . ALA A 1 317 ? -23.774 -0.345 26.994 1.00 97.00 317 ALA A C 1
ATOM 2574 O O . ALA A 1 317 ? -24.243 -1.372 27.472 1.00 97.00 317 ALA A O 1
ATOM 2575 N N . SER A 1 318 ? -24.036 -0.001 25.723 1.00 97.81 318 SER A N 1
ATOM 2576 C CA . SER A 1 318 ? -24.884 -0.819 24.836 1.00 97.81 318 SER A CA 1
ATOM 2577 C C . SER A 1 318 ? -24.334 -2.221 24.547 1.00 97.81 318 SER A C 1
ATOM 2579 O O . SER A 1 318 ? -25.073 -3.071 24.053 1.00 97.81 318 SER A O 1
ATOM 2581 N N . VAL A 1 319 ? -23.055 -2.474 24.840 1.00 98.19 319 VAL A N 1
ATOM 2582 C CA . VAL A 1 319 ? -22.426 -3.793 24.686 1.00 98.19 319 VAL A CA 1
ATOM 2583 C C . VAL A 1 319 ? -21.996 -4.415 26.017 1.00 98.19 319 VAL A C 1
ATOM 2585 O O . VAL A 1 319 ? -21.344 -5.452 25.992 1.00 98.19 319 VAL A O 1
ATOM 2588 N N . GLU A 1 320 ? -22.364 -3.834 27.165 1.00 98.00 320 GLU A N 1
ATOM 2589 C CA . GLU A 1 320 ? -21.912 -4.271 28.498 1.00 98.00 320 GLU A CA 1
ATOM 2590 C C . GLU A 1 320 ? -22.120 -5.769 28.749 1.00 98.00 320 GLU A C 1
ATOM 2592 O O . GLU A 1 320 ? -21.172 -6.444 29.153 1.00 98.00 320 GLU A O 1
ATOM 2597 N N . ASP A 1 321 ? -23.307 -6.296 28.430 1.00 97.88 321 ASP A N 1
ATOM 2598 C CA . ASP A 1 321 ? -23.634 -7.718 28.600 1.00 97.88 321 ASP A CA 1
ATOM 2599 C C . ASP A 1 321 ? -22.633 -8.619 27.864 1.00 97.88 321 ASP A C 1
ATOM 2601 O O . ASP A 1 321 ? -22.095 -9.564 28.431 1.00 97.88 321 ASP A O 1
ATOM 2605 N N . PHE A 1 322 ? -22.310 -8.272 26.615 1.00 98.50 322 PHE A N 1
ATOM 2606 C CA . PHE A 1 322 ? -21.354 -9.023 25.803 1.00 98.50 322 PHE A CA 1
ATOM 2607 C C . PHE A 1 322 ? -19.918 -8.899 26.325 1.00 98.50 322 PHE A C 1
ATOM 2609 O O . PHE A 1 322 ? -19.175 -9.876 26.336 1.00 98.50 322 PHE A O 1
ATOM 2616 N N . VAL A 1 323 ? -19.492 -7.700 26.734 1.00 98.19 323 VAL A N 1
ATOM 2617 C CA . VAL A 1 323 ? -18.116 -7.485 27.216 1.00 98.19 323 VAL A CA 1
ATOM 2618 C C . VAL A 1 323 ? -17.889 -8.208 28.550 1.00 98.19 323 VAL A C 1
ATOM 2620 O O . VAL A 1 323 ? -16.801 -8.737 28.790 1.00 98.19 323 VAL A O 1
ATOM 2623 N N . SER A 1 324 ? -18.921 -8.272 29.394 1.00 97.44 324 SER A N 1
ATOM 2624 C CA . SER A 1 324 ? -18.870 -8.903 30.717 1.00 97.44 324 SER A CA 1
ATOM 2625 C C . SER A 1 324 ? -18.617 -10.412 30.658 1.00 97.44 324 SER A C 1
ATOM 2627 O O . SER A 1 324 ? -18.000 -10.956 31.571 1.00 97.44 324 SER A O 1
ATOM 2629 N N . ASP A 1 325 ? -18.981 -11.090 29.565 1.00 97.56 325 ASP A N 1
ATOM 2630 C CA . ASP A 1 325 ? -18.742 -12.533 29.399 1.00 97.56 325 ASP A CA 1
ATOM 2631 C C . ASP A 1 325 ? -17.250 -12.922 29.452 1.00 97.56 325 ASP A C 1
ATOM 2633 O O . ASP A 1 325 ? -16.914 -14.070 29.765 1.00 97.56 325 ASP A O 1
ATOM 2637 N N . PHE A 1 326 ? -16.349 -11.968 29.191 1.00 98.31 326 PHE A N 1
ATOM 2638 C CA . PHE A 1 326 ? -14.898 -12.175 29.136 1.00 98.31 326 PHE A CA 1
ATOM 2639 C C . PHE A 1 326 ? -14.162 -11.852 30.447 1.00 98.31 326 PHE A C 1
ATOM 2641 O O . PHE A 1 326 ? -12.934 -11.985 30.498 1.00 98.31 326 PHE A O 1
ATOM 2648 N N . VAL A 1 327 ? -14.874 -11.402 31.485 1.00 97.62 327 VAL A N 1
ATOM 2649 C CA . VAL A 1 327 ? -14.304 -10.990 32.776 1.00 97.62 327 VAL A CA 1
ATOM 2650 C C . VAL A 1 327 ? -15.162 -11.540 33.914 1.00 97.62 327 VAL A C 1
ATOM 2652 O O . VAL A 1 327 ? -16.294 -11.111 34.110 1.00 97.62 327 VAL A O 1
ATOM 2655 N N . LYS A 1 328 ? -14.618 -12.465 34.710 1.00 96.00 328 LYS A N 1
ATOM 2656 C CA . LYS A 1 328 ? -15.328 -13.101 35.833 1.00 96.00 328 LYS A CA 1
ATOM 2657 C C . LYS A 1 328 ? -14.549 -12.977 37.138 1.00 96.00 328 LYS A C 1
ATOM 2659 O O . LYS A 1 328 ? -13.321 -12.985 37.135 1.00 96.00 328 LYS A O 1
ATOM 2664 N N . GLY A 1 329 ? -15.277 -12.856 38.250 1.00 93.12 329 GLY A N 1
ATOM 2665 C CA . GLY A 1 329 ? -14.708 -12.839 39.603 1.00 93.12 329 GLY A CA 1
ATOM 2666 C C . GLY A 1 329 ? -13.811 -11.635 39.914 1.00 93.12 329 GLY A C 1
ATOM 2667 O O . GLY A 1 329 ? -13.004 -11.701 40.841 1.00 93.12 329 GLY A O 1
ATOM 2668 N N . LEU A 1 330 ? -13.905 -10.543 39.140 1.00 93.94 330 LEU A N 1
ATOM 2669 C CA . LEU A 1 330 ? -13.033 -9.373 39.280 1.00 93.94 330 LEU A CA 1
ATOM 2670 C C . LEU A 1 330 ? -13.145 -8.766 40.688 1.00 93.94 330 LEU A C 1
ATOM 2672 O O . LEU A 1 330 ? -14.194 -8.257 41.070 1.00 93.94 330 LEU A O 1
ATOM 2676 N N . GLY A 1 331 ? -12.050 -8.778 41.453 1.00 86.75 331 GLY A N 1
ATOM 2677 C CA . GLY A 1 331 ? -12.030 -8.255 42.822 1.00 86.75 331 GLY A CA 1
ATOM 2678 C C . GLY A 1 331 ? -12.561 -9.192 43.915 1.00 86.75 331 GLY A C 1
ATOM 2679 O O . GLY A 1 331 ? -12.478 -8.815 45.081 1.00 86.75 331 GLY A O 1
ATOM 2680 N N . GLU A 1 332 ? -13.027 -10.403 43.590 1.00 89.19 332 GLU A N 1
ATOM 2681 C CA . GLU A 1 332 ? -13.530 -11.383 44.577 1.00 89.19 332 GLU A CA 1
ATOM 2682 C C . GLU A 1 332 ? -12.409 -12.199 45.260 1.00 89.19 332 GLU A C 1
ATOM 2684 O O . GLU A 1 332 ? -12.649 -12.913 46.232 1.00 89.19 332 GLU A O 1
ATOM 2689 N N . GLY A 1 333 ? -11.172 -12.063 44.780 1.00 80.75 333 GLY A N 1
ATOM 2690 C CA . GLY A 1 333 ? -9.980 -12.761 45.265 1.00 80.75 333 GLY A CA 1
ATOM 2691 C C . GLY A 1 333 ? -8.984 -12.949 44.122 1.00 80.75 333 GLY A C 1
ATOM 2692 O O . GLY A 1 333 ? -9.387 -13.099 42.976 1.00 80.75 333 GLY A O 1
ATOM 2693 N N . GLU A 1 334 ? -7.672 -12.920 44.376 1.00 75.38 334 GLU A N 1
ATOM 2694 C CA . GLU A 1 334 ? -6.700 -13.028 43.269 1.00 75.38 334 GLU A CA 1
ATOM 2695 C C . GLU A 1 334 ? -6.795 -14.360 42.513 1.00 75.38 334 GLU A C 1
ATOM 2697 O O . GLU A 1 334 ? -6.565 -14.377 41.303 1.00 75.38 334 GLU A O 1
ATOM 2702 N N . ASP A 1 335 ? -7.197 -15.433 43.195 1.00 82.62 335 ASP A N 1
ATOM 2703 C CA . ASP A 1 335 ? -7.340 -16.776 42.624 1.00 82.62 335 ASP A CA 1
ATOM 2704 C C . ASP A 1 335 ? -8.694 -17.011 41.926 1.00 82.62 335 ASP A C 1
ATOM 2706 O O . ASP A 1 335 ? -8.866 -18.032 41.263 1.00 82.62 335 ASP A O 1
ATOM 2710 N N . THR A 1 336 ? -9.658 -16.090 42.057 1.00 88.88 336 THR A N 1
ATOM 2711 C CA . THR A 1 336 ? -11.005 -16.221 41.468 1.00 88.88 336 THR A CA 1
ATOM 2712 C C . THR A 1 336 ? -11.202 -15.388 40.202 1.00 88.88 336 THR A C 1
ATOM 2714 O O . THR A 1 336 ? -12.186 -15.587 39.491 1.00 88.88 336 THR A O 1
ATOM 2717 N N . GLU A 1 337 ? -10.275 -14.475 39.891 1.00 93.25 337 GLU A N 1
ATOM 2718 C CA . GLU A 1 337 ? -10.342 -13.658 38.677 1.00 93.25 337 GLU A CA 1
ATOM 2719 C C . GLU A 1 337 ? -9.998 -14.474 37.425 1.00 93.25 337 GLU A C 1
ATOM 2721 O O . GLU A 1 337 ? -8.857 -14.916 37.260 1.00 93.25 337 GLU A O 1
ATOM 2726 N N . ASP A 1 338 ? -10.952 -14.564 36.502 1.00 94.94 338 ASP A N 1
ATOM 2727 C CA . ASP A 1 338 ? -10.780 -15.117 35.158 1.00 94.94 338 ASP A CA 1
ATOM 2728 C C . ASP A 1 338 ? -11.018 -14.009 34.123 1.00 94.94 338 ASP A C 1
ATOM 2730 O O . ASP A 1 338 ? -12.154 -13.621 33.840 1.00 94.94 338 ASP A O 1
ATOM 2734 N N . VAL A 1 339 ? -9.925 -13.449 33.599 1.00 96.69 339 VAL A N 1
ATOM 2735 C CA . VAL A 1 339 ? -9.943 -12.412 32.560 1.00 96.69 339 VAL A CA 1
ATOM 2736 C C . VAL A 1 339 ? -9.446 -13.027 31.260 1.00 96.69 339 VAL A C 1
ATOM 2738 O O . VAL A 1 339 ? -8.245 -13.169 31.032 1.00 96.69 339 VAL A O 1
ATOM 2741 N N . GLN A 1 340 ? -10.385 -13.350 30.375 1.00 97.31 340 GLN A N 1
ATOM 2742 C CA . GLN A 1 340 ? -10.091 -13.913 29.056 1.00 97.31 340 GLN A CA 1
ATOM 2743 C C . GLN A 1 340 ? -9.582 -12.855 28.071 1.00 97.31 340 GLN A C 1
ATOM 2745 O O . GLN A 1 340 ? -8.957 -13.186 27.060 1.00 97.31 340 GLN A O 1
ATOM 2750 N N . SER A 1 341 ? -9.877 -11.579 28.343 1.00 98.19 341 SER A N 1
ATOM 2751 C CA . SER A 1 341 ? -9.443 -10.456 27.523 1.00 98.19 341 SER A CA 1
ATOM 2752 C C . SER A 1 341 ? -9.158 -9.205 28.346 1.00 98.19 341 SER A C 1
ATOM 2754 O O . SER A 1 341 ? -10.053 -8.601 28.938 1.00 98.19 341 SER A O 1
ATOM 2756 N N . THR A 1 342 ? -7.913 -8.737 28.303 1.00 98.19 342 THR A N 1
ATOM 2757 C CA . THR A 1 342 ? -7.541 -7.438 28.883 1.00 98.19 342 THR A CA 1
ATOM 2758 C C . THR A 1 342 ? -8.157 -6.264 28.125 1.00 98.19 342 THR A C 1
ATOM 2760 O O . THR A 1 342 ? -8.354 -5.198 28.700 1.00 98.19 342 THR A O 1
ATOM 2763 N N . HIS A 1 343 ? -8.521 -6.460 26.855 1.00 98.31 343 HIS A N 1
ATOM 2764 C CA . HIS A 1 343 ? -9.239 -5.463 26.062 1.00 98.31 343 HIS A CA 1
ATOM 2765 C C . HIS A 1 343 ? -10.711 -5.358 26.474 1.00 98.31 343 HIS A C 1
ATOM 2767 O O . HIS A 1 343 ? -11.249 -4.254 26.500 1.00 98.31 343 HIS A O 1
ATOM 2773 N N . ALA A 1 344 ? -11.339 -6.478 26.849 1.00 98.50 344 ALA A N 1
ATOM 2774 C CA . ALA A 1 344 ? -12.666 -6.460 27.457 1.00 98.50 344 ALA A CA 1
ATOM 2775 C C . ALA A 1 344 ? -12.639 -5.741 28.811 1.00 98.50 344 ALA A C 1
ATOM 2777 O O . ALA A 1 344 ? -13.468 -4.873 29.057 1.00 98.50 344 ALA A O 1
ATOM 2778 N N . LEU A 1 345 ? -11.646 -6.036 29.661 1.00 98.44 345 LEU A N 1
ATOM 2779 C CA . LEU A 1 345 ? -11.493 -5.374 30.960 1.00 98.44 345 LEU A CA 1
ATOM 2780 C C . LEU A 1 345 ? -11.257 -3.855 30.831 1.00 98.44 345 LEU A C 1
ATOM 2782 O O . LEU A 1 345 ? -11.814 -3.082 31.608 1.00 98.44 345 LEU A O 1
ATOM 2786 N N . ASP A 1 346 ? -10.478 -3.419 29.836 1.00 98.38 346 ASP A N 1
ATOM 2787 C CA . ASP A 1 346 ? -10.299 -1.995 29.504 1.00 98.38 346 ASP A CA 1
ATOM 2788 C C . ASP A 1 346 ? -11.618 -1.339 29.065 1.00 98.38 346 ASP A C 1
ATOM 2790 O O . ASP A 1 346 ? -11.981 -0.264 29.546 1.00 98.38 346 ASP A O 1
ATOM 2794 N N . LEU A 1 347 ? -12.389 -2.017 28.209 1.00 98.25 347 LEU A N 1
ATOM 2795 C CA . LEU A 1 347 ? -13.696 -1.528 27.774 1.00 98.25 347 LEU A CA 1
ATOM 2796 C C . LEU A 1 347 ? -14.714 -1.483 28.927 1.00 98.25 347 LEU A C 1
ATOM 2798 O O . LEU A 1 347 ? -15.448 -0.505 29.038 1.00 98.25 347 LEU A O 1
ATOM 2802 N N . LEU A 1 348 ? -14.724 -2.469 29.831 1.00 98.25 348 LEU A N 1
ATOM 2803 C CA . LEU A 1 348 ? -15.565 -2.439 31.034 1.00 98.25 348 LEU A CA 1
ATOM 2804 C C . LEU A 1 348 ? -15.224 -1.259 31.938 1.00 98.25 348 LEU A C 1
ATOM 2806 O O . LEU A 1 348 ? -16.131 -0.614 32.453 1.00 98.25 348 LEU A O 1
ATOM 2810 N N . ALA A 1 349 ? -13.942 -0.922 32.098 1.00 98.19 349 ALA A N 1
ATOM 2811 C CA . ALA A 1 349 ? -13.559 0.259 32.864 1.00 98.19 349 ALA A CA 1
ATOM 2812 C C . ALA A 1 349 ? -14.168 1.551 32.286 1.00 98.19 349 ALA A C 1
ATOM 2814 O O . ALA A 1 349 ? -14.595 2.422 33.043 1.00 98.19 349 ALA A O 1
ATOM 2815 N N . GLU A 1 350 ? -14.228 1.680 30.956 1.00 97.25 350 GLU A N 1
ATOM 2816 C CA . GLU A 1 350 ? -14.907 2.801 30.290 1.00 97.25 350 GLU A CA 1
ATOM 2817 C C . GLU A 1 350 ? -16.423 2.756 30.461 1.00 97.25 350 GLU A C 1
ATOM 2819 O O . GLU A 1 350 ? -17.021 3.790 30.741 1.00 97.25 350 GLU A O 1
ATOM 2824 N N . ILE A 1 351 ? -17.036 1.578 30.344 1.00 97.94 351 ILE A N 1
ATOM 2825 C CA . ILE A 1 351 ? -18.480 1.389 30.531 1.00 97.94 351 ILE A CA 1
ATOM 2826 C C . ILE A 1 351 ? -18.897 1.751 31.960 1.00 97.94 351 ILE A C 1
ATOM 2828 O O . ILE A 1 351 ? -19.833 2.524 32.150 1.00 97.94 351 ILE A O 1
ATOM 2832 N N . TYR A 1 352 ? -18.172 1.266 32.971 1.00 97.88 352 TYR A N 1
ATOM 2833 C CA . TYR A 1 352 ? -18.424 1.614 34.369 1.00 97.88 352 TYR A CA 1
ATOM 2834 C C . TYR A 1 352 ? -18.271 3.116 34.608 1.00 97.88 352 TYR A C 1
ATOM 2836 O O . TYR A 1 352 ? -19.111 3.714 35.274 1.00 97.88 352 TYR A O 1
ATOM 2844 N N . ALA A 1 353 ? -17.256 3.752 34.015 1.00 96.44 353 ALA A N 1
ATOM 2845 C CA . ALA A 1 353 ? -17.104 5.201 34.094 1.00 96.44 353 ALA A CA 1
ATOM 2846 C C . ALA A 1 353 ? -18.263 5.950 33.402 1.00 96.44 353 ALA A C 1
ATOM 2848 O O . ALA A 1 353 ? -18.778 6.909 33.973 1.00 96.44 353 ALA A O 1
ATOM 2849 N N . GLU A 1 354 ? -18.708 5.501 32.220 1.00 95.12 354 GLU A N 1
ATOM 2850 C CA . GLU A 1 354 ? -19.857 6.057 31.483 1.00 95.12 354 GLU A CA 1
ATOM 2851 C C . GLU A 1 354 ? -21.168 5.928 32.282 1.00 95.12 354 GLU A C 1
ATOM 2853 O O . GLU A 1 354 ? -22.008 6.826 32.247 1.00 95.12 354 GLU A O 1
ATOM 2858 N N . ASN A 1 355 ? -21.331 4.837 33.036 1.00 95.50 355 ASN A N 1
ATOM 2859 C CA . ASN A 1 355 ? -22.483 4.583 33.904 1.00 95.50 355 ASN A CA 1
ATOM 2860 C C . ASN A 1 355 ? -22.393 5.277 35.279 1.00 95.50 355 ASN A C 1
ATOM 2862 O O . ASN A 1 355 ? -23.372 5.275 36.022 1.00 95.50 355 ASN A O 1
ATOM 2866 N N . GLY A 1 356 ? -21.253 5.885 35.624 1.00 94.81 356 GLY A N 1
ATOM 2867 C CA . GLY A 1 356 ? -21.026 6.536 36.920 1.00 94.81 356 GLY A CA 1
ATOM 2868 C C . GLY A 1 356 ? -20.537 5.608 38.044 1.00 94.81 356 GLY A C 1
ATOM 2869 O O . GLY A 1 356 ? -20.313 6.076 39.160 1.00 94.81 356 GLY A O 1
ATOM 2870 N N . ASP A 1 357 ? -20.290 4.328 37.757 1.00 95.94 357 ASP A N 1
ATOM 2871 C CA . ASP A 1 357 ? -19.754 3.319 38.682 1.00 95.94 357 ASP A CA 1
ATOM 2872 C C . ASP A 1 357 ? -18.227 3.485 38.863 1.00 95.94 357 ASP A C 1
ATOM 2874 O O . ASP A 1 357 ? -17.422 2.628 38.481 1.00 95.94 357 ASP A O 1
ATOM 2878 N N . LYS A 1 358 ? -17.799 4.610 39.455 1.00 94.62 358 LYS A N 1
ATOM 2879 C CA . LYS A 1 358 ? -16.370 4.965 39.595 1.00 94.62 358 LYS A CA 1
ATOM 2880 C C . LYS A 1 358 ? -15.541 3.901 40.319 1.00 94.62 358 LYS A C 1
ATOM 2882 O O . LYS A 1 358 ? -14.413 3.642 39.910 1.00 94.62 358 LYS A O 1
ATOM 2887 N N . ASP A 1 359 ? -16.099 3.253 41.340 1.00 96.12 359 ASP A N 1
ATOM 2888 C CA . ASP A 1 359 ? -15.390 2.225 42.111 1.00 96.12 359 ASP A CA 1
ATOM 2889 C C . ASP A 1 359 ? -15.081 0.981 41.269 1.00 96.12 359 ASP A C 1
ATOM 2891 O O . ASP A 1 359 ? -13.972 0.444 41.331 1.00 96.12 359 ASP A O 1
ATOM 2895 N N . LYS A 1 360 ? -16.030 0.545 40.428 1.00 96.62 360 LYS A N 1
ATOM 2896 C CA . LYS A 1 360 ? -15.812 -0.578 39.505 1.00 96.62 360 LYS A CA 1
ATOM 2897 C C . LYS A 1 360 ? -14.839 -0.201 38.392 1.00 96.62 360 LYS A C 1
ATOM 2899 O O . LYS A 1 360 ? -13.972 -1.003 38.047 1.00 96.62 360 LYS A O 1
ATOM 2904 N N . ALA A 1 361 ? -14.948 1.019 37.860 1.00 97.88 361 ALA A N 1
ATOM 2905 C CA . ALA A 1 361 ? -14.013 1.536 36.864 1.00 97.88 361 ALA A CA 1
ATOM 2906 C C . ALA A 1 361 ? -12.576 1.570 37.412 1.00 97.88 361 ALA A C 1
ATOM 2908 O O . ALA A 1 361 ? -11.654 1.060 36.772 1.00 97.88 361 ALA A O 1
ATOM 2909 N N . ASP A 1 362 ? -12.380 2.106 38.622 1.00 97.69 362 ASP A N 1
ATOM 2910 C CA . ASP A 1 362 ? -11.072 2.142 39.276 1.00 97.69 362 ASP A CA 1
ATOM 2911 C C . ASP A 1 362 ? -10.541 0.733 39.562 1.00 97.69 362 ASP A C 1
ATOM 2913 O O . ASP A 1 362 ? -9.366 0.463 39.301 1.00 97.69 362 ASP A O 1
ATOM 2917 N N . LEU A 1 363 ? -11.394 -0.182 40.039 1.00 97.25 363 LEU A N 1
ATOM 2918 C CA . LEU A 1 363 ? -11.029 -1.581 40.268 1.00 97.25 363 LEU A CA 1
ATOM 2919 C C . LEU A 1 363 ? -10.522 -2.247 38.982 1.00 97.25 363 LEU A C 1
ATOM 2921 O O . LEU A 1 363 ? -9.444 -2.844 38.998 1.00 97.25 363 LEU A O 1
ATOM 2925 N N . ALA A 1 364 ? -11.244 -2.109 37.868 1.00 97.94 364 ALA A N 1
ATOM 2926 C CA . ALA A 1 364 ? -10.846 -2.670 36.579 1.00 97.94 364 ALA A CA 1
ATOM 2927 C C . ALA A 1 364 ? -9.486 -2.130 36.103 1.00 97.94 364 ALA A C 1
ATOM 2929 O O . ALA A 1 364 ? -8.579 -2.912 35.803 1.00 97.94 364 ALA A O 1
ATOM 2930 N N . LEU A 1 365 ? -9.290 -0.806 36.126 1.00 98.31 365 LEU A N 1
ATOM 2931 C CA . LEU A 1 365 ? -8.013 -0.180 35.753 1.00 98.31 365 LEU A CA 1
ATOM 2932 C C . LEU A 1 365 ? -6.865 -0.599 36.679 1.00 98.31 365 LEU A C 1
ATOM 2934 O O . LEU A 1 365 ? -5.737 -0.824 36.237 1.00 98.31 365 LEU A O 1
ATOM 2938 N N . ARG A 1 366 ? -7.138 -0.732 37.978 1.00 97.06 366 ARG A N 1
ATOM 2939 C CA . ARG A 1 366 ? -6.155 -1.188 38.960 1.00 97.06 366 ARG A CA 1
ATOM 2940 C C . ARG A 1 366 ? -5.730 -2.629 38.680 1.00 97.06 366 ARG A C 1
ATOM 2942 O O . ARG A 1 366 ? -4.534 -2.914 38.688 1.00 97.06 366 ARG A O 1
ATOM 2949 N N . ARG A 1 367 ? -6.680 -3.522 38.381 1.00 97.00 367 ARG A N 1
ATOM 2950 C CA . ARG A 1 367 ? -6.400 -4.926 38.036 1.00 97.00 367 ARG A CA 1
ATOM 2951 C C . ARG A 1 367 ? -5.659 -5.071 36.708 1.00 97.00 367 ARG A C 1
ATOM 2953 O O . ARG A 1 367 ? -4.756 -5.908 36.629 1.00 97.00 367 ARG A O 1
ATOM 2960 N N . LEU A 1 368 ? -5.938 -4.218 35.718 1.00 97.62 368 LEU A N 1
ATOM 2961 C CA . LEU A 1 368 ? -5.117 -4.111 34.506 1.00 97.62 368 LEU A CA 1
ATOM 2962 C C . LEU A 1 368 ? -3.657 -3.790 34.852 1.00 97.62 368 LEU A C 1
ATOM 2964 O O . LEU A 1 368 ? -2.762 -4.543 34.482 1.00 97.62 368 LEU A O 1
ATOM 2968 N N . GLY A 1 369 ? -3.400 -2.739 35.633 1.00 97.06 369 GLY A N 1
ATOM 2969 C CA . GLY A 1 369 ? -2.030 -2.352 35.990 1.00 97.06 369 GLY A CA 1
ATOM 2970 C C . GLY A 1 369 ? -1.290 -3.342 36.890 1.00 97.06 369 GLY A C 1
ATOM 2971 O O . GLY A 1 369 ? -0.083 -3.519 36.736 1.00 97.06 369 GLY A O 1
ATOM 2972 N N . GLN A 1 370 ? -1.984 -3.999 37.819 1.00 95.19 370 GLN A N 1
ATOM 2973 C CA . GLN A 1 370 ? -1.345 -4.840 38.836 1.00 95.19 370 GLN A CA 1
ATOM 2974 C C . GLN A 1 370 ? -1.151 -6.294 38.402 1.00 95.19 370 GLN A C 1
ATOM 2976 O O . GLN A 1 370 ? -0.151 -6.904 38.781 1.00 95.19 370 GLN A O 1
ATOM 2981 N N . LYS A 1 371 ? -2.073 -6.845 37.602 1.00 95.44 371 LYS A N 1
ATOM 2982 C CA . LYS A 1 371 ? -2.094 -8.276 37.274 1.00 95.44 371 LYS A CA 1
ATOM 2983 C C . LYS A 1 371 ? -2.105 -8.533 35.773 1.00 95.44 371 LYS A C 1
ATOM 2985 O O . LYS A 1 371 ? -1.202 -9.195 35.269 1.00 95.44 371 LYS A O 1
ATOM 2990 N N . TRP A 1 372 ? -3.092 -7.995 35.066 1.00 96.06 372 TRP A N 1
ATOM 2991 C CA . TRP A 1 372 ? -3.442 -8.487 33.732 1.00 96.06 372 TRP A CA 1
ATOM 2992 C C . TRP A 1 372 ? -2.662 -7.832 32.584 1.00 96.06 372 TRP A C 1
ATOM 2994 O O . TRP A 1 372 ? -2.477 -8.445 31.539 1.00 96.06 372 TRP A O 1
ATOM 3004 N N . ASP A 1 373 ? -2.152 -6.616 32.772 1.00 97.25 373 ASP A N 1
ATOM 3005 C CA . ASP A 1 373 ? -1.472 -5.836 31.737 1.00 97.25 373 ASP A CA 1
ATOM 3006 C C . ASP A 1 373 ? -0.416 -4.878 32.326 1.00 97.25 373 ASP A C 1
ATOM 3008 O O . ASP A 1 373 ? -0.366 -3.665 32.099 1.00 97.25 373 ASP A O 1
ATOM 3012 N N . ARG A 1 374 ? 0.477 -5.468 33.121 1.00 97.25 374 ARG A N 1
ATOM 3013 C CA . ARG A 1 374 ? 1.474 -4.755 33.934 1.00 97.25 374 ARG A CA 1
ATOM 3014 C C . ARG A 1 374 ? 2.437 -3.885 33.129 1.00 97.25 374 ARG A C 1
ATOM 3016 O O . ARG A 1 374 ? 2.942 -2.894 33.649 1.00 97.25 374 ARG A O 1
ATOM 3023 N N . ILE A 1 375 ? 2.679 -4.223 31.861 1.00 97.81 375 ILE A N 1
ATOM 3024 C CA . ILE A 1 375 ? 3.558 -3.447 30.974 1.00 97.81 375 ILE A CA 1
ATOM 3025 C C . ILE A 1 375 ? 3.053 -2.008 30.772 1.00 97.81 375 ILE A C 1
ATOM 3027 O O . ILE A 1 375 ? 3.853 -1.101 30.558 1.00 97.81 375 ILE A O 1
ATOM 3031 N N . ARG A 1 376 ? 1.738 -1.782 30.903 1.00 97.88 376 ARG A N 1
ATOM 3032 C CA . ARG A 1 376 ? 1.079 -0.472 30.790 1.00 97.88 376 ARG A CA 1
ATOM 3033 C C . ARG A 1 376 ? 0.655 0.103 32.147 1.00 97.88 376 ARG A C 1
ATOM 3035 O O . ARG A 1 376 ? -0.178 1.002 32.179 1.00 97.88 376 ARG A O 1
ATOM 3042 N N . ILE A 1 377 ? 1.232 -0.340 33.272 1.00 98.12 377 ILE A N 1
ATOM 3043 C CA . ILE A 1 377 ? 0.844 0.134 34.619 1.00 98.12 377 ILE A CA 1
ATOM 3044 C C . ILE A 1 377 ? 0.787 1.666 34.734 1.00 98.12 377 ILE A C 1
ATOM 3046 O O . ILE A 1 377 ? -0.206 2.195 35.224 1.00 98.12 377 ILE A O 1
ATOM 3050 N N . GLY A 1 378 ? 1.774 2.388 34.190 1.00 98.31 378 GLY A N 1
ATOM 3051 C CA . GLY A 1 378 ? 1.775 3.856 34.213 1.00 98.31 378 GLY A CA 1
ATOM 3052 C C . GLY A 1 378 ? 0.623 4.485 33.417 1.00 98.31 378 GLY A C 1
ATOM 3053 O O . GLY A 1 378 ? 0.078 5.508 33.825 1.00 98.31 378 GLY A O 1
ATOM 3054 N N . TYR A 1 379 ? 0.204 3.855 32.313 1.00 98.25 379 TYR A N 1
ATOM 3055 C CA . TYR A 1 379 ? -0.971 4.278 31.545 1.00 98.25 379 TYR A CA 1
ATOM 3056 C C . TYR A 1 379 ? -2.264 4.040 32.332 1.00 98.25 379 TYR A C 1
ATOM 3058 O O . TYR A 1 379 ? -3.118 4.925 32.395 1.00 98.25 379 TYR A O 1
ATOM 3066 N N . TRP A 1 380 ? -2.390 2.889 32.995 1.00 98.19 380 TRP A N 1
ATOM 3067 C CA . TRP A 1 380 ? -3.559 2.582 33.819 1.00 98.19 380 TRP A CA 1
ATOM 3068 C C . TRP A 1 380 ? -3.660 3.486 35.048 1.00 98.19 380 TRP A C 1
ATOM 3070 O O . TRP A 1 380 ? -4.741 3.979 35.354 1.00 98.19 380 TRP A O 1
ATOM 3080 N N . GLU A 1 381 ? -2.544 3.791 35.711 1.00 97.62 381 GLU A N 1
ATOM 3081 C CA . GLU A 1 381 ? -2.501 4.766 36.806 1.00 97.62 381 GLU A CA 1
ATOM 3082 C C . GLU A 1 381 ? -2.887 6.175 36.351 1.00 97.62 381 GLU A C 1
ATOM 3084 O O . GLU A 1 381 ? -3.616 6.870 37.059 1.00 97.62 381 GLU A O 1
ATOM 3089 N N . TRP A 1 382 ? -2.439 6.598 35.166 1.00 97.56 382 TRP A N 1
ATOM 3090 C CA . TRP A 1 382 ? -2.880 7.857 34.569 1.00 97.56 382 TRP A CA 1
ATOM 3091 C C . TRP A 1 382 ? -4.393 7.858 34.313 1.00 97.56 382 TRP A C 1
ATOM 3093 O O . TRP A 1 382 ? -5.080 8.783 34.745 1.00 97.56 382 TRP A O 1
ATOM 3103 N N . ARG A 1 383 ? -4.937 6.795 33.706 1.00 97.19 383 ARG A N 1
ATOM 3104 C CA . ARG A 1 383 ? -6.381 6.656 33.472 1.00 97.19 383 ARG A CA 1
ATOM 3105 C C . ARG A 1 383 ? -7.204 6.695 34.761 1.00 97.19 383 ARG A C 1
ATOM 3107 O O . ARG A 1 383 ? -8.270 7.304 34.768 1.00 97.19 383 ARG A O 1
ATOM 3114 N N . ARG A 1 384 ? -6.716 6.079 35.844 1.00 96.50 384 ARG A N 1
ATOM 3115 C CA . ARG A 1 384 ? -7.368 6.120 37.166 1.00 96.50 384 ARG A CA 1
ATOM 3116 C C . ARG A 1 384 ? -7.478 7.549 37.688 1.00 96.50 384 ARG A C 1
ATOM 3118 O O . ARG A 1 384 ? -8.563 7.967 38.069 1.00 96.50 384 ARG A O 1
ATOM 3125 N N . LYS A 1 385 ? -6.400 8.339 37.598 1.00 95.38 385 LYS A N 1
ATOM 3126 C CA . LYS A 1 385 ? -6.419 9.768 37.976 1.00 95.38 385 LYS A CA 1
ATOM 3127 C C . LYS A 1 385 ? -7.450 10.569 37.171 1.00 95.38 385 LYS A C 1
ATOM 3129 O O . LYS A 1 385 ? -8.081 11.472 37.707 1.00 95.38 385 LYS A O 1
ATOM 3134 N N . CYS A 1 386 ? -7.674 10.233 35.899 1.00 94.00 386 CYS A N 1
ATOM 3135 C CA . CYS A 1 386 ? -8.696 10.895 35.082 1.00 94.00 386 CYS A CA 1
ATOM 3136 C C . CYS A 1 386 ? -10.141 10.633 35.555 1.00 94.00 386 CYS A C 1
ATOM 3138 O O . CYS A 1 386 ? -11.012 11.449 35.261 1.00 94.00 386 CYS A O 1
ATOM 3140 N N . LEU A 1 387 ? -10.410 9.556 36.307 1.00 91.75 387 LEU A N 1
ATOM 3141 C CA . LEU A 1 387 ? -11.734 9.315 36.908 1.00 91.75 387 LEU A CA 1
ATOM 3142 C C . LEU A 1 387 ? -12.069 10.327 38.025 1.00 91.75 387 LEU A C 1
ATOM 3144 O O . LEU A 1 387 ? -13.245 10.598 38.291 1.00 91.75 387 LEU A O 1
ATOM 3148 N N . GLU A 1 388 ? -11.040 10.890 38.666 1.00 77.25 388 GLU A N 1
ATOM 3149 C CA . GLU A 1 388 ? -11.157 11.868 39.757 1.00 77.25 388 GLU A CA 1
ATOM 3150 C C . GLU A 1 388 ? -11.325 13.305 39.237 1.00 77.25 388 GLU A C 1
ATOM 3152 O O . GLU A 1 388 ? -12.031 14.097 39.851 1.00 77.25 388 GLU A O 1
ATOM 3157 N N . VAL A 1 389 ? -10.705 13.638 38.097 1.00 64.56 389 VAL A N 1
ATOM 3158 C CA . VAL A 1 389 ? -10.678 15.003 37.528 1.00 64.56 389 VAL A CA 1
ATOM 3159 C C . VAL A 1 389 ? -11.977 15.382 36.802 1.00 64.56 389 VAL A C 1
ATOM 3161 O O . VAL A 1 389 ? -12.321 16.556 36.747 1.00 64.56 389 VAL A O 1
ATOM 3164 N N . ASN A 1 390 ? -12.723 14.408 36.277 1.00 55.66 390 ASN A N 1
ATOM 3165 C CA . ASN A 1 390 ? -14.012 14.630 35.603 1.00 55.66 390 ASN A CA 1
ATOM 3166 C C . ASN A 1 390 ? -15.212 14.598 36.582 1.00 55.66 390 ASN A C 1
ATOM 3168 O O . ASN A 1 390 ? -16.297 14.153 36.204 1.00 55.66 390 ASN A O 1
ATOM 3172 N N . ALA A 1 391 ? -14.997 14.963 37.853 1.00 43.28 391 ALA A N 1
ATOM 3173 C CA . ALA A 1 391 ? -16.000 14.957 38.924 1.00 43.28 391 ALA A CA 1
ATOM 3174 C C . ALA A 1 391 ? -16.705 16.308 39.089 1.00 43.28 391 ALA A C 1
ATOM 3176 O O . ALA A 1 391 ? -16.014 17.349 39.008 1.00 43.28 391 ALA A O 1
#

Organism: NCBI:txid2074819

Foldseek 3Di:
DVVVLVVLVVLLVVLVVVLVVLLVCVVVVNDDPVNQVVQLVSLQSNQVSCCVNPNHDALRHDPLVSHSVCVVFDFAADDDDDPDDPDDPDDSHLRNLVRSLVRCVVVVDQDPVLLVSLVVNCVVPVQPLVSLVSNLVNCVVVVPDLVVVVVVLLVSCVVPVQYPSSLVSVVSSCVVCCVVCVVPLVVLVVVLVVLLVSLVVSCVVPVQRPSSLVSNLVSCVSSVCLVPPVVLVVLVVSCVVPVLSLSSLVSNLCSQAVRPQQHDPPADLQAATCSRDVVSLVVQLVVLLVSCVVQVARCSSLVSNNSSCRNNVHQLLVCLVSLCVQWFCQPVDPVGTHHSYLSSLQSVLVNCLSVVVLVSNLSSLCCCCPPVPVVCVVVSVVVNVVSVVVD

Radius of gyration: 32.13 Å; Cα contacts (8 Å, |Δi|>4): 410; chains: 1; bounding box: 85×32×91 Å